Protein AF-A0A4Q4XCM1-F1 (afdb_monomer_lite)

pLDDT: mean 77.73, std 15.91, range [35.25, 97.56]

Sequence (424 aa):
MCSDNLETAGLEPDYDLPWGTLMQRLIRFLLGDHVSVNTWDNKEVAVIKSKGSILGKVSKVEANIDLGGGQNVEAIFENTSNQPGCIRNGSARWTIQTSAKSTQKGDIICLFQGAPMPAIVRLREDYFSIVMIAAIPPERIQTKNGVIKWSELSQSTSFARDFLLVWDYDISSEKFQGPGKYDTFMRINNLQSEDSEMGFDGQLSNATRIWNISLILGDLGEHQKAGETLREAIEGYGMTYREDHRLTLNGRYGVTPLLWAAGNGNRAMVNFLLTTGDVDVNVKDNHGWTPLLWAAQNGDEAIVKQLLATGKADINSKDYKYGRTPLSWAAERGHEAIVKQLLATGKADINLKDENGRTPLSWAAEKGHEAVVKQLLATGKADINLMDTSGRTPRSLAAENGHEAVAKLLLLPRLRRIGGRWLN

Secondary structure (DSSP, 8-state):
---S-GGGGT----TTS-HHHHHHHHHHHHH-TT-EEEEETTEEEEEEEEEEEEEEEEEEEEE--SSS-PEEEEEE-------TTS-SS---EEEEE--SS---TTPEEEEETT-SS-EEEEE-SSSEEEEES-----SEEEETTEEEEHHHHHHH----EEEEEEEESS--TTTTSS---HHHHHHHTT---GGG-SSHHHHHHHHHHHHHHHHHHHHTT-HHHHHHHHHHHHHHHHHHS-GGGSS----TTS--HHHHHHHTT-HHHHHHHHHHS---TT---TT---HHHHHHHHT-HHHHHHHHHTS---TTPPPTTT---HHHHHHHHT-HHHHHHHHHTS---TT---TTS--HHHHHHHTT-HHHHHHHHHTS---TT---TTS--HHHHHHHTT-HHHHHHTTS-----BTTB---

Foldseek 3Di:
DDDPDCVVVVRDDPPVDQPQRVVVVVCCVAQNPQKDWDGDSVFQKIKIKFFKDFQFFFADKAFDPPDDGWIWTFTWRDWCDPDWLHAHAFTDTDTFGFDPADDDGGWTWMRTVRGPAIFTWDDAQQAIETRGRHTPDDQWTDGPVGIDGPVSSNVGDDRFAIHTYMYHPPDPHPPPPDHDDPLRVCVVVVHDDPCNDPDLNVLLSRLVSLLSVLVVCLRNVVPVVSLVSNVVSLVSQCVSDPADPRWCDQGPFQDTQLLSCLLSLVLVSVLCVLVPHDDQQLRATNQQDGSLLNNLLVLNLSSNLSSVVSVNDDQCGAGNPWRDGSLLNNLLVLSLSSNVSSVVSVNDDQCDATPQQAGSLLNNLLNLNLSSNVSSLVSVRDDQCRATPVNDGSLNSNVVNVNVNSNVVSPDDRQDDDPNDGDD

Radius of gyration: 26.84 Å; chains: 1; bounding box: 60×52×94 Å

Structure (mmCIF, N/CA/C/O backbone):
data_AF-A0A4Q4XCM1-F1
#
_entry.id   AF-A0A4Q4XCM1-F1
#
loop_
_atom_site.group_PDB
_atom_site.id
_atom_site.type_symbol
_atom_site.label_atom_id
_atom_site.label_alt_id
_atom_site.label_comp_id
_atom_site.label_asym_id
_atom_site.label_entity_id
_atom_site.label_seq_id
_atom_site.pdbx_PDB_ins_code
_atom_site.Cartn_x
_atom_site.Cartn_y
_atom_site.Cartn_z
_atom_site.occupancy
_atom_site.B_iso_or_equiv
_atom_site.auth_seq_id
_atom_site.auth_comp_id
_atom_site.auth_asym_id
_atom_site.auth_atom_id
_atom_site.pdbx_PDB_model_num
ATOM 1 N N . MET A 1 1 ? -16.704 -5.532 37.231 1.00 35.25 1 MET A N 1
ATOM 2 C CA . MET A 1 1 ? -15.566 -6.442 37.468 1.00 35.25 1 MET A CA 1
ATOM 3 C C . MET A 1 1 ? -15.674 -6.917 38.905 1.00 35.25 1 MET A C 1
ATOM 5 O O . MET A 1 1 ? -15.542 -6.095 39.797 1.00 35.25 1 MET A O 1
ATOM 9 N N . CYS A 1 2 ? -16.034 -8.185 39.117 1.00 38.22 2 CYS A N 1
ATOM 10 C CA . CYS A 1 2 ? -16.127 -8.793 40.445 1.00 38.22 2 CYS A CA 1
ATOM 11 C C . CYS A 1 2 ? -14.744 -9.297 40.861 1.00 38.22 2 CYS A C 1
ATOM 13 O O . CYS A 1 2 ? -14.276 -10.309 40.348 1.00 38.22 2 CYS A O 1
ATOM 15 N N . SER A 1 3 ? -14.102 -8.574 41.768 1.00 43.06 3 SER A N 1
ATOM 16 C CA . SER A 1 3 ? -13.065 -9.108 42.642 1.00 43.06 3 SER A CA 1
ATOM 17 C C . SER A 1 3 ? -13.178 -8.336 43.943 1.00 43.06 3 SER A C 1
ATOM 19 O O . SER A 1 3 ? -12.797 -7.168 44.020 1.00 43.06 3 SER A O 1
ATOM 21 N N . ASP A 1 4 ? -13.774 -8.988 44.930 1.00 55.72 4 ASP A N 1
ATOM 22 C CA . ASP A 1 4 ? -13.940 -8.474 46.275 1.00 55.72 4 ASP A CA 1
ATOM 23 C C . ASP A 1 4 ? -12.557 -8.365 46.932 1.00 55.72 4 ASP A C 1
ATOM 25 O O . ASP A 1 4 ? -11.935 -9.374 47.258 1.00 55.72 4 ASP A O 1
ATOM 29 N N . ASN A 1 5 ? -12.090 -7.118 47.047 1.00 51.34 5 ASN A N 1
ATOM 30 C CA . ASN A 1 5 ? -11.091 -6.551 47.965 1.00 51.34 5 ASN A CA 1
ATOM 31 C C . ASN A 1 5 ? -10.029 -5.689 47.242 1.00 51.34 5 ASN A C 1
ATOM 33 O O . ASN A 1 5 ? -8.941 -6.140 46.877 1.00 51.34 5 ASN A O 1
ATOM 37 N N . LEU A 1 6 ? -10.376 -4.413 47.038 1.00 52.41 6 LEU A N 1
ATOM 38 C CA . LEU A 1 6 ? -9.568 -3.389 46.359 1.00 52.41 6 LEU A CA 1
ATOM 39 C C . LEU A 1 6 ? -8.236 -3.083 47.078 1.00 52.41 6 LEU A C 1
ATOM 41 O O . LEU A 1 6 ? -7.265 -2.686 46.431 1.00 52.41 6 LEU A O 1
ATOM 45 N N . GLU A 1 7 ? -8.152 -3.346 48.386 1.00 53.19 7 GLU A N 1
ATOM 46 C CA . GLU A 1 7 ? -6.958 -3.093 49.207 1.00 53.19 7 GLU A CA 1
ATOM 47 C C . GLU A 1 7 ? -5.774 -3.990 48.816 1.00 53.19 7 GLU A C 1
ATOM 49 O O . GLU A 1 7 ? -4.634 -3.533 48.752 1.00 53.19 7 GLU A O 1
ATOM 54 N N . THR A 1 8 ? -6.024 -5.254 48.455 1.00 51.12 8 THR A N 1
ATOM 55 C CA . THR A 1 8 ? -4.959 -6.185 48.030 1.00 51.12 8 THR A CA 1
ATOM 56 C C . THR A 1 8 ? -4.305 -5.828 46.690 1.00 51.12 8 THR A C 1
ATOM 58 O O . THR A 1 8 ? -3.235 -6.350 46.381 1.00 51.12 8 THR A O 1
ATOM 61 N N . ALA A 1 9 ? -4.907 -4.928 45.904 1.00 52.34 9 ALA A N 1
ATOM 62 C CA . ALA A 1 9 ? -4.375 -4.467 44.620 1.00 52.34 9 ALA A CA 1
ATOM 63 C C . ALA A 1 9 ? -3.628 -3.120 44.707 1.00 52.34 9 ALA A C 1
ATOM 65 O O . ALA A 1 9 ? -3.158 -2.630 43.682 1.00 52.34 9 ALA A O 1
ATOM 66 N N . GLY A 1 10 ? -3.527 -2.505 45.896 1.00 46.00 10 GLY A N 1
ATOM 67 C CA . GLY A 1 10 ? -2.963 -1.155 46.046 1.00 46.00 10 GLY A CA 1
ATOM 68 C C . GLY A 1 10 ? -3.799 -0.070 45.354 1.00 46.00 10 GLY A C 1
ATOM 69 O O . GLY A 1 10 ? -3.272 0.975 44.978 1.00 46.00 10 GLY A O 1
ATOM 70 N N . LEU A 1 11 ? -5.089 -0.340 45.146 1.00 50.97 11 LEU A N 1
ATOM 71 C CA . LEU A 1 11 ? -6.042 0.551 44.494 1.00 50.97 11 LEU A CA 1
ATOM 72 C C . LEU A 1 11 ? -7.004 1.081 45.560 1.00 50.97 11 LEU A C 1
ATOM 74 O O . LEU A 1 11 ? -8.145 0.634 45.647 1.00 50.97 11 LEU A O 1
ATOM 78 N N . GLU A 1 12 ? -6.541 2.006 46.402 1.00 56.25 12 GLU A N 1
ATOM 79 C CA . GLU A 1 12 ? -7.465 2.749 47.262 1.00 56.25 12 GLU A CA 1
ATOM 80 C C . GLU A 1 12 ? -8.387 3.603 46.373 1.00 56.25 12 GLU A C 1
ATOM 82 O O . GLU A 1 12 ? -7.896 4.337 45.506 1.00 56.25 12 GLU A O 1
ATOM 87 N N . PRO A 1 13 ? -9.720 3.492 46.518 1.00 60.25 13 PRO A N 1
ATOM 88 C CA . PRO A 1 13 ? -10.643 4.326 45.769 1.00 60.25 13 PRO A CA 1
ATOM 89 C C . PRO A 1 13 ? -10.543 5.775 46.259 1.00 60.25 13 PRO A C 1
ATOM 91 O O . PRO A 1 13 ? -11.025 6.123 47.334 1.00 60.25 13 PRO A O 1
ATOM 94 N N . ASP A 1 14 ? -9.914 6.617 45.446 1.00 68.94 14 ASP A N 1
ATOM 95 C CA . ASP A 1 14 ? -9.895 8.069 45.608 1.00 68.94 14 ASP A CA 1
ATOM 96 C C . ASP A 1 14 ? -11.167 8.657 44.979 1.00 68.94 14 ASP A C 1
ATOM 98 O O . ASP A 1 14 ? -11.253 8.845 43.762 1.00 68.94 14 ASP A O 1
ATOM 102 N N . TYR A 1 15 ? -12.181 8.887 45.813 1.00 71.44 15 TYR A N 1
ATOM 103 C CA . TYR A 1 15 ? -13.465 9.460 45.394 1.00 71.44 15 TYR A CA 1
ATOM 104 C C . TYR A 1 15 ? -13.397 10.968 45.123 1.00 71.44 15 TYR A C 1
ATOM 106 O O . TYR A 1 15 ? -14.340 11.515 44.550 1.00 71.44 15 TYR A O 1
ATOM 114 N N . ASP A 1 16 ? -12.298 11.627 45.498 1.00 81.56 16 ASP A N 1
ATOM 115 C CA . ASP A 1 16 ? -12.062 13.039 45.199 1.00 81.56 16 ASP A CA 1
ATOM 116 C C . ASP A 1 16 ? -11.435 13.220 43.805 1.00 81.56 16 ASP A C 1
ATOM 118 O O . ASP A 1 16 ? -11.375 14.337 43.279 1.00 81.56 16 ASP A O 1
ATOM 122 N N . LEU A 1 17 ? -10.992 12.127 43.170 1.00 82.69 17 LEU A N 1
ATOM 123 C CA . LEU A 1 17 ? -10.413 12.155 41.836 1.00 82.69 17 LEU A CA 1
ATOM 124 C C . LEU A 1 17 ? -11.490 12.461 40.776 1.00 82.69 17 LEU A C 1
ATOM 126 O O . LEU A 1 17 ? -12.438 11.686 40.617 1.00 82.69 17 LEU A O 1
ATOM 130 N N . PRO A 1 18 ? -11.329 13.526 39.965 1.00 86.88 18 PRO A N 1
ATOM 131 C CA . PRO A 1 18 ? -12.272 13.827 38.896 1.00 86.88 18 PRO A CA 1
ATOM 132 C C . PRO A 1 18 ? -12.379 12.672 37.895 1.00 86.88 18 PRO A C 1
ATOM 134 O O . PRO A 1 18 ? -11.366 12.080 37.497 1.00 86.88 18 PRO A O 1
ATOM 137 N N . TRP A 1 19 ? -13.602 12.377 37.447 1.00 84.06 19 TRP A N 1
ATOM 138 C CA . TRP A 1 19 ? -13.878 11.268 36.529 1.00 84.06 19 TRP A CA 1
ATOM 139 C C . TRP A 1 19 ? -13.017 11.310 35.263 1.00 84.06 19 TRP A C 1
ATOM 141 O O . TRP A 1 19 ? -12.470 10.289 34.846 1.00 84.06 19 TRP A O 1
ATOM 151 N N . GLY A 1 20 ? -12.833 12.486 34.664 1.00 86.75 20 GLY A N 1
ATOM 152 C CA . GLY A 1 20 ? -12.015 12.648 33.471 1.00 86.75 20 GLY A CA 1
ATOM 153 C C . GLY A 1 20 ? -10.560 12.251 33.715 1.00 86.75 20 GLY A C 1
ATOM 154 O O . GLY A 1 20 ? -9.939 11.660 32.828 1.00 86.75 20 GLY A O 1
ATOM 155 N N . THR A 1 21 ? -10.035 12.487 34.921 1.00 87.75 21 THR A N 1
ATOM 156 C CA . THR A 1 21 ? -8.689 12.052 35.326 1.00 87.75 21 THR A CA 1
ATOM 157 C C . THR A 1 21 ? -8.621 10.536 35.500 1.00 87.75 21 THR A C 1
ATOM 159 O O . THR A 1 21 ? -7.693 9.896 34.994 1.00 87.75 21 THR A O 1
ATOM 162 N N . LEU A 1 22 ? -9.616 9.944 36.166 1.00 87.38 22 LEU A N 1
ATOM 163 C CA . LEU A 1 22 ? -9.720 8.493 36.331 1.00 87.38 22 LEU A CA 1
ATOM 164 C C . LEU A 1 22 ? -9.801 7.784 34.970 1.00 87.38 22 LEU A C 1
ATOM 166 O O . LEU A 1 22 ? -9.055 6.839 34.713 1.00 87.38 22 LEU A O 1
ATOM 170 N N . MET A 1 23 ? -10.644 8.288 34.070 1.00 87.94 23 MET A N 1
ATOM 171 C CA . MET A 1 23 ? -10.833 7.745 32.728 1.00 87.94 23 MET A CA 1
ATOM 172 C C . MET A 1 23 ? -9.553 7.839 31.889 1.00 87.94 23 MET A C 1
ATOM 174 O O . MET A 1 23 ? -9.190 6.882 31.206 1.00 87.94 23 MET A O 1
ATOM 178 N N . GLN A 1 24 ? -8.800 8.941 31.980 1.00 88.81 24 GLN A N 1
ATOM 179 C CA . GLN A 1 24 ? -7.485 9.033 31.336 1.00 88.81 24 GLN A CA 1
ATOM 180 C C . GLN A 1 24 ? -6.498 7.990 31.867 1.00 88.81 24 GLN A C 1
ATOM 182 O O . GLN A 1 24 ? -5.791 7.370 31.071 1.00 88.81 24 GLN A O 1
ATOM 187 N N . ARG A 1 25 ? -6.436 7.786 33.192 1.00 88.50 25 ARG A N 1
ATOM 188 C CA . ARG A 1 25 ? -5.577 6.753 33.798 1.00 88.50 25 ARG A CA 1
ATOM 189 C C . ARG A 1 25 ? -5.970 5.361 33.308 1.00 88.50 25 ARG A C 1
ATOM 191 O O . ARG A 1 25 ? -5.095 4.599 32.910 1.00 88.50 25 ARG A O 1
ATOM 198 N N . LEU A 1 26 ? -7.269 5.065 33.260 1.00 86.62 26 LEU A N 1
ATOM 199 C CA . LEU A 1 26 ? -7.788 3.802 32.740 1.00 86.62 26 LEU A CA 1
ATOM 200 C C . LEU A 1 26 ? -7.404 3.592 31.270 1.00 86.62 26 LEU A C 1
ATOM 202 O O . LEU A 1 26 ? -6.924 2.524 30.901 1.00 86.62 26 LEU A O 1
ATOM 206 N N . ILE A 1 27 ? -7.579 4.607 30.425 1.00 88.62 27 ILE A N 1
ATOM 207 C CA . ILE A 1 27 ? -7.244 4.514 29.001 1.00 88.62 27 ILE A CA 1
ATOM 208 C C . ILE A 1 27 ? -5.748 4.281 28.803 1.00 88.62 27 ILE A C 1
ATOM 210 O O . ILE A 1 27 ? -5.385 3.412 28.016 1.00 88.62 27 ILE A O 1
ATOM 214 N N . ARG A 1 28 ? -4.880 5.005 29.518 1.00 87.94 28 ARG A N 1
ATOM 215 C CA . ARG A 1 28 ? -3.424 4.803 29.435 1.00 87.94 28 ARG A CA 1
ATOM 216 C C . ARG A 1 28 ? -3.008 3.429 29.947 1.00 87.94 28 ARG A C 1
ATOM 218 O O . ARG A 1 28 ? -2.173 2.781 29.330 1.00 87.94 28 ARG A O 1
ATOM 225 N N . PHE A 1 29 ? -3.650 2.935 31.003 1.00 86.00 29 PHE A N 1
ATOM 226 C CA . PHE A 1 29 ? -3.432 1.571 31.479 1.00 86.00 29 PHE A CA 1
ATOM 227 C C . PHE A 1 29 ? -3.793 0.523 30.412 1.00 86.00 29 PHE A C 1
ATOM 229 O O . PHE A 1 29 ? -3.061 -0.444 30.215 1.00 86.00 29 PHE A O 1
ATOM 236 N N . LEU A 1 30 ? -4.904 0.720 29.696 1.00 84.06 30 LEU A N 1
ATOM 237 C CA . LEU A 1 30 ? -5.401 -0.248 28.717 1.00 84.06 30 LEU A CA 1
ATOM 238 C C . LEU A 1 30 ? -4.748 -0.138 27.328 1.00 84.06 30 LEU A C 1
ATOM 240 O O . LEU A 1 30 ? -4.604 -1.150 26.647 1.00 84.06 30 LEU A O 1
ATOM 244 N N . LEU A 1 31 ? -4.393 1.069 26.882 1.00 85.88 31 LEU A N 1
ATOM 245 C CA . LEU A 1 31 ? -3.873 1.346 25.536 1.00 85.88 31 LEU A CA 1
ATOM 246 C C . LEU A 1 31 ? -2.393 1.753 25.508 1.00 85.88 31 LEU A C 1
ATOM 248 O O . LEU A 1 31 ? -1.832 1.903 24.424 1.00 85.88 31 LEU A O 1
ATOM 252 N N . GLY A 1 32 ? -1.763 1.899 26.672 1.00 84.38 32 GLY A N 1
ATOM 253 C CA . GLY A 1 32 ? -0.385 2.353 26.835 1.00 84.38 32 GLY A CA 1
ATOM 254 C C . GLY A 1 32 ? -0.256 3.875 26.950 1.00 84.38 32 GLY A C 1
ATOM 255 O O . GLY A 1 32 ? -1.153 4.634 26.591 1.00 84.38 32 GLY A O 1
ATOM 256 N N . ASP A 1 33 ? 0.905 4.339 27.411 1.00 82.38 33 ASP A N 1
ATOM 257 C CA . ASP A 1 33 ? 1.167 5.767 27.667 1.00 82.38 33 ASP A CA 1
ATOM 258 C C . ASP A 1 33 ? 1.402 6.604 26.398 1.00 82.38 33 ASP A C 1
ATOM 260 O O . ASP A 1 33 ? 1.478 7.830 26.453 1.00 82.38 33 ASP A O 1
ATOM 264 N N . HIS A 1 34 ? 1.508 5.960 25.234 1.00 79.38 34 HIS A N 1
ATOM 265 C CA . HIS A 1 34 ? 1.768 6.625 23.953 1.00 79.38 34 HIS A CA 1
ATOM 266 C C . HIS A 1 34 ? 0.521 7.239 23.302 1.00 79.38 34 HIS A C 1
ATOM 268 O O . HIS A 1 34 ? 0.620 7.821 22.219 1.00 79.38 34 HIS A O 1
ATOM 274 N N . VAL A 1 35 ? -0.649 7.110 23.932 1.00 87.00 35 VAL A N 1
ATOM 275 C CA . VAL A 1 35 ? -1.906 7.653 23.414 1.00 87.00 35 VAL A CA 1
ATOM 276 C C . VAL A 1 35 ? -2.158 9.072 23.921 1.00 87.00 35 VAL A C 1
ATOM 278 O O . VAL A 1 35 ? -1.926 9.399 25.085 1.00 87.00 35 VAL A O 1
ATOM 281 N N . SER A 1 36 ? -2.681 9.923 23.043 1.00 89.94 36 SER A N 1
ATOM 282 C CA . SER A 1 36 ? -3.227 11.224 23.434 1.00 89.94 36 SER A CA 1
ATOM 283 C C . SER A 1 36 ? -4.706 11.042 23.762 1.00 89.94 36 SER A C 1
ATOM 285 O O . SER A 1 36 ? -5.431 10.420 22.987 1.00 89.94 36 SER A O 1
ATOM 287 N N . VAL A 1 37 ? -5.138 11.538 24.923 1.00 89.69 37 VAL A N 1
ATOM 288 C CA . VAL A 1 37 ? -6.493 11.334 25.450 1.00 89.69 37 VAL A CA 1
ATOM 289 C C . VAL A 1 37 ? -7.068 12.664 25.901 1.00 89.69 37 VAL A C 1
ATOM 291 O O . VAL A 1 37 ? -6.497 13.309 26.776 1.00 89.69 37 VAL A O 1
ATOM 294 N N . ASN A 1 38 ? -8.232 13.007 25.359 1.00 89.94 38 ASN A N 1
ATOM 295 C CA . ASN A 1 38 ? -9.057 14.112 25.825 1.00 89.94 38 ASN A CA 1
ATOM 296 C C . ASN A 1 38 ? -10.308 13.539 26.499 1.00 89.94 38 ASN A C 1
ATOM 298 O O . ASN A 1 38 ? -10.998 12.707 25.908 1.00 89.94 38 ASN A O 1
ATOM 302 N N . THR A 1 39 ? -10.577 13.974 27.728 1.00 89.81 39 THR A N 1
ATOM 303 C CA . THR A 1 39 ? -11.751 13.606 28.535 1.00 89.81 39 THR A CA 1
ATOM 304 C C . THR A 1 39 ? -12.409 14.861 29.094 1.00 89.81 39 THR A C 1
ATOM 306 O O . THR A 1 39 ? -11.803 15.933 29.104 1.00 89.81 39 THR A O 1
ATOM 309 N N . TRP A 1 40 ? -13.647 14.727 29.566 1.00 87.50 40 TRP A N 1
ATOM 310 C CA . TRP A 1 40 ? -14.414 15.824 30.150 1.00 87.50 40 TRP A CA 1
ATOM 311 C C . TRP A 1 40 ? -15.069 15.343 31.443 1.00 87.50 40 TRP A C 1
ATOM 313 O O . TRP A 1 40 ? -15.814 14.375 31.415 1.00 87.50 40 TRP A O 1
ATOM 323 N N . ASP A 1 41 ? -14.815 15.995 32.580 1.00 83.12 41 ASP A N 1
ATOM 324 C CA . ASP A 1 41 ? -15.267 15.497 33.895 1.00 83.12 41 ASP A CA 1
ATOM 325 C C . ASP A 1 41 ? -16.793 15.369 34.026 1.00 83.12 41 ASP A C 1
ATOM 327 O O . ASP A 1 41 ? -17.291 14.573 34.814 1.00 83.12 41 ASP A O 1
ATOM 331 N N . ASN A 1 42 ? -17.545 16.127 33.231 1.00 82.25 42 ASN A N 1
ATOM 332 C CA . ASN A 1 42 ? -19.006 16.105 33.200 1.00 82.25 42 ASN A CA 1
ATOM 333 C C . ASN A 1 42 ? -19.594 15.091 32.200 1.00 82.25 42 ASN A C 1
ATOM 335 O O . ASN A 1 42 ? -20.813 15.076 32.004 1.00 82.25 42 ASN A O 1
ATOM 339 N N . LYS A 1 43 ? -18.757 14.302 31.517 1.00 82.06 43 LYS A N 1
ATOM 340 C CA . LYS A 1 43 ? -19.166 13.345 30.485 1.00 82.06 43 LYS A CA 1
ATOM 341 C C . LYS A 1 43 ? -18.347 12.066 30.581 1.00 82.06 43 LYS A C 1
ATOM 343 O O . LYS A 1 43 ? -17.127 12.091 30.689 1.00 82.06 43 LYS A O 1
ATOM 348 N N . GLU A 1 44 ? -18.987 10.924 30.387 1.00 85.88 44 GLU A N 1
ATOM 349 C CA . GLU A 1 44 ? -18.272 9.649 30.310 1.00 85.88 44 GLU A CA 1
ATOM 350 C C . GLU A 1 44 ? -17.735 9.370 28.897 1.00 85.88 44 GLU A C 1
ATOM 352 O O . GLU A 1 44 ? -17.922 8.299 28.324 1.00 85.88 44 GLU A O 1
ATOM 357 N N . VAL A 1 45 ? -17.070 10.370 28.312 1.00 87.31 45 VAL A N 1
ATOM 358 C CA . VAL A 1 45 ? -16.575 10.350 26.933 1.00 87.31 45 VAL A CA 1
ATOM 359 C C . VAL A 1 45 ? -15.074 10.608 26.900 1.00 87.31 45 VAL A C 1
ATOM 361 O O . VAL A 1 45 ? -14.559 11.489 27.590 1.00 87.31 45 VAL A O 1
ATOM 364 N N . ALA A 1 46 ? -14.382 9.871 26.037 1.00 89.88 46 ALA A N 1
ATOM 365 C CA . ALA A 1 46 ? -12.986 10.082 25.709 1.00 89.88 46 ALA A CA 1
ATOM 366 C C . ALA A 1 46 ? -12.756 10.102 24.194 1.00 89.88 46 ALA A C 1
ATOM 368 O O . ALA A 1 46 ? -13.257 9.249 23.458 1.00 89.88 46 ALA A O 1
ATOM 369 N N . VAL A 1 47 ? -11.934 11.045 23.739 1.00 91.25 47 VAL A N 1
ATOM 370 C CA . VAL A 1 47 ? -11.374 11.074 22.384 1.00 91.25 47 VAL A CA 1
ATOM 371 C C . VAL A 1 47 ? -9.905 10.689 22.481 1.00 91.25 47 VAL A C 1
ATOM 373 O O . VAL A 1 47 ? -9.154 11.295 23.242 1.00 91.25 47 VAL A O 1
ATOM 376 N N . ILE A 1 48 ? -9.500 9.667 21.732 1.00 90.44 48 ILE A N 1
ATOM 377 C CA . ILE A 1 48 ? -8.180 9.050 21.842 1.00 90.44 48 ILE A CA 1
ATOM 378 C C . ILE A 1 48 ? -7.507 9.069 20.472 1.00 90.44 48 ILE A C 1
ATOM 380 O O . ILE A 1 48 ? -8.035 8.520 19.505 1.00 90.44 48 ILE A O 1
ATOM 384 N N . LYS A 1 49 ? -6.316 9.662 20.391 1.00 89.94 49 LYS A N 1
ATOM 385 C CA . LYS A 1 49 ? -5.442 9.570 19.218 1.00 89.94 49 LYS A CA 1
ATOM 386 C C . LYS A 1 49 ? -4.348 8.555 19.504 1.00 89.94 49 LYS A C 1
ATOM 388 O O . LYS A 1 49 ? -3.621 8.676 20.492 1.00 89.94 49 LYS A O 1
ATOM 393 N N . SER A 1 50 ? -4.228 7.556 18.640 1.00 88.44 50 SER A N 1
ATOM 394 C CA . SER A 1 50 ? -3.226 6.504 18.786 1.00 88.44 50 SER A CA 1
ATOM 395 C C . SER A 1 50 ? -2.736 6.018 17.432 1.00 88.44 50 SER A C 1
ATOM 397 O O . SER A 1 50 ? -3.436 6.125 16.425 1.00 88.44 50 SER A O 1
ATOM 399 N N . LYS A 1 51 ? -1.529 5.456 17.409 1.00 87.56 51 LYS A N 1
ATOM 400 C CA . LYS A 1 51 ? -1.076 4.647 16.284 1.00 87.56 51 LYS A CA 1
ATOM 401 C C . LYS A 1 51 ? -1.582 3.225 16.448 1.00 87.56 51 LYS A C 1
ATOM 403 O O . LYS A 1 51 ? -1.568 2.680 17.547 1.00 87.56 51 LYS A O 1
ATOM 408 N N . GLY A 1 52 ? -1.976 2.597 15.353 1.00 87.31 52 GLY A N 1
ATOM 409 C CA . GLY A 1 52 ? -2.500 1.242 15.380 1.00 87.31 52 GLY A CA 1
ATOM 410 C C . GLY A 1 52 ? -2.126 0.421 14.161 1.00 87.31 52 GLY A C 1
ATOM 411 O O . GLY A 1 52 ? -1.626 0.929 13.153 1.00 87.31 52 GLY A O 1
ATOM 412 N N . SER A 1 53 ? -2.399 -0.869 14.285 1.00 85.56 53 SER A N 1
ATOM 413 C CA . SER A 1 53 ? -2.358 -1.846 13.210 1.00 85.56 53 SER A CA 1
ATOM 414 C C . SER A 1 53 ? -3.657 -2.639 13.201 1.00 85.56 53 SER A C 1
ATOM 416 O O . SER A 1 53 ? -4.209 -2.963 14.255 1.00 85.56 53 SER A O 1
ATOM 418 N N . ILE A 1 54 ? -4.147 -2.936 12.004 1.00 85.38 54 ILE A N 1
ATOM 419 C CA . ILE A 1 54 ? -5.331 -3.764 11.806 1.00 85.38 54 ILE A CA 1
ATOM 420 C C . ILE A 1 54 ? -4.888 -5.216 11.845 1.00 85.38 54 ILE A C 1
ATOM 422 O O . ILE A 1 54 ? -3.988 -5.619 11.112 1.00 85.38 54 ILE A O 1
ATOM 426 N N . LEU A 1 55 ? -5.533 -6.011 12.684 1.00 81.31 55 LEU A N 1
ATOM 427 C CA . LEU A 1 55 ? -5.257 -7.436 12.794 1.00 81.31 55 LEU A CA 1
ATOM 428 C C . LEU A 1 55 ? -6.300 -8.291 12.071 1.00 81.31 55 LEU A C 1
ATOM 430 O O . LEU A 1 55 ? -5.999 -9.418 11.684 1.00 81.31 55 LEU A O 1
ATOM 434 N N . GLY A 1 56 ? -7.517 -7.776 11.900 1.00 81.31 56 GLY A N 1
ATOM 435 C CA . GLY A 1 56 ? -8.584 -8.483 11.204 1.00 81.31 56 GLY A CA 1
ATOM 436 C C . GLY A 1 56 ? -9.959 -7.880 11.441 1.00 81.31 56 GLY A C 1
ATOM 437 O O . GLY A 1 56 ? -10.093 -6.702 11.780 1.00 81.31 56 GLY A O 1
ATOM 438 N N . LYS A 1 57 ? -10.988 -8.710 11.261 1.00 83.56 57 LYS A N 1
ATOM 439 C CA . LYS A 1 57 ? -12.388 -8.286 11.262 1.00 83.56 57 LYS A CA 1
ATOM 440 C C . LYS A 1 57 ? -13.279 -9.328 11.934 1.00 83.56 57 LYS A C 1
ATOM 442 O O . LYS A 1 57 ? -13.053 -10.536 11.855 1.00 83.56 57 LYS A O 1
ATOM 447 N N . VAL A 1 58 ? -14.331 -8.857 12.589 1.00 83.94 58 VAL A N 1
ATOM 448 C CA . VAL A 1 58 ? -15.368 -9.706 13.164 1.00 83.94 58 VAL A CA 1
ATOM 449 C C . VAL A 1 58 ? -16.183 -10.333 12.037 1.00 83.94 58 VAL A C 1
ATOM 451 O O . VAL A 1 58 ? -16.831 -9.635 11.250 1.00 83.94 58 VAL A O 1
ATOM 454 N N . SER A 1 59 ? -16.152 -11.663 11.976 1.00 79.12 59 SER A N 1
ATOM 455 C CA . SER A 1 59 ? -16.765 -12.443 10.898 1.00 79.12 59 SER A CA 1
ATOM 456 C C . SER A 1 59 ? -18.200 -12.859 11.223 1.00 79.12 59 SER A C 1
ATOM 458 O O . SER A 1 59 ? -19.087 -12.782 10.363 1.00 79.12 59 SER A O 1
ATOM 460 N N . LYS A 1 60 ? -18.436 -13.255 12.478 1.00 76.81 60 LYS A N 1
ATOM 461 C CA . LYS A 1 60 ? -19.705 -13.774 12.977 1.00 76.81 60 LYS A CA 1
ATOM 462 C C . LYS A 1 60 ? -19.855 -13.418 14.455 1.00 76.81 60 LYS A C 1
ATOM 464 O O . LYS A 1 60 ? -18.887 -13.409 15.208 1.00 76.81 60 LYS A O 1
ATOM 469 N N . VAL A 1 61 ? -21.083 -13.116 14.858 1.00 75.00 61 VAL A N 1
ATOM 470 C CA . VAL A 1 61 ? -21.454 -12.860 16.252 1.00 75.00 61 VAL A CA 1
ATOM 471 C C . VAL A 1 61 ? -22.516 -13.883 16.621 1.00 75.00 61 VAL A C 1
ATOM 473 O O . VAL A 1 61 ? -23.535 -13.977 15.937 1.00 75.00 61 VAL A O 1
ATOM 476 N N . GLU A 1 62 ? -22.263 -14.668 17.661 1.00 68.56 62 GLU A N 1
ATOM 477 C CA . GLU A 1 62 ? -23.186 -1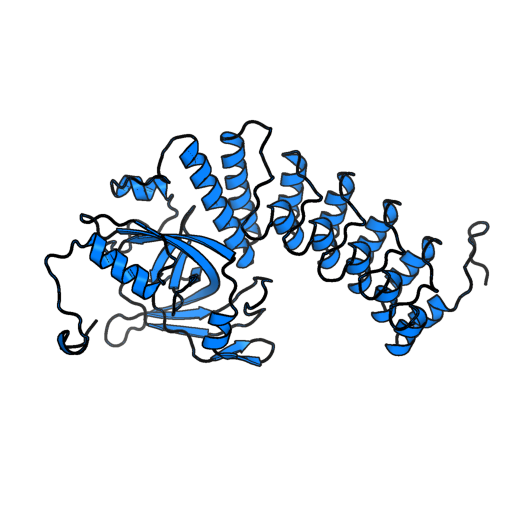5.671 18.181 1.00 68.56 62 GLU A CA 1
ATOM 478 C C . GLU A 1 62 ? -23.659 -15.244 19.574 1.00 68.56 62 GLU A C 1
ATOM 480 O O . GLU A 1 62 ? -22.868 -14.990 20.484 1.00 68.56 62 GLU A O 1
ATOM 485 N N . ALA A 1 63 ? -24.974 -15.135 19.753 1.00 60.25 63 ALA A N 1
ATOM 486 C CA . ALA A 1 63 ? -25.545 -14.887 21.070 1.00 60.25 63 ALA A CA 1
ATOM 487 C C . ALA A 1 63 ? -25.442 -16.172 21.899 1.00 60.25 63 ALA A C 1
ATOM 489 O O . ALA A 1 63 ? -25.934 -17.215 21.468 1.00 60.25 63 ALA A O 1
ATOM 490 N N . ASN A 1 64 ? -24.815 -16.101 23.074 1.00 55.69 64 ASN A N 1
ATOM 491 C CA . ASN A 1 64 ? -24.796 -17.221 24.001 1.00 55.69 64 ASN A CA 1
ATOM 492 C C . ASN A 1 64 ? -25.966 -17.034 24.978 1.00 55.69 64 ASN A C 1
ATOM 494 O O . ASN A 1 64 ? -26.016 -16.048 25.710 1.00 55.69 64 ASN A O 1
ATOM 498 N N . ILE A 1 65 ? -26.955 -17.929 24.927 1.00 51.44 65 ILE A N 1
ATOM 499 C CA . ILE A 1 65 ? -28.199 -17.798 25.710 1.00 51.44 65 ILE A CA 1
ATOM 500 C C . ILE A 1 65 ? -28.001 -18.284 27.161 1.00 51.44 65 ILE A C 1
ATOM 502 O O . ILE A 1 65 ? -28.804 -17.962 28.037 1.00 51.44 65 ILE A O 1
ATOM 506 N N . ASP A 1 66 ? -26.891 -18.960 27.463 1.00 49.38 66 ASP A N 1
ATOM 507 C CA . ASP A 1 66 ? -26.726 -19.623 28.752 1.00 49.38 66 ASP A CA 1
ATOM 508 C C . ASP A 1 66 ? -25.936 -18.779 29.772 1.00 49.38 66 ASP A C 1
ATOM 510 O O . ASP A 1 66 ? -24.745 -18.504 29.623 1.00 49.38 66 ASP A O 1
ATOM 514 N N . LEU A 1 67 ? -26.659 -18.413 30.840 1.00 42.66 67 LEU A N 1
ATOM 515 C CA . LEU A 1 67 ? -26.205 -17.957 32.164 1.00 42.66 67 LEU A CA 1
ATOM 516 C C . LEU A 1 67 ? -25.395 -16.645 32.224 1.00 42.66 67 LEU A C 1
ATOM 518 O O . LEU A 1 67 ? -24.320 -16.599 32.817 1.00 42.66 67 LEU A O 1
ATOM 522 N N . GLY A 1 68 ? -25.953 -15.541 31.704 1.00 48.94 68 GLY A N 1
ATOM 523 C CA . GLY A 1 68 ? -25.502 -14.190 32.098 1.00 48.94 68 GLY A CA 1
ATOM 524 C C . GLY A 1 68 ? -25.545 -13.089 31.035 1.00 48.94 68 GLY A C 1
ATOM 525 O O . GLY A 1 68 ? -25.134 -11.971 31.326 1.00 48.94 68 GLY A O 1
ATOM 526 N N . GLY A 1 69 ? -26.022 -13.371 29.816 1.00 51.41 69 GLY A N 1
ATOM 527 C CA . GLY A 1 69 ? -26.170 -12.361 28.755 1.00 51.41 69 GLY A CA 1
ATOM 528 C C . GLY A 1 69 ? -24.891 -12.020 27.974 1.00 51.41 69 GLY A C 1
ATOM 529 O O . GLY A 1 69 ? -24.865 -11.015 27.266 1.00 51.41 69 GLY A O 1
ATOM 530 N N . GLY A 1 70 ? -23.832 -12.830 28.079 1.00 56.66 70 GLY A N 1
ATOM 531 C CA . GLY A 1 70 ? -22.605 -12.657 27.289 1.00 56.66 70 GLY A CA 1
ATOM 532 C C . GLY A 1 70 ? -22.773 -13.084 25.823 1.00 56.66 70 GLY A C 1
ATOM 533 O O . GLY A 1 70 ? -23.471 -14.052 25.528 1.00 56.66 70 GLY A O 1
ATOM 534 N N . GLN A 1 71 ? -22.118 -12.391 24.884 1.00 61.56 71 GLN A N 1
ATOM 535 C CA . GLN A 1 71 ? -22.048 -12.813 23.477 1.00 61.56 71 GLN A CA 1
ATOM 536 C C . GLN A 1 71 ? -20.704 -13.495 23.210 1.00 61.56 71 GLN A C 1
ATOM 538 O O . GLN A 1 71 ? -19.672 -13.056 23.722 1.00 61.56 71 GLN A O 1
ATOM 543 N N . ASN A 1 72 ? -20.718 -14.543 22.385 1.00 65.12 72 ASN A N 1
ATOM 544 C CA . ASN A 1 72 ? -19.509 -15.143 21.837 1.00 65.12 72 ASN A CA 1
ATOM 545 C C . ASN A 1 72 ? -19.298 -14.578 20.433 1.00 65.12 72 ASN A C 1
ATOM 547 O O . ASN A 1 72 ? -20.110 -14.779 19.530 1.00 65.12 72 ASN A O 1
ATOM 551 N N . VAL A 1 73 ? -18.201 -13.864 20.227 1.00 64.62 73 VAL A N 1
ATOM 552 C CA . VAL A 1 73 ? -17.866 -13.322 18.905 1.00 64.62 73 VAL A CA 1
ATOM 553 C C . VAL A 1 73 ? -16.816 -14.199 18.257 1.00 64.62 73 VAL A C 1
ATOM 555 O O . VAL A 1 73 ? -15.762 -14.398 18.849 1.00 64.62 73 VAL A O 1
ATOM 558 N N . GLU A 1 74 ? -17.083 -14.675 17.041 1.00 66.62 74 GLU A N 1
ATOM 559 C CA . GLU A 1 74 ? -16.087 -15.318 16.189 1.00 66.62 74 GLU A CA 1
ATOM 560 C C . GLU A 1 74 ? -15.380 -14.246 15.348 1.00 66.62 74 GLU A C 1
ATOM 562 O O . GLU A 1 74 ? -15.851 -13.759 14.307 1.00 66.62 74 GLU A O 1
ATOM 567 N N . ALA A 1 75 ? -14.210 -13.862 15.829 1.00 68.19 75 ALA A N 1
ATOM 568 C CA . ALA A 1 75 ? -13.288 -12.985 15.142 1.00 68.19 75 ALA A CA 1
ATOM 569 C C . ALA A 1 75 ? -12.373 -13.796 14.217 1.00 68.19 75 ALA A C 1
ATOM 571 O O . ALA A 1 75 ? -11.867 -14.847 14.616 1.00 68.19 75 ALA A O 1
ATOM 572 N N . ILE A 1 76 ? -12.135 -13.289 13.002 1.00 66.75 76 ILE A N 1
ATOM 573 C CA . ILE A 1 76 ? -11.099 -13.821 12.117 1.00 66.75 76 ILE A CA 1
ATOM 574 C C . ILE A 1 76 ? -10.000 -12.769 11.991 1.00 66.75 76 ILE A C 1
ATOM 576 O O . ILE A 1 76 ? -10.220 -11.646 11.529 1.00 66.75 76 ILE A O 1
ATOM 580 N N . PHE A 1 77 ? -8.792 -13.149 12.399 1.00 70.75 77 PHE A N 1
ATOM 581 C CA . PHE A 1 77 ? -7.586 -12.383 12.105 1.00 70.75 77 PHE A CA 1
ATOM 582 C C . PHE A 1 77 ? -7.235 -12.530 10.627 1.00 70.75 77 PHE A C 1
ATOM 584 O O . PHE A 1 77 ? -6.502 -13.438 10.272 1.00 70.75 77 PHE A O 1
ATOM 591 N N . GLU A 1 78 ? -7.790 -11.682 9.769 1.00 62.31 78 GLU A N 1
ATOM 592 C CA . GLU A 1 78 ? -7.441 -11.577 8.352 1.00 62.31 78 GLU A CA 1
ATOM 593 C C . GLU A 1 78 ? -6.741 -10.236 8.133 1.00 62.31 78 GLU A C 1
ATOM 595 O O . GLU A 1 78 ? -7.379 -9.200 7.958 1.00 62.31 78 GLU A O 1
ATOM 600 N N . ASN A 1 79 ? -5.410 -10.245 8.189 1.00 57.56 79 ASN A N 1
ATOM 601 C CA . ASN A 1 79 ? -4.607 -9.073 7.868 1.00 57.56 79 ASN A CA 1
ATOM 602 C C . ASN A 1 79 ? -4.095 -9.194 6.424 1.00 57.56 79 ASN A C 1
ATOM 604 O O . ASN A 1 79 ? -3.394 -10.153 6.085 1.00 57.56 79 ASN A O 1
ATOM 608 N N . THR A 1 80 ? -4.458 -8.232 5.568 1.00 48.12 80 THR A N 1
ATOM 609 C CA . THR A 1 80 ? -3.971 -8.160 4.177 1.00 48.12 80 THR A CA 1
ATOM 610 C C . THR A 1 80 ? -2.785 -7.203 4.012 1.00 48.12 80 THR A C 1
ATOM 612 O O . THR A 1 80 ? -2.228 -7.075 2.923 1.00 48.12 80 THR A O 1
ATOM 615 N N . SER A 1 81 ? -2.342 -6.566 5.102 1.00 52.69 81 SER A N 1
ATOM 616 C CA . SER A 1 81 ? -1.240 -5.610 5.090 1.00 52.69 81 SER A CA 1
ATOM 617 C C . SER A 1 81 ? 0.083 -6.271 4.705 1.00 52.69 81 SER A C 1
ATOM 619 O O . SER A 1 81 ? 0.539 -7.251 5.299 1.00 52.69 81 SER A O 1
ATOM 621 N N . ASN A 1 82 ? 0.758 -5.671 3.724 1.00 51.94 82 ASN A N 1
ATOM 622 C CA . ASN A 1 82 ? 2.081 -6.089 3.266 1.00 51.94 82 ASN A CA 1
ATOM 623 C C . ASN A 1 82 ? 3.222 -5.654 4.203 1.00 51.94 82 ASN A C 1
ATOM 625 O O . ASN A 1 82 ? 4.390 -5.885 3.867 1.00 51.94 82 ASN A O 1
ATOM 629 N N . GLN A 1 83 ? 2.917 -5.040 5.351 1.00 48.84 83 GLN A N 1
ATOM 630 C CA . GLN A 1 83 ? 3.929 -4.469 6.231 1.00 48.84 83 GLN A CA 1
ATOM 631 C C . GLN A 1 83 ? 4.836 -5.518 6.898 1.00 48.84 83 GLN A C 1
ATOM 633 O O . GLN A 1 83 ? 4.389 -6.624 7.218 1.00 48.84 83 GLN A O 1
ATOM 638 N N . PRO A 1 84 ? 6.124 -5.187 7.121 1.00 40.66 84 PRO A N 1
ATOM 639 C CA . PRO A 1 84 ? 7.039 -6.048 7.863 1.00 40.66 84 PRO A CA 1
ATOM 640 C C . PRO A 1 84 ? 6.506 -6.328 9.279 1.00 40.66 84 PRO A C 1
ATOM 642 O O . PRO A 1 84 ? 6.083 -5.401 9.970 1.00 40.66 84 PRO A O 1
ATOM 645 N N . GLY A 1 85 ? 6.524 -7.600 9.695 1.00 49.81 85 GLY A N 1
ATOM 646 C CA . GLY A 1 85 ? 6.139 -8.034 11.049 1.00 49.81 85 GLY A CA 1
ATOM 647 C C . GLY A 1 85 ? 4.648 -8.322 11.277 1.00 49.81 85 GLY A C 1
ATOM 648 O O . GLY A 1 85 ? 4.267 -8.728 12.368 1.00 49.81 85 GLY A O 1
ATOM 649 N N . CYS A 1 86 ? 3.796 -8.167 10.261 1.00 52.47 86 CYS A N 1
ATOM 650 C CA . CYS A 1 86 ? 2.378 -8.530 10.343 1.00 52.47 86 CYS A CA 1
ATOM 651 C C . CYS A 1 86 ? 2.113 -9.967 9.850 1.00 52.47 86 CYS A C 1
ATOM 653 O O . CYS A 1 86 ? 2.850 -10.500 9.013 1.00 52.47 86 CYS A O 1
ATOM 655 N N . ILE A 1 87 ? 1.028 -10.593 10.328 1.00 53.81 87 ILE A N 1
ATOM 656 C CA . ILE A 1 87 ? 0.550 -11.878 9.793 1.00 53.81 87 ILE A CA 1
ATOM 657 C C . ILE A 1 87 ? 0.169 -11.688 8.325 1.00 53.81 87 ILE A C 1
ATOM 659 O O . ILE A 1 87 ? -0.834 -11.056 8.015 1.00 53.81 87 ILE A O 1
ATOM 663 N N . ARG A 1 88 ? 0.940 -12.286 7.413 1.00 53.38 88 ARG A N 1
ATOM 664 C CA . ARG A 1 88 ? 0.541 -12.416 6.008 1.00 53.38 88 ARG A CA 1
ATOM 665 C C . ARG A 1 88 ? -0.331 -13.649 5.843 1.00 53.38 88 ARG A C 1
ATOM 667 O O . ARG A 1 88 ? 0.159 -14.765 6.017 1.00 53.38 88 ARG A O 1
ATOM 674 N N . ASN A 1 89 ? -1.585 -13.458 5.435 1.00 52.84 89 ASN A N 1
ATOM 675 C CA . ASN A 1 89 ? -2.484 -14.551 5.052 1.00 52.84 89 ASN A CA 1
ATOM 676 C C . ASN A 1 89 ? -2.667 -15.640 6.131 1.00 52.84 89 ASN A C 1
ATOM 678 O O . ASN A 1 89 ? -2.852 -16.810 5.794 1.00 52.84 89 ASN A O 1
ATOM 682 N N . GLY A 1 90 ? -2.544 -15.297 7.411 1.00 55.66 90 GLY A N 1
ATOM 683 C CA . GLY A 1 90 ? -2.987 -16.167 8.498 1.00 55.66 90 GLY A CA 1
ATOM 684 C C . GLY A 1 90 ? -4.451 -15.897 8.795 1.00 55.66 90 GLY A C 1
ATOM 685 O O . GLY A 1 90 ? -4.933 -14.807 8.522 1.00 55.66 90 GLY A O 1
ATOM 686 N N . SER A 1 91 ? -5.136 -16.908 9.309 1.00 58.59 91 SER A N 1
ATOM 687 C CA . SER A 1 91 ? -6.507 -16.816 9.792 1.00 58.59 91 SER A CA 1
ATOM 688 C C . SER A 1 91 ? -6.536 -17.540 11.125 1.00 58.59 91 SER A C 1
ATOM 690 O O . SER A 1 91 ? -6.270 -18.741 11.180 1.00 58.59 91 SER A O 1
ATOM 692 N N . ALA A 1 92 ? -6.835 -16.824 12.200 1.00 63.06 92 ALA A N 1
ATOM 693 C CA . ALA A 1 92 ? -7.122 -17.436 13.488 1.00 63.06 92 ALA A CA 1
ATOM 694 C C . ALA A 1 92 ? -8.554 -17.114 13.882 1.00 63.06 92 ALA A C 1
ATOM 696 O O . ALA A 1 92 ? -8.966 -15.954 13.860 1.00 63.06 92 ALA A O 1
ATOM 697 N N . ARG A 1 93 ? -9.285 -18.171 14.237 1.00 66.19 93 ARG A N 1
ATOM 698 C CA . ARG A 1 93 ? -10.583 -18.075 14.881 1.00 66.19 93 ARG A CA 1
ATOM 699 C C . ARG A 1 93 ? -10.360 -17.713 16.335 1.00 66.19 93 ARG A C 1
ATOM 701 O O . ARG A 1 93 ? -9.616 -18.395 17.038 1.00 66.19 93 ARG A O 1
ATOM 708 N N . TRP A 1 94 ? -11.031 -16.668 16.777 1.00 71.00 94 TRP A N 1
ATOM 709 C CA . TRP A 1 94 ? -10.933 -16.200 18.140 1.00 71.00 94 TRP A CA 1
ATOM 710 C C . TRP A 1 94 ? -12.323 -15.977 18.714 1.00 71.00 94 TRP A C 1
ATOM 712 O O . TRP A 1 94 ? -13.116 -15.249 18.124 1.00 71.00 94 TRP A O 1
ATOM 722 N N . THR A 1 95 ? -12.604 -16.629 19.843 1.00 67.25 95 THR A N 1
ATOM 723 C CA . THR A 1 95 ? -13.848 -16.451 20.592 1.00 67.25 95 THR A CA 1
ATOM 724 C C . THR A 1 95 ? -13.631 -15.435 21.702 1.00 67.25 95 THR A C 1
ATOM 726 O O . THR A 1 95 ? -12.808 -15.654 22.590 1.00 67.25 95 THR A O 1
ATOM 729 N N . ILE A 1 96 ? -14.377 -14.335 21.653 1.00 67.88 96 ILE A N 1
ATOM 730 C CA . ILE A 1 96 ? -14.304 -13.249 22.636 1.00 67.88 96 ILE A CA 1
ATOM 731 C C . ILE A 1 96 ? -15.600 -13.248 23.441 1.00 67.88 96 ILE A C 1
ATOM 733 O O . ILE A 1 96 ? -16.677 -13.206 22.844 1.00 67.88 96 ILE A O 1
ATOM 737 N N . GLN A 1 97 ? -15.497 -13.272 24.772 1.00 64.25 97 GLN A N 1
ATOM 738 C CA . GLN A 1 97 ? -16.625 -12.965 25.653 1.00 64.25 97 GLN A CA 1
ATOM 739 C C . GLN A 1 97 ? -16.793 -11.447 25.710 1.00 64.25 97 GLN A C 1
ATOM 741 O O . GLN A 1 97 ? -15.918 -10.738 26.211 1.00 64.25 97 GLN A O 1
ATOM 746 N N . THR A 1 98 ? -17.882 -10.933 25.145 1.00 59.62 98 THR A N 1
ATOM 747 C CA . THR A 1 98 ? -18.097 -9.483 25.062 1.00 59.62 98 THR A CA 1
ATOM 748 C C . THR A 1 98 ? -18.624 -8.906 26.372 1.00 59.62 98 THR A C 1
ATOM 750 O O . THR A 1 98 ? -19.400 -9.543 27.084 1.00 59.62 98 THR A O 1
ATOM 753 N N . SER A 1 99 ? -18.249 -7.657 26.656 1.00 59.75 99 SER A N 1
ATOM 754 C CA . SER A 1 99 ? -18.900 -6.829 27.677 1.00 59.75 99 SER A CA 1
ATOM 755 C C . SER A 1 99 ? -20.252 -6.285 27.174 1.00 59.75 99 SER A C 1
ATOM 757 O O . SER A 1 99 ? -20.730 -6.673 26.109 1.00 59.75 99 SER A O 1
ATOM 759 N N . ALA A 1 100 ? -20.875 -5.374 27.930 1.00 50.62 100 ALA A N 1
ATOM 760 C CA . ALA A 1 100 ? -22.225 -4.843 27.705 1.00 50.62 100 ALA A CA 1
ATOM 761 C C . ALA A 1 100 ? -22.502 -4.199 26.321 1.00 50.62 100 ALA A C 1
ATOM 763 O O . ALA A 1 100 ? -23.662 -3.940 26.002 1.00 50.62 100 ALA A O 1
ATOM 764 N N . LYS A 1 101 ? -21.487 -3.932 25.484 1.00 64.19 101 LYS A N 1
ATOM 765 C CA . LYS A 1 101 ? -21.675 -3.363 24.136 1.00 64.19 101 LYS A CA 1
ATOM 766 C C . LYS A 1 101 ? -21.755 -4.452 23.068 1.00 64.19 101 LYS A C 1
ATOM 768 O O . LYS A 1 101 ? -20.853 -5.280 22.952 1.00 64.19 101 LYS A O 1
ATOM 773 N N . SER A 1 102 ? -22.801 -4.404 22.236 1.00 71.69 102 SER A N 1
ATOM 774 C CA . SER A 1 102 ? -23.008 -5.384 21.166 1.00 71.69 102 SER A CA 1
ATOM 775 C C . SER A 1 102 ? -21.979 -5.219 20.046 1.00 71.69 102 SER A C 1
ATOM 777 O O . SER A 1 102 ? -21.943 -4.229 19.300 1.00 71.69 102 SER A O 1
ATOM 779 N N . THR A 1 103 ? -21.125 -6.229 19.930 1.00 77.56 103 THR A N 1
ATOM 780 C CA . THR A 1 103 ? -20.206 -6.358 18.801 1.00 77.56 103 THR A CA 1
ATOM 781 C C . THR A 1 103 ? -21.012 -6.761 17.569 1.00 77.56 103 THR A C 1
ATOM 783 O O . THR A 1 103 ? -22.015 -7.467 17.672 1.00 77.56 103 THR A O 1
ATOM 786 N N . GLN A 1 104 ? -20.607 -6.295 16.393 1.00 82.12 104 GLN A N 1
ATOM 787 C CA . GLN A 1 104 ? -21.305 -6.543 15.137 1.00 82.12 104 GLN A CA 1
ATOM 788 C C . GLN A 1 104 ? -20.372 -7.187 14.120 1.00 82.12 104 GLN A C 1
ATOM 790 O O . GLN A 1 104 ? -19.161 -6.958 14.105 1.00 82.12 104 GLN A O 1
ATOM 795 N N . LYS A 1 105 ? -20.959 -7.973 13.212 1.00 83.69 105 LYS A N 1
ATOM 796 C CA . LYS A 1 105 ? -20.254 -8.406 12.008 1.00 83.69 105 LYS A CA 1
ATOM 797 C C . LYS A 1 105 ? -19.793 -7.163 11.259 1.00 83.69 105 LYS A C 1
ATOM 799 O O . LYS A 1 105 ? -20.615 -6.325 10.902 1.00 83.69 105 LYS A O 1
ATOM 804 N N . GLY A 1 106 ? -18.497 -7.067 10.993 1.00 83.38 106 GLY A N 1
ATOM 805 C CA . GLY A 1 106 ? -17.936 -5.871 10.380 1.00 83.38 106 GLY A CA 1
ATOM 806 C C . GLY A 1 106 ? -16.964 -5.101 11.258 1.00 83.38 106 GLY A C 1
ATOM 807 O O . GLY A 1 106 ? -16.099 -4.424 10.705 1.00 83.38 106 GLY A O 1
ATOM 808 N N . ASP A 1 107 ? -17.084 -5.226 12.581 1.00 87.88 107 ASP A N 1
ATOM 809 C CA . ASP A 1 107 ? -16.199 -4.536 13.516 1.00 87.88 107 ASP A CA 1
ATOM 810 C C . ASP A 1 107 ? -14.744 -4.978 13.311 1.00 87.88 107 ASP A C 1
ATOM 812 O O . ASP A 1 107 ? -14.457 -6.115 12.934 1.00 87.88 107 ASP A O 1
ATOM 816 N N . ILE A 1 108 ? -13.819 -4.051 13.513 1.00 89.00 108 ILE A N 1
ATOM 817 C CA . ILE A 1 108 ? -12.407 -4.198 13.175 1.00 89.00 108 ILE A CA 1
ATOM 818 C C . ILE A 1 108 ? -11.630 -4.515 14.446 1.00 89.00 108 ILE A C 1
ATOM 820 O O . ILE A 1 108 ? -11.877 -3.938 15.504 1.00 89.00 108 ILE A O 1
ATOM 824 N N . ILE A 1 109 ? -10.672 -5.428 14.332 1.00 87.44 109 ILE A N 1
ATOM 825 C CA . ILE A 1 109 ? -9.783 -5.817 15.421 1.00 87.44 109 ILE A CA 1
ATOM 826 C C . ILE A 1 109 ? -8.459 -5.101 15.207 1.00 87.44 109 ILE A C 1
ATOM 828 O O . ILE A 1 109 ? -7.786 -5.333 14.200 1.00 87.44 109 ILE A O 1
ATOM 832 N N . CYS A 1 110 ? -8.078 -4.251 16.152 1.00 88.94 110 CYS A N 1
ATOM 833 C CA . CYS A 1 110 ? -6.877 -3.432 16.069 1.00 88.94 110 CYS A CA 1
ATOM 834 C C . CYS A 1 110 ? -5.965 -3.671 17.269 1.00 88.94 110 CYS A C 1
ATOM 836 O O . CYS A 1 110 ? -6.432 -3.844 18.392 1.00 88.94 110 CYS A O 1
ATOM 838 N N . LEU A 1 111 ? -4.656 -3.613 17.042 1.00 89.00 111 LEU A N 1
ATOM 839 C CA . LEU A 1 111 ? -3.671 -3.453 18.106 1.00 89.00 111 LEU A CA 1
ATOM 840 C C . LEU A 1 111 ? -3.142 -2.027 18.069 1.00 89.00 111 LEU A C 1
ATOM 842 O O . LEU A 1 111 ? -2.683 -1.562 17.025 1.00 89.00 111 LEU A O 1
ATOM 846 N N . PHE A 1 112 ? -3.203 -1.343 19.205 1.00 89.94 112 PHE A N 1
ATOM 847 C CA . PHE A 1 112 ? -2.701 0.018 19.344 1.00 89.94 112 PHE A CA 1
ATOM 848 C C . PHE A 1 112 ? -1.290 0.024 19.926 1.00 89.94 112 PHE A C 1
ATOM 850 O O . PHE A 1 112 ? -0.905 -0.873 20.674 1.00 89.94 112 PHE A O 1
ATOM 857 N N . GLN A 1 113 ? -0.500 1.027 19.552 1.00 87.88 113 GLN A N 1
ATOM 858 C CA . GLN A 1 113 ? 0.886 1.143 19.980 1.00 87.88 113 GLN A CA 1
ATOM 859 C C . GLN A 1 113 ? 0.960 1.286 21.503 1.00 87.88 113 GLN A C 1
ATOM 861 O O . GLN A 1 113 ? 0.451 2.252 22.060 1.00 87.88 113 GLN A O 1
ATOM 866 N N . GLY A 1 114 ? 1.645 0.345 22.155 1.00 83.38 114 GLY A N 1
ATOM 867 C CA . GLY A 1 114 ? 1.768 0.301 23.614 1.00 83.38 114 GLY A CA 1
ATOM 868 C C . GLY A 1 114 ? 0.643 -0.460 24.320 1.00 83.38 114 GLY A C 1
ATOM 869 O O . GLY A 1 114 ? 0.763 -0.714 25.515 1.00 83.38 114 GLY A O 1
ATOM 870 N N . ALA A 1 115 ? -0.405 -0.881 23.605 1.00 87.25 115 ALA A N 1
ATOM 871 C CA . ALA A 1 115 ? -1.477 -1.674 24.188 1.00 87.25 115 ALA A CA 1
ATOM 872 C C . ALA A 1 115 ? -1.026 -3.137 24.389 1.00 87.25 115 ALA A C 1
ATOM 874 O O . ALA A 1 115 ? -0.502 -3.751 23.453 1.00 87.25 115 ALA A O 1
ATOM 875 N N . PRO A 1 116 ? -1.255 -3.738 25.571 1.00 82.81 116 PRO A N 1
ATOM 876 C CA . PRO A 1 116 ? -0.932 -5.143 25.819 1.00 82.81 116 PRO A CA 1
ATOM 877 C C . PRO A 1 116 ? -1.907 -6.103 25.121 1.00 82.81 116 PRO A C 1
ATOM 879 O O . PRO A 1 116 ? -1.563 -7.255 24.842 1.00 82.81 116 PRO A O 1
ATOM 882 N N . MET A 1 117 ? -3.128 -5.634 24.845 1.00 85.50 117 MET A N 1
ATOM 883 C CA . MET A 1 117 ? -4.216 -6.411 24.261 1.00 85.50 117 MET A CA 1
ATOM 884 C C . MET A 1 117 ? -4.830 -5.674 23.066 1.00 85.50 117 MET A C 1
ATOM 886 O O . MET A 1 117 ? -4.818 -4.442 23.023 1.00 85.50 117 MET A O 1
ATOM 890 N N . PRO A 1 118 ? -5.367 -6.411 22.083 1.00 88.06 118 PRO A N 1
ATOM 891 C CA . PRO A 1 118 ? -6.107 -5.823 20.982 1.00 88.06 118 PRO A CA 1
ATOM 892 C C . PRO A 1 118 ? -7.489 -5.329 21.429 1.00 88.06 118 PRO A C 1
ATOM 894 O O . PRO A 1 118 ? -8.118 -5.843 22.359 1.00 88.06 118 PRO A O 1
ATOM 897 N N . ALA A 1 119 ? -7.979 -4.355 20.678 1.00 88.62 119 ALA A N 1
ATOM 898 C CA . ALA A 1 119 ? -9.269 -3.720 20.840 1.00 88.62 119 ALA A CA 1
ATOM 899 C C . ALA A 1 119 ? -10.169 -4.017 19.635 1.00 88.62 119 ALA A C 1
ATOM 901 O O . ALA A 1 119 ? -9.702 -4.163 18.504 1.00 88.62 119 ALA A O 1
ATOM 902 N N . ILE A 1 120 ? -11.476 -4.059 19.877 1.00 87.75 120 ILE A N 1
ATOM 903 C CA . ILE A 1 120 ? -12.499 -4.091 18.836 1.00 87.75 120 ILE A CA 1
ATOM 904 C C . ILE A 1 120 ? -13.038 -2.677 18.671 1.00 87.75 120 ILE A C 1
ATOM 906 O O . ILE A 1 120 ? -13.486 -2.042 19.634 1.00 87.75 120 ILE A O 1
ATOM 910 N N . VAL A 1 121 ? -13.013 -2.191 17.439 1.00 89.75 121 VAL A N 1
ATOM 911 C CA . VAL A 1 121 ? -13.489 -0.861 17.077 1.00 89.75 121 VAL A CA 1
ATOM 912 C C . VAL A 1 121 ? -14.470 -0.937 15.919 1.00 89.75 121 VAL A C 1
ATOM 914 O O . VAL A 1 121 ? -14.375 -1.795 15.045 1.00 89.75 121 VAL A O 1
ATOM 917 N N . ARG A 1 122 ? -15.414 -0.006 15.890 1.00 89.62 122 ARG A N 1
ATOM 918 C CA . ARG A 1 122 ? -16.380 0.141 14.807 1.00 89.62 122 ARG A CA 1
ATOM 919 C C . ARG A 1 122 ? -15.990 1.319 13.938 1.00 89.62 122 ARG A C 1
ATOM 921 O O . ARG A 1 122 ? -15.870 2.434 14.441 1.00 89.62 122 ARG A O 1
ATOM 928 N N . LEU A 1 123 ? -15.826 1.075 12.643 1.00 89.38 123 LEU A N 1
ATOM 929 C CA . LEU A 1 123 ? -15.598 2.139 11.673 1.00 89.38 123 LEU A CA 1
ATOM 930 C C . LEU A 1 123 ? -16.847 3.024 11.550 1.00 89.38 123 LEU A C 1
ATOM 932 O O . LEU A 1 123 ? -17.955 2.522 11.345 1.00 89.38 123 LEU A O 1
ATOM 936 N N . ARG A 1 124 ? -16.652 4.336 11.679 1.00 88.25 124 ARG A N 1
ATOM 937 C CA . ARG A 1 124 ? -17.620 5.389 11.349 1.00 88.25 124 ARG A CA 1
ATOM 938 C C . ARG A 1 124 ? -17.179 6.098 10.074 1.00 88.25 124 ARG A C 1
ATOM 940 O O . ARG A 1 124 ? -16.266 5.637 9.402 1.00 88.25 124 ARG A O 1
ATOM 947 N N . GLU A 1 125 ? -17.863 7.178 9.719 1.00 86.56 125 GLU A N 1
ATOM 948 C CA . GLU A 1 125 ? -17.598 7.892 8.468 1.00 86.56 125 GLU A CA 1
ATOM 949 C C . GLU A 1 125 ? -16.166 8.449 8.439 1.00 86.56 125 GLU A C 1
ATOM 951 O O . GLU A 1 125 ? -15.413 8.170 7.511 1.00 86.56 125 GLU A O 1
ATOM 956 N N . ASP A 1 126 ? -15.761 9.136 9.510 1.00 87.88 126 ASP A N 1
ATOM 957 C CA . ASP A 1 126 ? -14.451 9.781 9.649 1.00 87.88 126 ASP A CA 1
ATOM 958 C C . ASP A 1 126 ? -13.774 9.518 11.020 1.00 87.88 126 ASP A C 1
ATOM 960 O O . ASP A 1 126 ? -12.837 10.210 11.403 1.00 87.88 126 ASP A O 1
ATOM 964 N N . TYR A 1 127 ? -14.218 8.526 11.799 1.00 89.69 127 TYR A N 1
ATOM 965 C CA . TYR A 1 127 ? -13.552 8.108 13.048 1.00 89.69 127 TYR A CA 1
ATOM 966 C C . TYR A 1 127 ? -13.869 6.648 13.406 1.00 89.69 127 TYR A C 1
ATOM 968 O O . TYR A 1 127 ? -14.595 5.963 12.687 1.00 89.69 127 TYR A O 1
ATOM 976 N N . PHE A 1 128 ? -13.346 6.149 14.528 1.00 90.56 128 PHE A N 1
ATOM 977 C CA . PHE A 1 128 ? -13.652 4.809 15.033 1.00 90.56 128 PHE A CA 1
ATOM 978 C C . PHE A 1 128 ? -14.279 4.868 16.423 1.00 90.56 128 PHE A C 1
ATOM 980 O O . PHE A 1 128 ? -13.757 5.516 17.325 1.00 90.56 128 PHE A O 1
ATOM 987 N N . SER A 1 129 ? -15.381 4.156 16.638 1.00 89.44 129 SER A N 1
ATOM 988 C CA . SER A 1 129 ? -15.953 3.987 17.976 1.00 89.44 129 SER A CA 1
ATOM 989 C C . SER A 1 129 ? -15.323 2.787 18.671 1.00 89.44 129 SER A C 1
ATOM 991 O O . SER A 1 129 ? -15.260 1.701 18.097 1.00 89.44 129 SER A O 1
ATOM 993 N N . ILE A 1 130 ? -14.908 2.945 19.922 1.00 88.38 130 ILE A N 1
ATOM 994 C CA . ILE A 1 130 ? -14.430 1.826 20.732 1.00 88.38 130 ILE A CA 1
ATOM 995 C C . ILE A 1 130 ? -15.615 0.962 21.165 1.00 88.38 130 ILE A C 1
ATOM 997 O O . ILE A 1 130 ? -16.537 1.427 21.844 1.00 88.38 130 ILE A O 1
ATOM 1001 N N . VAL A 1 131 ? -15.555 -0.313 20.782 1.00 84.88 131 VAL A N 1
ATOM 1002 C CA . VAL A 1 131 ? -16.501 -1.351 21.206 1.00 84.88 131 VAL A CA 1
ATOM 1003 C C . VAL A 1 131 ? -15.940 -2.080 22.426 1.00 84.88 131 VAL A C 1
ATOM 1005 O O . VAL A 1 131 ? -16.635 -2.216 23.429 1.00 84.88 131 VAL A O 1
ATOM 1008 N N . MET A 1 132 ? -14.667 -2.485 22.371 1.00 80.94 132 MET A N 1
ATOM 1009 C CA . MET A 1 132 ? -13.975 -3.218 23.436 1.00 80.94 132 MET A CA 1
ATOM 1010 C C . MET A 1 132 ? -12.475 -2.907 23.407 1.00 80.94 132 MET A C 1
ATOM 1012 O O . MET A 1 132 ? -11.908 -2.831 22.326 1.00 80.94 132 MET A O 1
ATOM 1016 N N . ILE A 1 133 ? -11.817 -2.752 24.561 1.00 75.62 133 ILE A N 1
ATOM 1017 C CA . ILE A 1 133 ? -10.381 -2.394 24.620 1.00 75.62 133 ILE A CA 1
ATOM 1018 C C . ILE A 1 133 ? -9.469 -3.563 25.023 1.00 75.62 133 ILE A C 1
ATOM 1020 O O . ILE A 1 133 ? -8.301 -3.579 24.659 1.00 75.62 133 ILE A O 1
ATOM 1024 N N . ALA A 1 134 ? -9.989 -4.553 25.748 1.00 71.44 134 ALA A N 1
ATOM 1025 C CA . ALA A 1 134 ? -9.177 -5.607 26.358 1.00 71.44 134 ALA A CA 1
ATOM 1026 C C . ALA A 1 134 ? -9.656 -6.998 25.940 1.00 71.44 134 ALA A C 1
ATOM 1028 O O . ALA A 1 134 ? -10.093 -7.799 26.765 1.00 71.44 134 ALA A O 1
ATOM 1029 N N . ALA A 1 135 ? -9.644 -7.275 24.640 1.00 71.88 135 ALA A N 1
ATOM 1030 C CA . ALA A 1 135 ? -10.006 -8.597 24.166 1.00 71.88 135 ALA A CA 1
ATOM 1031 C C . ALA A 1 135 ? -8.783 -9.525 24.308 1.00 71.88 135 ALA A C 1
ATOM 1033 O O . ALA A 1 135 ? -7.738 -9.277 23.716 1.00 71.88 135 ALA A O 1
ATOM 1034 N N . ILE A 1 136 ? -8.908 -10.593 25.108 1.00 77.44 136 ILE A N 1
ATOM 1035 C CA . ILE A 1 136 ? -7.814 -11.534 25.426 1.00 77.44 136 ILE A CA 1
ATOM 1036 C C . ILE A 1 136 ? -7.428 -12.357 24.184 1.00 77.44 136 ILE A C 1
ATOM 1038 O O . ILE A 1 136 ? -8.198 -13.244 23.809 1.00 77.44 136 ILE A O 1
ATOM 1042 N N . PRO A 1 137 ? -6.270 -12.108 23.546 1.00 75.50 137 PRO A N 1
ATOM 1043 C CA . PRO A 1 137 ? -5.907 -12.754 22.290 1.00 75.50 137 PRO A CA 1
ATOM 1044 C C . PRO A 1 137 ? -5.564 -14.239 22.496 1.00 75.50 137 PRO A C 1
ATOM 1046 O O . PRO A 1 137 ? -5.134 -14.629 23.585 1.00 75.50 137 PRO A O 1
ATOM 1049 N N . PRO A 1 138 ? -5.693 -15.088 21.459 1.00 75.06 138 PRO A N 1
ATOM 1050 C CA . PRO A 1 138 ? -5.210 -16.460 21.537 1.00 75.06 138 PRO A CA 1
ATOM 1051 C C . PRO A 1 138 ? -3.684 -16.469 21.696 1.00 75.06 138 PRO A C 1
ATOM 1053 O O . PRO A 1 138 ? -2.973 -15.754 20.992 1.00 75.06 138 PRO A O 1
ATOM 1056 N N . GLU A 1 139 ? -3.165 -17.321 22.584 1.00 80.25 139 GLU A N 1
ATOM 1057 C CA . GLU A 1 139 ? -1.719 -17.409 22.846 1.00 80.25 139 GLU A CA 1
ATOM 1058 C C . GLU A 1 139 ? -0.924 -17.788 21.582 1.00 80.25 139 GLU A C 1
ATOM 1060 O O . GLU A 1 139 ? 0.204 -17.332 21.373 1.00 80.25 139 GLU A O 1
ATOM 1065 N N . ARG A 1 140 ? -1.530 -18.612 20.718 1.00 78.44 140 ARG A N 1
ATOM 1066 C CA . ARG A 1 140 ? -0.944 -19.127 19.478 1.00 78.44 140 ARG A CA 1
ATOM 1067 C C . ARG A 1 140 ? -1.865 -18.857 18.292 1.00 78.44 140 ARG A C 1
ATOM 1069 O O . ARG A 1 140 ? -3.033 -19.235 18.314 1.00 78.44 140 ARG A O 1
ATOM 1076 N N . ILE A 1 141 ? -1.314 -18.264 17.239 1.00 75.38 141 ILE A N 1
ATOM 1077 C CA . ILE A 1 141 ? -2.013 -17.909 16.003 1.00 75.38 141 ILE A CA 1
ATOM 1078 C C . ILE A 1 141 ? -1.506 -18.796 14.863 1.00 75.38 141 ILE A C 1
ATOM 1080 O O . ILE A 1 141 ? -0.306 -18.840 14.586 1.00 75.38 141 ILE A O 1
ATOM 1084 N N . GLN A 1 142 ? -2.416 -19.505 14.189 1.00 69.88 142 GLN A N 1
ATOM 1085 C CA . GLN A 1 142 ? -2.086 -20.273 12.986 1.00 69.88 142 GLN A CA 1
ATOM 1086 C C . GLN A 1 142 ? -1.935 -19.357 11.767 1.00 69.88 142 GLN A C 1
ATOM 1088 O O . GLN A 1 142 ? -2.756 -18.481 11.498 1.00 69.88 142 GLN A O 1
ATOM 1093 N N . THR A 1 143 ? -0.883 -19.604 10.995 1.00 65.94 143 THR A N 1
ATOM 1094 C CA . THR A 1 143 ? -0.570 -18.918 9.741 1.00 65.94 143 THR A CA 1
ATOM 1095 C C . THR A 1 143 ? -0.270 -19.941 8.650 1.00 65.94 143 THR A C 1
ATOM 1097 O O . THR A 1 143 ? 0.035 -21.098 8.942 1.00 65.94 143 THR A O 1
ATOM 1100 N N . LYS A 1 144 ? -0.279 -19.515 7.380 1.00 61.66 144 LYS A N 1
ATOM 1101 C CA . LYS A 1 144 ? 0.114 -20.379 6.250 1.00 61.66 144 LYS A CA 1
ATOM 1102 C C . LYS A 1 144 ? 1.521 -20.977 6.384 1.00 61.66 144 LYS A C 1
ATOM 1104 O O . LYS A 1 144 ? 1.779 -22.022 5.801 1.00 61.66 144 LYS A O 1
ATOM 1109 N N . ASN A 1 145 ? 2.402 -20.336 7.155 1.00 63.28 145 ASN A N 1
ATOM 1110 C CA . ASN A 1 145 ? 3.809 -20.717 7.291 1.00 63.28 145 ASN A CA 1
ATOM 1111 C C . ASN A 1 145 ? 4.137 -21.366 8.652 1.00 63.28 145 ASN A C 1
ATOM 1113 O O . ASN A 1 145 ? 5.307 -21.615 8.928 1.00 63.28 145 ASN A O 1
ATOM 1117 N N . GLY A 1 146 ? 3.141 -21.620 9.513 1.00 74.81 146 GLY A N 1
ATOM 1118 C CA . GLY A 1 146 ? 3.343 -22.191 10.851 1.00 74.81 146 GLY A CA 1
ATOM 1119 C C . GLY A 1 146 ? 2.517 -21.505 11.940 1.00 74.81 146 GLY A C 1
ATOM 1120 O O . GLY A 1 146 ? 1.501 -20.873 11.660 1.00 74.81 146 GLY A O 1
ATOM 1121 N N . VAL A 1 147 ? 2.947 -21.627 13.196 1.00 78.69 147 VAL A N 1
ATOM 1122 C CA . VAL A 1 147 ? 2.272 -21.042 14.367 1.00 78.69 147 VAL A CA 1
ATOM 1123 C C . VAL A 1 147 ? 3.123 -19.912 14.940 1.00 78.69 147 VAL A C 1
ATOM 1125 O O . VAL A 1 147 ? 4.305 -20.120 15.196 1.00 78.69 147 VAL A O 1
ATOM 1128 N N . ILE A 1 148 ? 2.520 -18.744 15.167 1.00 77.88 148 ILE A N 1
ATOM 1129 C CA . ILE A 1 148 ? 3.163 -17.563 15.765 1.00 77.88 148 ILE A CA 1
ATOM 1130 C C . ILE A 1 148 ? 2.587 -17.339 17.165 1.00 77.88 148 ILE A C 1
ATOM 1132 O O . ILE A 1 148 ? 1.377 -17.476 17.364 1.00 77.88 148 ILE A O 1
ATOM 1136 N N . LYS A 1 149 ? 3.427 -16.994 18.147 1.00 84.56 149 LYS A N 1
ATOM 1137 C CA . LYS A 1 149 ? 2.952 -16.608 19.486 1.00 84.56 149 LYS A CA 1
ATOM 1138 C C . LYS A 1 149 ? 2.480 -15.159 19.504 1.00 84.56 149 LYS A C 1
ATOM 1140 O O . LYS A 1 149 ? 3.094 -14.303 18.870 1.00 84.56 149 LYS A O 1
ATOM 1145 N N . TRP A 1 150 ? 1.460 -14.854 20.308 1.00 83.00 150 TRP A N 1
ATOM 1146 C CA . TRP A 1 150 ? 0.982 -13.474 20.461 1.00 83.00 150 TRP A CA 1
ATOM 1147 C C . TRP A 1 150 ? 2.095 -12.496 20.866 1.00 83.00 150 TRP A C 1
ATOM 1149 O O . TRP A 1 150 ? 2.189 -11.410 20.304 1.00 83.00 150 TRP A O 1
ATOM 1159 N N . SER A 1 151 ? 2.976 -12.892 21.789 1.00 84.19 151 SER A N 1
ATOM 1160 C CA . SER A 1 151 ? 4.085 -12.048 22.253 1.00 84.19 151 SER A CA 1
ATOM 1161 C C . SER A 1 151 ? 5.082 -11.685 21.148 1.00 84.19 151 SER A C 1
ATOM 1163 O O . SER A 1 151 ? 5.637 -10.594 21.152 1.00 84.19 151 SER A O 1
ATOM 1165 N N . GLU A 1 152 ? 5.318 -12.594 20.201 1.00 81.75 152 GLU A N 1
ATOM 1166 C CA . GLU A 1 152 ? 6.209 -12.353 19.059 1.00 81.75 152 GLU A CA 1
ATOM 1167 C C . GLU A 1 152 ? 5.537 -11.428 18.039 1.00 81.75 152 GLU A C 1
ATOM 1169 O O . GLU A 1 152 ? 6.170 -10.522 17.493 1.00 81.75 152 GLU A O 1
ATOM 1174 N N . LEU A 1 153 ? 4.233 -11.619 17.818 1.00 79.50 153 LEU A N 1
ATOM 1175 C CA . LEU A 1 153 ? 3.438 -10.756 16.954 1.00 79.50 153 LEU A CA 1
ATOM 1176 C C . LEU A 1 153 ? 3.397 -9.321 17.483 1.00 79.50 153 LEU A C 1
ATOM 1178 O O . LEU A 1 153 ? 3.708 -8.389 16.746 1.00 79.50 153 LEU A O 1
ATOM 1182 N N . SER A 1 154 ? 3.034 -9.127 18.751 1.00 80.12 154 SER A N 1
ATOM 1183 C CA . SER A 1 154 ? 2.876 -7.789 19.326 1.00 80.12 154 SER A CA 1
ATOM 1184 C C . SER A 1 154 ? 4.183 -6.992 19.315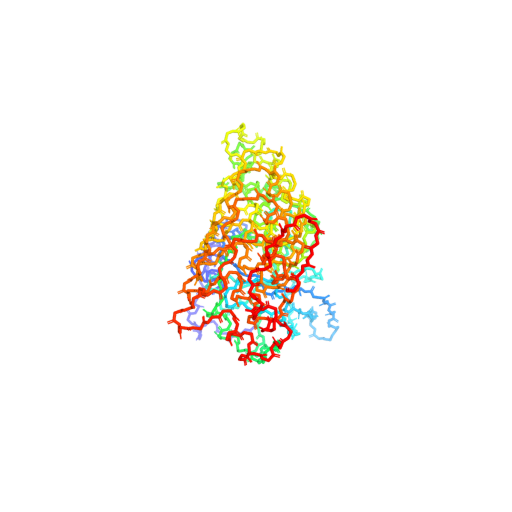 1.00 80.12 154 SER A C 1
ATOM 1186 O O . SER A 1 154 ? 4.154 -5.795 19.044 1.00 80.12 154 SER A O 1
ATOM 1188 N N . GLN A 1 155 ? 5.329 -7.651 19.521 1.00 81.19 155 GLN A N 1
ATOM 1189 C CA . GLN A 1 155 ? 6.653 -7.020 19.470 1.00 81.19 155 GLN A CA 1
ATOM 1190 C C . GLN A 1 155 ? 7.123 -6.691 18.048 1.00 81.19 155 GLN A C 1
ATOM 1192 O O . GLN A 1 155 ? 7.845 -5.716 17.853 1.00 81.19 155 GLN A O 1
ATOM 1197 N N . SER A 1 156 ? 6.741 -7.499 17.057 1.00 73.38 156 SER A N 1
ATOM 1198 C CA . SER A 1 156 ? 7.144 -7.298 15.658 1.00 73.38 156 SER A CA 1
ATOM 1199 C C . SER A 1 156 ? 6.168 -6.433 14.854 1.00 73.38 156 SER A C 1
ATOM 1201 O O . SER A 1 156 ? 6.500 -6.006 13.747 1.00 73.38 156 SER A O 1
ATOM 1203 N N . THR A 1 157 ? 4.986 -6.135 15.401 1.00 75.94 157 THR A N 1
ATOM 1204 C CA . THR A 1 157 ? 3.956 -5.340 14.725 1.00 75.94 157 THR A CA 1
ATOM 1205 C C . THR A 1 157 ? 4.421 -3.899 14.511 1.00 75.94 157 THR A C 1
ATOM 1207 O O . THR A 1 157 ? 4.810 -3.198 15.443 1.00 75.94 157 THR A O 1
ATOM 1210 N N . SER A 1 158 ? 4.325 -3.424 13.268 1.00 76.75 158 SER A N 1
ATOM 1211 C CA . SER A 1 158 ? 4.507 -2.011 12.934 1.00 76.75 158 SER A CA 1
ATOM 1212 C C . SER A 1 158 ? 3.180 -1.249 13.047 1.00 76.75 158 SER A C 1
ATOM 1214 O O . SER A 1 158 ? 2.129 -1.726 12.624 1.00 76.75 158 SER A O 1
ATOM 1216 N N . PHE A 1 159 ? 3.221 -0.053 13.641 1.00 79.56 159 PHE A N 1
ATOM 1217 C CA . PHE A 1 159 ? 2.032 0.761 13.926 1.00 79.56 159 PHE A CA 1
ATOM 1218 C C . PHE A 1 159 ? 1.924 1.933 12.960 1.00 79.56 159 PHE A C 1
ATOM 1220 O O . PHE A 1 159 ? 2.351 3.057 13.246 1.00 79.56 159 PHE A O 1
ATOM 1227 N N . ALA A 1 160 ? 1.389 1.631 11.781 1.00 72.44 160 ALA A N 1
ATOM 1228 C CA . ALA A 1 160 ? 1.496 2.523 10.647 1.00 72.44 160 ALA A CA 1
ATOM 1229 C C . ALA A 1 160 ? 0.361 3.505 10.432 1.00 72.44 160 ALA A C 1
ATOM 1231 O O . ALA A 1 160 ? 0.490 4.438 9.632 1.00 72.44 160 ALA A O 1
ATOM 1232 N N . ARG A 1 161 ? -0.766 3.245 11.080 1.00 81.81 161 ARG A N 1
ATOM 1233 C CA . ARG A 1 161 ? -1.998 3.983 10.863 1.00 81.81 161 ARG A CA 1
ATOM 1234 C C . ARG A 1 161 ? -2.259 4.865 12.057 1.00 81.81 161 ARG A C 1
ATOM 1236 O O . ARG A 1 161 ? -2.108 4.427 13.194 1.00 81.81 161 ARG A O 1
ATOM 1243 N N . ASP A 1 162 ? -2.655 6.092 11.774 1.00 84.88 162 ASP A N 1
ATOM 1244 C CA . ASP A 1 162 ? -3.155 6.995 12.790 1.00 84.88 162 ASP A CA 1
ATOM 1245 C C . ASP A 1 162 ? -4.659 6.749 12.943 1.00 84.88 162 ASP A C 1
ATOM 1247 O O . ASP A 1 162 ? -5.405 6.720 11.963 1.00 84.88 162 ASP A O 1
ATOM 1251 N N . PHE A 1 163 ? -5.089 6.533 14.181 1.00 88.31 163 PHE A N 1
ATOM 1252 C CA . PHE A 1 163 ? -6.477 6.312 14.547 1.00 88.31 163 PHE A CA 1
ATOM 1253 C C . PHE A 1 163 ? -6.986 7.479 15.383 1.00 88.31 163 PHE A C 1
ATOM 1255 O O . PHE A 1 163 ? -6.329 7.908 16.335 1.00 88.31 163 PHE A O 1
ATOM 1262 N N . LEU A 1 164 ? -8.199 7.923 15.058 1.00 91.12 164 LEU A N 1
ATOM 1263 C CA . LEU A 1 164 ? -9.030 8.725 15.944 1.00 91.12 164 LEU A CA 1
ATOM 1264 C C . LEU A 1 164 ? -10.126 7.826 16.510 1.00 91.12 164 LEU A C 1
ATOM 1266 O O . LEU A 1 164 ? -11.028 7.398 15.786 1.00 91.12 164 LEU A O 1
ATOM 1270 N N . LEU A 1 165 ? -10.015 7.518 17.795 1.00 90.94 165 LEU A N 1
ATOM 1271 C CA . LEU A 1 165 ? -10.949 6.671 18.511 1.00 90.94 165 LEU A CA 1
ATOM 1272 C C . LEU A 1 165 ? -11.845 7.523 19.405 1.00 90.94 165 LEU A C 1
ATOM 1274 O O . LEU A 1 165 ? -11.397 8.484 20.028 1.00 90.94 165 LEU A O 1
ATOM 1278 N N . VAL A 1 166 ? -13.101 7.124 19.515 1.00 90.25 166 VAL A N 1
ATOM 1279 C CA . VAL A 1 166 ? -14.074 7.717 20.425 1.00 90.25 166 VAL A CA 1
ATOM 1280 C C . VAL A 1 166 ? -14.603 6.620 21.330 1.00 90.25 166 VAL A C 1
ATOM 1282 O O . VAL A 1 166 ? -15.159 5.624 20.858 1.00 90.25 166 VAL A O 1
ATOM 1285 N N . TRP A 1 167 ? -14.439 6.806 22.634 1.00 88.31 167 TRP A N 1
ATOM 1286 C CA . TRP A 1 167 ? -15.039 5.957 23.646 1.00 88.31 167 TRP A CA 1
ATOM 1287 C C . TRP A 1 167 ? -16.099 6.740 24.400 1.00 88.31 167 TRP A C 1
ATOM 1289 O O . TRP A 1 167 ? -15.787 7.628 25.178 1.00 88.31 167 TRP A O 1
ATOM 1299 N N . ASP A 1 168 ? -17.352 6.374 24.181 1.00 84.94 168 ASP A N 1
ATOM 1300 C CA . ASP A 1 168 ? -18.476 6.841 24.983 1.00 84.94 168 ASP A CA 1
ATOM 1301 C C . ASP A 1 168 ? -18.936 5.704 25.901 1.00 84.94 168 ASP A C 1
ATOM 1303 O O . ASP A 1 168 ? -19.293 4.636 25.399 1.00 84.94 168 ASP A O 1
ATOM 1307 N N . TYR A 1 169 ? -18.828 5.861 27.217 1.00 77.06 169 TYR A N 1
ATOM 1308 C CA . TYR A 1 169 ? -19.122 4.811 28.195 1.00 77.06 169 TYR A CA 1
ATOM 1309 C C . TYR A 1 169 ? -20.632 4.608 28.409 1.00 77.06 169 TYR A C 1
ATOM 1311 O O . TYR A 1 169 ? -21.064 3.464 28.549 1.00 77.06 169 TYR A O 1
ATOM 1319 N N . ASP A 1 170 ? -21.418 5.687 28.340 1.00 69.06 170 ASP A N 1
ATOM 1320 C CA . ASP A 1 170 ? -22.818 5.761 28.792 1.00 69.06 170 ASP A CA 1
ATOM 1321 C C . ASP A 1 170 ? -23.838 5.448 27.671 1.00 69.06 170 ASP A C 1
ATOM 1323 O O . ASP A 1 170 ? -25.025 5.209 27.903 1.00 69.06 170 ASP A O 1
ATOM 1327 N N . ILE A 1 171 ? -23.407 5.414 26.403 1.00 59.03 171 ILE A N 1
ATOM 1328 C CA . ILE A 1 171 ? -24.325 5.156 25.283 1.00 59.03 171 ILE A CA 1
ATOM 1329 C C . ILE A 1 171 ? -24.908 3.732 25.330 1.00 59.03 171 ILE A C 1
ATOM 1331 O O . ILE A 1 171 ? -24.286 2.742 24.927 1.00 59.03 171 ILE A O 1
ATOM 1335 N N . SER A 1 172 ? -26.191 3.665 25.703 1.00 50.88 172 SER A N 1
ATOM 1336 C CA . SER A 1 172 ? -27.120 2.620 25.269 1.00 50.88 172 SER A CA 1
ATOM 1337 C C . SER A 1 172 ? -27.127 2.564 23.739 1.00 50.88 172 SER A C 1
ATOM 1339 O O . SER A 1 172 ? -27.248 3.571 23.042 1.00 50.88 172 SER A O 1
ATOM 1341 N N . SER A 1 173 ? -26.919 1.367 23.208 1.00 50.69 173 SER A N 1
ATOM 1342 C CA . SER A 1 173 ? -26.383 1.105 21.870 1.00 50.69 173 SER A CA 1
ATOM 1343 C C . SER A 1 173 ? -27.135 1.666 20.649 1.00 50.69 173 SER A C 1
ATOM 1345 O O . SER A 1 173 ? -26.679 1.401 19.546 1.00 50.69 173 SER A O 1
ATOM 1347 N N . GLU A 1 174 ? -28.238 2.410 20.776 1.00 49.38 174 GLU A N 1
ATOM 1348 C CA . GLU A 1 174 ? -29.175 2.708 19.678 1.00 49.38 174 GLU A CA 1
ATOM 1349 C C . GLU A 1 174 ? -28.917 4.031 18.931 1.00 49.38 174 GLU A C 1
ATOM 1351 O O . GLU A 1 174 ? -29.018 4.067 17.705 1.00 49.38 174 GLU A O 1
ATOM 1356 N N . LYS A 1 175 ? -28.519 5.118 19.612 1.00 51.38 175 LYS A N 1
ATOM 1357 C CA . LYS A 1 175 ? -28.452 6.464 18.987 1.00 51.38 175 LYS A CA 1
ATOM 1358 C C . LYS A 1 175 ? -27.405 6.616 17.881 1.00 51.38 175 LYS A C 1
ATOM 1360 O O . LYS A 1 175 ? -27.533 7.498 17.039 1.00 51.38 175 LYS A O 1
ATOM 1365 N N . PHE A 1 176 ? -26.388 5.760 17.867 1.00 56.34 176 PHE A N 1
ATOM 1366 C CA . PHE A 1 176 ? -25.298 5.810 16.893 1.00 56.34 176 PHE A CA 1
ATOM 1367 C C . PHE A 1 176 ? -25.156 4.493 16.125 1.00 56.34 176 PHE A C 1
ATOM 1369 O O . PHE A 1 176 ? -24.049 4.129 15.753 1.00 56.34 176 PHE A O 1
ATOM 1376 N N . GLN A 1 177 ? -26.221 3.728 15.864 1.00 54.81 177 GLN A N 1
ATOM 1377 C CA . GLN A 1 177 ? -26.090 2.521 15.019 1.00 54.81 177 GLN A CA 1
ATOM 1378 C C . GLN A 1 177 ? -25.920 2.815 13.515 1.00 54.81 177 GLN A C 1
ATOM 1380 O O . GLN A 1 177 ? -25.761 1.883 12.734 1.00 54.81 177 GLN A O 1
ATOM 1385 N N . GLY A 1 178 ? -25.883 4.087 13.104 1.00 61.53 178 GLY A N 1
ATOM 1386 C CA . GLY A 1 178 ? -25.697 4.507 11.711 1.00 61.53 178 GLY A CA 1
ATOM 1387 C C . GLY A 1 178 ? -24.305 5.069 11.377 1.00 61.53 178 GLY A C 1
ATOM 1388 O O . GLY A 1 178 ? -23.440 5.169 12.258 1.00 61.53 178 GLY A O 1
ATOM 1389 N N . PRO A 1 179 ? -24.080 5.454 10.105 1.00 65.56 179 PRO A N 1
ATOM 1390 C CA . PRO A 1 179 ? -22.966 6.326 9.743 1.00 65.56 179 PRO A CA 1
ATOM 1391 C C . PRO A 1 179 ? -23.065 7.632 10.543 1.00 65.56 179 PRO A C 1
ATOM 1393 O O . PRO A 1 179 ? -24.159 8.114 10.838 1.00 65.56 179 PRO A O 1
ATOM 1396 N N . GLY A 1 180 ? -21.925 8.180 10.945 1.00 73.06 180 GLY A N 1
ATOM 1397 C CA . GLY A 1 180 ? -21.884 9.409 11.724 1.00 73.06 180 GLY A CA 1
ATOM 1398 C C . GLY A 1 180 ? -20.523 10.072 11.625 1.00 73.06 180 GLY A C 1
ATOM 1399 O O . GLY A 1 180 ? -19.503 9.379 11.640 1.00 73.06 180 GLY A O 1
ATOM 1400 N N . LYS A 1 181 ? -20.543 11.406 11.558 1.00 85.06 181 LYS A N 1
ATOM 1401 C CA . LYS A 1 181 ? -19.355 12.262 11.489 1.00 85.06 181 LYS A CA 1
ATOM 1402 C C . LYS A 1 181 ? -18.848 12.626 12.876 1.00 85.06 181 LYS A C 1
ATOM 1404 O O . LYS A 1 181 ? -19.651 12.845 13.789 1.00 85.06 181 LYS A O 1
ATOM 1409 N N . TYR A 1 182 ? -17.537 12.754 13.020 1.00 86.94 182 TYR A N 1
ATOM 1410 C CA . TYR A 1 182 ? -16.868 13.177 14.244 1.00 86.94 182 TYR A CA 1
ATOM 1411 C C . TYR A 1 182 ? -17.396 14.532 14.720 1.00 86.94 182 TYR A C 1
ATOM 1413 O O . TYR A 1 182 ? -17.807 14.666 15.869 1.00 86.94 182 TYR A O 1
ATOM 1421 N N . ASP A 1 183 ? -17.516 15.508 13.820 1.00 84.06 183 ASP A N 1
ATOM 1422 C CA . ASP A 1 183 ? -17.984 16.853 14.177 1.00 84.06 183 ASP A CA 1
ATOM 1423 C C . ASP A 1 183 ? -19.437 16.835 14.683 1.00 84.06 183 ASP A C 1
ATOM 1425 O O . ASP A 1 183 ? -19.815 17.573 15.595 1.00 84.06 183 ASP A O 1
ATOM 1429 N N . THR A 1 184 ? -20.260 15.935 14.132 1.00 84.00 184 THR A N 1
ATOM 1430 C CA . THR A 1 184 ? -21.636 15.724 14.606 1.00 84.00 184 THR A CA 1
ATOM 1431 C C . THR A 1 184 ? -21.639 15.103 16.000 1.00 84.00 184 THR A C 1
ATOM 1433 O O . THR A 1 184 ? -22.388 15.556 16.864 1.00 84.00 184 THR A O 1
ATOM 1436 N N . PHE A 1 185 ? -20.780 14.109 16.247 1.00 85.69 185 PHE A N 1
ATOM 1437 C CA . PHE A 1 185 ? -20.604 13.511 17.570 1.00 85.69 185 PHE A CA 1
ATOM 1438 C C . PHE A 1 185 ? -20.166 14.550 18.615 1.00 85.69 185 PHE A C 1
ATOM 1440 O O . PHE A 1 185 ? -20.774 14.633 19.686 1.00 85.69 185 PHE A O 1
ATOM 1447 N N . MET A 1 186 ? -19.159 15.369 18.294 1.00 86.31 186 MET A N 1
ATOM 1448 C CA . MET A 1 186 ? -18.652 16.417 19.186 1.00 86.31 186 MET A CA 1
ATOM 1449 C C . MET A 1 186 ? -19.744 17.439 19.512 1.00 86.31 186 MET A C 1
ATOM 1451 O O . MET A 1 186 ? -19.977 17.743 20.683 1.00 86.31 186 MET A O 1
ATOM 1455 N N . ARG A 1 187 ? -20.496 17.891 18.497 1.00 83.75 187 ARG A N 1
ATOM 1456 C CA . ARG A 1 187 ? -21.617 18.823 18.674 1.00 83.75 187 ARG A CA 1
ATOM 1457 C C . ARG A 1 187 ? -22.729 18.248 19.551 1.00 83.75 187 ARG A C 1
ATOM 1459 O O . ARG A 1 187 ? -23.190 18.941 20.448 1.00 83.75 187 ARG A O 1
ATOM 1466 N N . ILE A 1 188 ? -23.170 17.011 19.308 1.00 82.25 188 ILE A N 1
ATOM 1467 C CA . ILE A 1 188 ? -24.258 16.381 20.083 1.00 82.25 188 ILE A CA 1
ATOM 1468 C C . ILE A 1 188 ? -23.894 16.283 21.569 1.00 82.25 188 ILE A C 1
ATOM 1470 O O . ILE A 1 188 ? -24.756 16.448 22.431 1.00 82.25 188 ILE A O 1
ATOM 1474 N N . ASN A 1 189 ? -22.618 16.048 21.869 1.00 80.56 189 ASN A N 1
ATOM 1475 C CA . ASN A 1 189 ? -22.132 15.941 23.239 1.00 80.56 189 ASN A CA 1
ATOM 1476 C C . ASN A 1 189 ? -21.733 17.287 23.866 1.00 80.56 189 ASN A C 1
ATOM 1478 O O . ASN A 1 189 ? -21.319 17.302 25.026 1.00 80.56 189 ASN A O 1
ATOM 1482 N N . ASN A 1 190 ? -21.902 18.404 23.146 1.00 83.62 190 ASN A N 1
ATOM 1483 C CA . ASN A 1 190 ? -21.443 19.741 23.539 1.00 83.62 190 ASN A CA 1
ATOM 1484 C C . ASN A 1 190 ? -19.948 19.768 23.908 1.00 83.62 190 ASN A C 1
ATOM 1486 O O . ASN A 1 190 ? -19.551 20.409 24.880 1.00 83.62 190 ASN A O 1
ATOM 1490 N N . LEU A 1 191 ? -19.125 19.046 23.146 1.00 82.25 191 LEU A N 1
ATOM 1491 C CA . LEU A 1 191 ? -17.681 18.960 23.345 1.00 82.25 191 LEU A CA 1
ATOM 1492 C C . LEU A 1 191 ? -16.958 19.902 22.380 1.00 82.25 191 LEU A C 1
ATOM 1494 O O . LEU A 1 191 ? -17.360 20.044 21.226 1.00 82.25 191 LEU A O 1
ATOM 1498 N N . GLN A 1 192 ? -15.864 20.502 22.844 1.00 73.75 192 GLN A N 1
ATOM 1499 C CA . GLN A 1 192 ? -14.952 21.289 22.015 1.00 73.75 192 GLN A CA 1
ATOM 1500 C C . GLN A 1 192 ? -13.563 20.648 22.046 1.00 73.75 192 GLN A C 1
ATOM 1502 O O . GLN A 1 192 ? -13.014 20.390 23.116 1.00 73.75 192 GLN A O 1
ATOM 1507 N N . SER A 1 193 ? -13.014 20.372 20.867 1.00 68.50 193 SER A N 1
ATOM 1508 C CA . SER A 1 193 ? -11.618 19.984 20.649 1.00 68.50 193 SER A CA 1
ATOM 1509 C C . SER A 1 193 ? -11.036 20.801 19.495 1.00 68.50 193 SER A C 1
ATOM 1511 O O . SER A 1 193 ? -11.791 21.245 18.626 1.00 68.50 193 SER A O 1
ATOM 1513 N N . GLU A 1 194 ? -9.707 20.946 19.452 1.00 59.38 194 GLU A N 1
ATOM 1514 C CA . GLU A 1 194 ? -8.992 21.575 18.323 1.00 59.38 194 GLU A CA 1
ATOM 1515 C C . GLU A 1 194 ? -9.408 20.966 16.966 1.00 59.38 194 GLU A C 1
ATOM 1517 O O . GLU A 1 194 ? -9.496 21.666 15.968 1.00 59.38 194 GLU A O 1
ATOM 1522 N N . ASP A 1 195 ? -9.770 19.678 16.926 1.00 57.91 195 ASP A N 1
ATOM 1523 C CA . ASP A 1 195 ? -10.147 18.975 15.689 1.00 57.91 195 ASP A CA 1
ATOM 1524 C C . ASP A 1 195 ? -11.614 19.162 15.251 1.00 57.91 195 ASP A C 1
ATOM 1526 O O . ASP A 1 195 ? -12.012 18.614 14.219 1.00 57.91 195 ASP A O 1
ATOM 1530 N N . SER A 1 196 ? -12.435 19.849 16.053 1.00 59.91 196 SER A N 1
ATOM 1531 C CA . SER A 1 196 ? -13.891 19.986 15.850 1.00 59.91 196 SER A CA 1
ATOM 1532 C C . SER A 1 196 ? -14.320 21.340 15.265 1.00 59.91 196 SER A C 1
ATOM 1534 O O . SER A 1 196 ? -15.517 21.626 15.166 1.00 59.91 196 SER A O 1
ATOM 1536 N N . GLU A 1 197 ? -13.367 22.199 14.892 1.00 58.22 197 GLU A N 1
ATOM 1537 C CA . GLU A 1 197 ? -13.665 23.536 14.376 1.00 58.22 197 GLU A CA 1
ATOM 1538 C C . GLU A 1 197 ? -14.394 23.487 13.024 1.00 58.22 197 GLU A C 1
ATOM 1540 O O . GLU A 1 197 ? -13.865 23.009 12.035 1.00 58.22 197 GLU A O 1
ATOM 1545 N N . MET A 1 198 ? -15.584 24.079 12.899 1.00 55.28 198 MET A N 1
ATOM 1546 C CA . MET A 1 198 ? -16.326 24.115 11.619 1.00 55.28 198 MET A CA 1
ATOM 1547 C C . MET A 1 198 ? -15.716 25.044 10.538 1.00 55.28 198 MET A C 1
ATOM 1549 O O . MET A 1 198 ? -16.380 25.357 9.547 1.00 55.28 198 MET A O 1
ATOM 1553 N N . GLY A 1 199 ? -14.491 25.538 10.740 1.00 54.56 199 GLY A N 1
ATOM 1554 C CA . GLY A 1 199 ? -13.765 26.410 9.816 1.00 54.56 199 GLY A CA 1
ATOM 1555 C C . GLY A 1 199 ? -12.930 25.648 8.780 1.00 54.56 199 GLY A C 1
ATOM 1556 O O . GLY A 1 199 ? -13.032 24.431 8.634 1.00 54.56 199 GLY A O 1
ATOM 1557 N N . PHE A 1 200 ? -12.066 26.377 8.066 1.00 45.56 200 PHE A N 1
ATOM 1558 C CA . PHE A 1 200 ? -11.127 25.799 7.093 1.00 45.56 200 PHE A CA 1
ATOM 1559 C C . PHE A 1 200 ? -10.248 24.689 7.700 1.00 45.56 200 PHE A C 1
ATOM 1561 O O . PHE A 1 200 ? -10.001 23.681 7.040 1.00 45.56 200 PHE A O 1
ATOM 1568 N N . ASP A 1 201 ? -9.823 24.847 8.957 1.00 53.66 201 ASP A N 1
ATOM 1569 C CA . ASP A 1 201 ? -8.943 23.892 9.638 1.00 53.66 201 ASP A CA 1
ATOM 1570 C C . ASP A 1 201 ? -9.654 22.573 9.997 1.00 53.66 201 ASP A C 1
ATOM 1572 O O . ASP A 1 201 ? -9.099 21.489 9.820 1.00 53.66 201 ASP A O 1
ATOM 1576 N N . GLY A 1 202 ? -10.940 22.601 10.369 1.00 61.69 202 GLY A N 1
ATOM 1577 C CA . GLY A 1 202 ? -11.676 21.350 10.588 1.00 61.69 202 GLY A CA 1
ATOM 1578 C C . GLY A 1 202 ? -12.090 20.638 9.306 1.00 61.69 202 GLY A C 1
ATOM 1579 O O . GLY A 1 202 ? -12.146 19.410 9.304 1.00 61.69 202 GLY A O 1
ATOM 1580 N N . GLN A 1 203 ? -12.281 21.344 8.182 1.00 58.81 203 GLN A N 1
ATOM 1581 C CA . GLN A 1 203 ? -12.408 20.672 6.878 1.00 58.81 203 GLN A CA 1
ATOM 1582 C C . GLN A 1 203 ? -11.130 19.898 6.526 1.00 58.81 203 GLN A C 1
ATOM 1584 O O . GLN A 1 203 ? -11.209 18.775 6.023 1.00 58.81 203 GLN A O 1
ATOM 1589 N N . LEU A 1 204 ? -9.960 20.463 6.843 1.00 56.06 204 LEU A N 1
ATOM 1590 C CA . LEU A 1 204 ? -8.668 19.803 6.680 1.00 56.06 204 LEU A CA 1
ATOM 1591 C C . LEU A 1 204 ? -8.510 18.605 7.626 1.00 56.06 204 LEU A C 1
ATOM 1593 O O . LEU A 1 204 ? -8.067 17.533 7.202 1.00 56.06 204 LEU A O 1
ATOM 1597 N N . SER A 1 205 ? -8.914 18.762 8.889 1.00 74.69 205 SER A N 1
ATOM 1598 C CA . SER A 1 205 ? -8.920 17.678 9.873 1.00 74.69 205 SER A CA 1
ATOM 1599 C C . SER A 1 205 ? -9.828 16.534 9.414 1.00 74.69 205 SER A C 1
ATOM 1601 O O . SER A 1 205 ? -9.397 15.382 9.385 1.00 74.69 205 SER A O 1
ATOM 1603 N N . ASN A 1 206 ? -11.036 16.838 8.930 1.00 80.25 206 ASN A N 1
ATOM 1604 C CA . ASN A 1 206 ? -11.965 15.851 8.386 1.00 80.25 206 ASN A CA 1
ATOM 1605 C C . ASN A 1 206 ? -11.392 15.119 7.162 1.00 80.25 206 ASN A C 1
ATOM 1607 O O . ASN A 1 206 ? -11.324 13.891 7.158 1.00 80.25 206 ASN A O 1
ATOM 1611 N N . ALA A 1 207 ? -10.891 15.850 6.161 1.00 76.25 207 ALA A N 1
ATOM 1612 C CA . ALA A 1 207 ? -10.264 15.244 4.985 1.00 76.25 207 ALA A CA 1
ATOM 1613 C C . ALA A 1 207 ? -9.101 14.311 5.372 1.00 76.25 207 ALA A C 1
ATOM 1615 O O . ALA A 1 207 ? -8.975 13.215 4.829 1.00 76.25 207 ALA A O 1
ATOM 1616 N N . THR A 1 208 ? -8.310 14.693 6.380 1.00 77.75 208 THR A N 1
ATOM 1617 C CA . THR A 1 208 ? -7.213 13.875 6.924 1.00 77.75 208 THR A CA 1
ATOM 1618 C C . THR A 1 208 ? -7.707 12.609 7.621 1.00 77.75 208 THR A C 1
ATOM 1620 O O . THR A 1 208 ? -7.106 11.540 7.482 1.00 77.75 208 THR A O 1
ATOM 1623 N N . ARG A 1 209 ? -8.822 12.680 8.350 1.00 85.56 209 ARG A N 1
ATOM 1624 C CA . ARG A 1 209 ? -9.431 11.502 8.978 1.00 85.56 209 ARG A CA 1
ATOM 1625 C C . ARG A 1 209 ? -9.994 10.526 7.944 1.00 85.56 209 ARG A C 1
ATOM 1627 O O . ARG A 1 209 ? -9.670 9.338 7.992 1.00 85.56 209 ARG A O 1
ATOM 1634 N N . ILE A 1 210 ? -10.770 11.034 6.985 1.00 86.06 210 ILE A N 1
ATOM 1635 C CA . ILE A 1 210 ? -11.340 10.264 5.868 1.00 86.06 210 ILE A CA 1
ATOM 1636 C C . ILE A 1 210 ? -10.214 9.605 5.063 1.00 86.06 210 ILE A C 1
ATOM 1638 O O . ILE A 1 210 ? -10.276 8.419 4.732 1.00 86.06 210 ILE A O 1
ATOM 1642 N N . TRP A 1 211 ? -9.126 10.338 4.825 1.00 80.38 211 TRP A N 1
ATOM 1643 C CA . TRP A 1 211 ? -7.929 9.804 4.192 1.00 80.38 211 TRP A CA 1
ATOM 1644 C C . TRP A 1 211 ? -7.356 8.603 4.942 1.00 80.38 211 TRP A C 1
ATOM 1646 O O . TRP A 1 211 ? -7.147 7.543 4.350 1.00 80.38 211 TRP A O 1
ATOM 1656 N N . ASN A 1 212 ? -7.130 8.731 6.250 1.00 81.56 212 ASN A N 1
ATOM 1657 C CA . ASN A 1 212 ? -6.599 7.635 7.058 1.00 81.56 212 ASN A CA 1
ATOM 1658 C C . ASN A 1 212 ? -7.523 6.410 7.037 1.00 81.56 212 ASN A C 1
ATOM 1660 O O . ASN A 1 212 ? -7.040 5.282 6.920 1.00 81.56 212 ASN A O 1
ATOM 1664 N N . ILE A 1 213 ? -8.842 6.615 7.058 1.00 87.75 213 ILE A N 1
ATOM 1665 C CA . ILE A 1 213 ? -9.826 5.535 6.915 1.00 87.75 213 ILE A CA 1
ATOM 1666 C C . ILE A 1 213 ? -9.727 4.860 5.552 1.00 87.75 213 ILE A C 1
ATOM 1668 O O . ILE A 1 213 ? -9.767 3.633 5.489 1.00 87.75 213 ILE A O 1
ATOM 1672 N N . SER A 1 214 ? -9.544 5.617 4.470 1.00 82.56 214 SER A N 1
ATOM 1673 C CA . SER A 1 214 ? -9.378 5.032 3.138 1.00 82.56 214 SER A CA 1
ATOM 1674 C C . SER A 1 214 ? -8.166 4.092 3.066 1.00 82.56 214 SER A C 1
ATOM 1676 O O . SER A 1 214 ? -8.265 2.995 2.514 1.00 82.56 214 SER A O 1
ATOM 1678 N N . LEU A 1 215 ? -7.051 4.458 3.713 1.00 78.00 215 LEU A N 1
ATOM 1679 C CA . LEU A 1 215 ? -5.858 3.612 3.800 1.00 78.00 215 LEU A CA 1
ATOM 1680 C C . LEU A 1 215 ? -6.122 2.342 4.621 1.00 78.00 215 LEU A C 1
ATOM 1682 O O . LEU A 1 215 ? -5.710 1.256 4.222 1.00 78.00 215 LEU A O 1
ATOM 1686 N N . ILE A 1 216 ? -6.839 2.470 5.740 1.00 82.44 216 ILE A N 1
ATOM 1687 C CA . ILE A 1 216 ? -7.246 1.352 6.607 1.00 82.44 216 ILE A CA 1
ATOM 1688 C C . ILE A 1 216 ? -8.179 0.387 5.858 1.00 82.44 216 ILE A C 1
ATOM 1690 O O . ILE A 1 216 ? -7.976 -0.823 5.904 1.00 82.44 216 ILE A O 1
ATOM 1694 N N . LEU A 1 217 ? -9.179 0.898 5.133 1.00 82.06 217 LEU A N 1
ATOM 1695 C CA . LEU A 1 217 ? -10.058 0.090 4.277 1.00 82.06 217 LEU A CA 1
ATOM 1696 C C . LEU A 1 217 ? -9.265 -0.641 3.191 1.00 82.06 217 LEU A C 1
ATOM 1698 O O . LEU A 1 217 ? -9.570 -1.783 2.851 1.00 82.06 217 LEU A O 1
ATOM 1702 N N . GLY A 1 218 ? -8.215 0.003 2.689 1.00 75.69 218 GLY A N 1
ATOM 1703 C CA . GLY A 1 218 ? -7.241 -0.601 1.800 1.00 75.69 218 GLY A CA 1
ATOM 1704 C C . GLY A 1 218 ? -6.522 -1.804 2.396 1.00 75.69 218 GLY A C 1
ATOM 1705 O O . GLY A 1 218 ? -6.493 -2.863 1.777 1.00 75.69 218 GLY A O 1
ATOM 1706 N N . ASP A 1 219 ? -5.994 -1.656 3.611 1.00 75.44 219 ASP A N 1
ATOM 1707 C CA . ASP A 1 219 ? -5.328 -2.732 4.363 1.00 75.44 219 ASP A CA 1
ATOM 1708 C C . ASP A 1 219 ? -6.279 -3.882 4.753 1.00 75.44 219 ASP A C 1
ATOM 1710 O O . ASP A 1 219 ? -5.828 -4.971 5.121 1.00 75.44 219 ASP A O 1
ATOM 1714 N N . LEU A 1 220 ? -7.593 -3.654 4.681 1.00 76.56 220 LEU A N 1
ATOM 1715 C CA . LEU A 1 220 ? -8.644 -4.661 4.854 1.00 76.56 220 LEU A CA 1
ATOM 1716 C C . LEU A 1 220 ? -9.038 -5.361 3.540 1.00 76.56 220 LEU A C 1
ATOM 1718 O O . LEU A 1 220 ? -9.912 -6.226 3.555 1.00 76.56 220 LEU A O 1
ATOM 1722 N N . GLY A 1 221 ? -8.450 -4.981 2.402 1.00 74.00 221 GLY A N 1
ATOM 1723 C CA . GLY A 1 221 ? -8.820 -5.495 1.080 1.00 74.00 221 GLY A CA 1
ATOM 1724 C C . GLY A 1 221 ? -10.129 -4.917 0.520 1.00 74.00 221 GLY A C 1
ATOM 1725 O O . GLY A 1 221 ? -10.597 -5.343 -0.536 1.00 74.00 221 GLY A O 1
ATOM 1726 N N . GLU A 1 222 ? -10.736 -3.921 1.175 1.00 78.69 222 GLU A N 1
ATOM 1727 C CA . GLU A 1 222 ? -11.986 -3.282 0.735 1.00 78.69 222 GLU A CA 1
ATOM 1728 C C . GLU A 1 222 ? -11.709 -2.160 -0.284 1.00 78.69 222 GLU A C 1
ATOM 1730 O O . GLU A 1 222 ? -12.116 -1.009 -0.117 1.00 78.69 222 GLU A O 1
ATOM 1735 N N . HIS A 1 223 ? -10.999 -2.496 -1.367 1.00 72.56 223 HIS A N 1
ATOM 1736 C CA . HIS A 1 223 ? -10.417 -1.535 -2.314 1.00 72.56 223 HIS A CA 1
ATOM 1737 C C . HIS A 1 223 ? -11.430 -0.596 -2.985 1.00 72.56 223 HIS A C 1
ATOM 1739 O O . HIS A 1 223 ? -11.096 0.554 -3.276 1.00 72.56 223 HIS A O 1
ATOM 1745 N N . GLN A 1 224 ? -12.659 -1.062 -3.230 1.00 73.94 224 GLN A N 1
ATOM 1746 C CA . GLN A 1 224 ? -13.708 -0.223 -3.811 1.00 73.94 224 GLN A CA 1
ATOM 1747 C C . GLN A 1 224 ? -14.131 0.885 -2.839 1.00 73.94 224 GLN A C 1
ATOM 1749 O O . GLN A 1 224 ? -14.072 2.059 -3.200 1.00 73.94 224 GLN A O 1
ATOM 1754 N N . LYS A 1 225 ? -14.475 0.522 -1.595 1.00 81.25 225 LYS A N 1
ATOM 1755 C CA . LYS A 1 225 ? -14.853 1.488 -0.551 1.00 81.25 225 LYS A CA 1
ATOM 1756 C C . LYS A 1 225 ? -13.698 2.422 -0.221 1.00 81.25 225 LYS A C 1
ATOM 1758 O O . LYS A 1 225 ? -13.896 3.624 -0.148 1.00 81.25 225 LYS A O 1
ATOM 1763 N N . ALA A 1 226 ? -12.482 1.882 -0.114 1.00 80.00 226 ALA A N 1
ATOM 1764 C CA . ALA A 1 226 ? -11.274 2.684 0.050 1.00 80.00 226 ALA A CA 1
ATOM 1765 C C . ALA A 1 226 ? -11.150 3.750 -1.052 1.00 80.00 226 ALA A C 1
ATOM 1767 O O . ALA A 1 226 ? -10.855 4.905 -0.764 1.00 80.00 226 ALA A O 1
ATOM 1768 N N . GLY A 1 227 ? -11.423 3.389 -2.311 1.00 66.75 227 GLY A N 1
ATOM 1769 C CA . GLY A 1 227 ? -11.402 4.327 -3.434 1.00 66.75 227 GLY A CA 1
ATOM 1770 C C . GLY A 1 227 ? -12.486 5.409 -3.367 1.00 66.75 227 GLY A C 1
ATOM 1771 O O . GLY A 1 227 ? -12.216 6.558 -3.708 1.00 66.75 227 GLY A O 1
ATOM 1772 N N . GLU A 1 228 ? -13.696 5.060 -2.930 1.00 79.31 228 GLU A N 1
ATOM 1773 C CA . GLU A 1 228 ? -14.801 6.010 -2.739 1.00 79.31 228 GLU A CA 1
ATOM 1774 C C . GLU A 1 228 ? -14.500 6.995 -1.600 1.00 79.31 228 GLU A C 1
ATOM 1776 O O . GLU A 1 228 ? -14.548 8.204 -1.811 1.00 79.31 228 GLU A O 1
ATOM 1781 N N . THR A 1 229 ? -14.081 6.494 -0.435 1.00 82.44 229 THR A N 1
ATOM 1782 C CA . THR A 1 229 ? -13.698 7.313 0.726 1.00 82.44 229 THR A CA 1
ATOM 1783 C C . THR A 1 229 ? -12.501 8.214 0.416 1.00 82.44 229 THR A C 1
ATOM 1785 O O . THR A 1 229 ? -12.476 9.384 0.785 1.00 82.44 229 THR A O 1
ATOM 1788 N N . LEU A 1 230 ? -11.507 7.715 -0.323 1.00 76.25 230 LEU A N 1
ATOM 1789 C CA . LEU A 1 230 ? -10.358 8.527 -0.724 1.00 76.25 230 LEU A CA 1
ATOM 1790 C C . LEU A 1 230 ? -10.759 9.666 -1.675 1.00 76.25 230 LEU A C 1
ATOM 1792 O O . LEU A 1 230 ? -10.182 10.750 -1.602 1.00 76.25 230 LEU A O 1
ATOM 1796 N N . ARG A 1 231 ? -11.753 9.450 -2.549 1.00 72.94 231 ARG A N 1
ATOM 1797 C CA . ARG A 1 231 ? -12.290 10.517 -3.408 1.00 72.94 231 ARG A CA 1
ATOM 1798 C C . ARG A 1 231 ? -12.872 11.647 -2.565 1.00 72.94 231 ARG A C 1
ATOM 1800 O O . ARG A 1 231 ? -12.534 12.800 -2.810 1.00 72.94 231 ARG A O 1
ATOM 1807 N N . GLU A 1 232 ? -13.668 11.308 -1.555 1.00 79.69 232 GLU A N 1
ATOM 1808 C CA . GLU A 1 232 ? -14.239 12.283 -0.621 1.00 79.69 232 GLU A CA 1
ATOM 1809 C C . GLU A 1 232 ? -13.143 13.072 0.112 1.00 79.69 232 GLU A C 1
ATOM 1811 O O . GLU A 1 232 ? -13.208 14.299 0.183 1.00 79.69 232 GLU A O 1
ATOM 1816 N N . ALA A 1 233 ? -12.086 12.399 0.584 1.00 79.19 233 ALA A N 1
ATOM 1817 C CA . ALA A 1 233 ? -10.953 13.078 1.213 1.00 79.19 233 ALA A CA 1
ATOM 1818 C C . ALA A 1 233 ? -10.289 14.089 0.262 1.00 79.19 233 ALA A C 1
ATOM 1820 O O . ALA A 1 233 ? -10.030 15.227 0.651 1.00 79.19 233 ALA A O 1
ATOM 1821 N N . ILE A 1 234 ? -10.034 13.699 -0.992 1.00 70.44 234 ILE A N 1
ATOM 1822 C CA . ILE A 1 234 ? -9.395 14.569 -1.993 1.00 70.44 234 ILE A CA 1
ATOM 1823 C C . ILE A 1 234 ? -10.291 15.754 -2.358 1.00 70.44 234 ILE A C 1
ATOM 1825 O O . ILE A 1 234 ? -9.789 16.867 -2.517 1.00 70.44 234 ILE A O 1
ATOM 1829 N N . GLU A 1 235 ? -11.601 15.545 -2.485 1.00 68.62 235 GLU A N 1
ATOM 1830 C CA . GLU A 1 235 ? -12.561 16.635 -2.673 1.00 68.62 235 GLU A CA 1
ATOM 1831 C C . GLU A 1 235 ? -12.515 17.605 -1.486 1.00 68.62 235 GLU A C 1
ATOM 1833 O O . GLU A 1 235 ? -12.403 18.812 -1.697 1.00 68.62 235 GLU A O 1
ATOM 1838 N N . GLY A 1 236 ? -12.473 17.087 -0.253 1.00 69.81 236 GLY A N 1
ATOM 1839 C CA . GLY A 1 236 ? -12.283 17.880 0.963 1.00 69.81 236 GLY A CA 1
ATOM 1840 C C . GLY A 1 236 ? -11.009 18.733 0.936 1.00 69.81 236 GLY A C 1
ATOM 1841 O O . GLY A 1 236 ? -11.077 19.938 1.172 1.00 69.81 236 GLY A O 1
ATOM 1842 N N . TYR A 1 237 ? -9.862 18.153 0.566 1.00 66.25 237 TYR A N 1
ATOM 1843 C CA . TYR A 1 237 ? -8.605 18.899 0.393 1.00 66.25 237 TYR A CA 1
ATOM 1844 C C . TYR A 1 237 ? -8.656 19.915 -0.759 1.00 66.25 237 TYR A C 1
ATOM 1846 O O . TYR A 1 237 ? -8.066 20.990 -0.677 1.00 66.25 237 TYR A O 1
ATOM 1854 N N . GLY A 1 238 ? -9.349 19.588 -1.852 1.00 62.12 238 GLY A N 1
ATOM 1855 C CA . GLY A 1 238 ? -9.494 20.467 -3.013 1.00 62.12 238 GLY A CA 1
ATOM 1856 C C . GLY A 1 238 ? -10.398 21.673 -2.759 1.00 62.12 238 GLY A C 1
ATOM 1857 O O . GLY A 1 238 ? -10.242 22.696 -3.423 1.00 62.12 238 GLY A O 1
ATOM 1858 N N . MET A 1 239 ? -11.328 21.559 -1.809 1.00 63.75 239 MET A N 1
ATOM 1859 C CA . MET A 1 239 ? -12.144 22.676 -1.335 1.00 63.75 239 MET A CA 1
ATOM 1860 C C . MET A 1 239 ? -11.355 23.617 -0.413 1.00 63.75 239 MET A C 1
ATOM 1862 O O . MET A 1 239 ? -11.617 24.820 -0.423 1.00 63.75 239 MET A O 1
ATOM 1866 N N . THR A 1 240 ? -10.387 23.102 0.355 1.00 60.38 240 THR A N 1
ATOM 1867 C CA . THR A 1 240 ? -9.593 23.896 1.311 1.00 60.38 240 THR A CA 1
ATOM 1868 C C . THR A 1 240 ? -8.377 24.566 0.674 1.00 60.38 240 THR A C 1
ATOM 1870 O O . THR A 1 240 ? -8.129 25.745 0.929 1.00 60.38 240 THR A O 1
ATOM 1873 N N . TYR A 1 241 ? -7.648 23.868 -0.199 1.00 53.56 241 TYR A N 1
ATOM 1874 C CA . TYR A 1 241 ? -6.513 24.424 -0.933 1.00 53.56 241 TYR A CA 1
ATOM 1875 C C . TYR A 1 241 ? -6.897 24.698 -2.392 1.00 53.56 241 TYR A C 1
ATOM 1877 O O . TYR A 1 241 ? -7.190 23.778 -3.159 1.00 53.56 241 TYR A O 1
ATOM 1885 N N . ARG A 1 242 ? -6.827 25.967 -2.826 1.00 57.34 242 ARG A N 1
ATOM 1886 C CA . ARG A 1 242 ? -6.727 26.257 -4.270 1.00 57.34 242 ARG A CA 1
ATOM 1887 C C . ARG A 1 242 ? -5.475 25.581 -4.848 1.00 57.34 242 ARG A C 1
ATOM 1889 O O . ARG A 1 242 ? -4.528 25.322 -4.115 1.00 57.34 242 ARG A O 1
ATOM 1896 N N . GLU A 1 243 ? -5.524 25.323 -6.156 1.00 49.91 243 GLU A N 1
ATOM 1897 C CA . GLU A 1 243 ? -4.756 24.388 -7.010 1.00 49.91 243 GLU A CA 1
ATOM 1898 C C . GLU A 1 243 ? -3.311 23.962 -6.643 1.00 49.91 243 GLU A C 1
ATOM 1900 O O . GLU A 1 243 ? -2.911 22.882 -7.069 1.00 49.91 243 GLU A O 1
ATOM 1905 N N . ASP A 1 244 ? -2.554 24.692 -5.823 1.00 46.47 244 ASP A N 1
ATOM 1906 C CA . ASP A 1 244 ? -1.098 24.533 -5.667 1.00 46.47 244 ASP A CA 1
ATOM 1907 C C . ASP A 1 244 ? -0.605 23.409 -4.725 1.00 46.47 244 ASP A C 1
ATOM 1909 O O . ASP A 1 244 ? 0.578 23.087 -4.752 1.00 46.47 244 ASP A O 1
ATOM 1913 N N . HIS A 1 245 ? -1.447 22.789 -3.882 1.00 48.56 245 HIS A N 1
ATOM 1914 C CA . HIS A 1 245 ? -0.966 21.856 -2.828 1.00 48.56 245 HIS A CA 1
ATOM 1915 C C . HIS A 1 245 ? -1.587 20.447 -2.857 1.00 48.56 245 HIS A C 1
ATOM 1917 O O . HIS A 1 245 ? -1.495 19.699 -1.886 1.00 48.56 245 HIS A O 1
ATOM 1923 N N . ARG A 1 246 ? -2.246 20.056 -3.955 1.00 52.84 246 ARG A N 1
ATOM 1924 C CA . ARG A 1 246 ? -3.286 19.012 -3.905 1.00 52.84 246 ARG A CA 1
ATOM 1925 C C . ARG A 1 246 ? -2.831 17.607 -3.457 1.00 52.84 246 ARG A C 1
ATOM 1927 O O . ARG A 1 246 ? -3.695 16.874 -2.989 1.00 52.84 246 ARG A O 1
ATOM 1934 N N . LEU A 1 247 ? -1.578 17.156 -3.648 1.00 54.28 247 LEU A N 1
ATOM 1935 C CA . LEU A 1 247 ? -1.299 15.696 -3.680 1.00 54.28 247 LEU A CA 1
ATOM 1936 C C . LEU A 1 247 ? 0.049 15.207 -3.087 1.00 54.28 247 LEU A C 1
ATOM 1938 O O . LEU A 1 247 ? 0.356 14.018 -3.190 1.00 54.28 247 LEU A O 1
ATOM 1942 N N . THR A 1 248 ? 0.825 16.056 -2.404 1.00 51.06 248 THR A N 1
ATOM 1943 C CA . THR A 1 248 ? 2.099 15.691 -1.728 1.00 51.06 248 THR A CA 1
ATOM 1944 C C . THR A 1 248 ? 1.934 15.268 -0.260 1.00 51.06 248 THR A C 1
ATOM 1946 O O . THR A 1 248 ? 2.872 15.348 0.534 1.00 51.06 248 THR A O 1
ATOM 1949 N N . LEU A 1 249 ? 0.747 14.793 0.127 1.00 52.72 249 LEU A N 1
ATOM 1950 C CA . LEU A 1 249 ? 0.479 14.320 1.486 1.00 52.72 249 LEU A CA 1
ATOM 1951 C C . LEU A 1 249 ? 1.274 13.036 1.770 1.00 52.72 249 LEU A C 1
ATOM 1953 O O . LEU A 1 249 ? 0.915 11.940 1.335 1.00 52.72 249 LEU A O 1
ATOM 1957 N N . ASN A 1 250 ? 2.374 13.187 2.506 1.00 48.53 250 ASN A N 1
ATOM 1958 C CA . ASN A 1 250 ? 3.198 12.083 2.975 1.00 48.53 250 ASN A CA 1
ATOM 1959 C C . ASN A 1 250 ? 2.582 11.498 4.251 1.00 48.53 250 ASN A C 1
ATOM 1961 O O . ASN A 1 250 ? 2.657 12.106 5.319 1.00 48.53 250 ASN A O 1
ATOM 1965 N N . GLY A 1 251 ? 2.016 10.289 4.175 1.00 51.19 251 GLY A N 1
ATOM 1966 C CA . GLY A 1 251 ? 1.774 9.494 5.384 1.00 51.19 251 GLY A CA 1
ATOM 1967 C C . GLY A 1 251 ? 3.093 9.183 6.114 1.00 51.19 251 GLY A C 1
ATOM 1968 O O . GLY A 1 251 ? 4.173 9.316 5.538 1.00 51.19 251 GLY A O 1
ATOM 1969 N N . ARG A 1 252 ? 3.037 8.679 7.358 1.00 41.53 252 ARG A N 1
ATOM 1970 C CA . ARG A 1 252 ? 4.217 8.357 8.208 1.00 41.53 252 ARG A CA 1
ATOM 1971 C C . ARG A 1 252 ? 5.228 7.341 7.610 1.00 41.53 252 ARG A C 1
ATOM 1973 O O . ARG A 1 252 ? 6.249 7.071 8.233 1.00 41.53 252 ARG A O 1
ATOM 1980 N N . TYR A 1 253 ? 4.976 6.821 6.402 1.00 44.22 253 TYR A N 1
ATOM 1981 C CA . TYR A 1 253 ? 5.842 5.911 5.625 1.00 44.22 253 TYR A CA 1
ATOM 1982 C C . TYR A 1 253 ? 6.284 6.478 4.263 1.00 44.22 253 TYR A C 1
ATOM 1984 O O . TYR A 1 253 ? 6.761 5.722 3.416 1.00 44.22 253 TYR A O 1
ATOM 1992 N N . GLY A 1 254 ? 6.046 7.769 4.007 1.00 53.16 254 GLY A N 1
ATOM 1993 C CA . GLY A 1 254 ? 6.262 8.379 2.689 1.00 53.16 254 GLY A CA 1
ATOM 1994 C C . GLY A 1 254 ? 5.281 7.883 1.618 1.00 53.16 254 GLY A C 1
ATOM 1995 O O . GLY A 1 254 ? 5.508 8.074 0.430 1.00 53.16 254 GLY A O 1
ATOM 1996 N N . VAL A 1 255 ? 4.196 7.210 2.017 1.00 57.34 255 VAL A N 1
ATOM 1997 C CA . VAL A 1 255 ? 3.202 6.664 1.085 1.00 57.34 255 VAL A CA 1
ATOM 1998 C C . VAL A 1 255 ? 2.200 7.759 0.725 1.00 57.34 255 VAL A C 1
ATOM 2000 O O . VAL A 1 255 ? 1.432 8.208 1.575 1.00 57.34 255 VAL A O 1
ATOM 2003 N N . THR A 1 256 ? 2.228 8.161 -0.542 1.00 70.88 256 THR A N 1
ATOM 2004 C CA . THR A 1 256 ? 1.280 9.079 -1.190 1.00 70.88 256 THR A CA 1
ATOM 2005 C C . THR A 1 256 ? 0.046 8.317 -1.691 1.00 70.88 256 THR A C 1
ATOM 2007 O O . THR A 1 256 ? 0.097 7.084 -1.816 1.00 70.88 256 THR A O 1
ATOM 2010 N N . PRO A 1 257 ? -1.071 8.991 -2.039 1.00 70.62 257 PRO A N 1
ATOM 2011 C CA . PRO A 1 257 ? -2.255 8.285 -2.545 1.00 70.62 257 PRO A CA 1
ATOM 2012 C C . PRO A 1 257 ? -1.947 7.536 -3.845 1.00 70.62 257 PRO A C 1
ATOM 2014 O O . PRO A 1 257 ? -2.471 6.446 -4.070 1.00 70.62 257 PRO A O 1
ATOM 2017 N N . LEU A 1 258 ? -1.052 8.082 -4.679 1.00 79.19 258 LEU A N 1
ATOM 2018 C CA . LEU A 1 258 ? -0.650 7.455 -5.934 1.00 79.19 258 LEU A CA 1
ATOM 2019 C C . LEU A 1 258 ? 0.161 6.177 -5.690 1.00 79.19 258 LEU A C 1
ATOM 2021 O O . LEU A 1 258 ? -0.076 5.178 -6.366 1.00 79.19 258 LEU A O 1
ATOM 2025 N N . LEU A 1 259 ? 1.072 6.183 -4.709 1.00 76.56 259 LEU A N 1
ATOM 2026 C CA . LEU A 1 259 ? 1.832 4.993 -4.316 1.00 76.56 259 LEU A CA 1
ATOM 2027 C C . LEU A 1 259 ? 0.911 3.871 -3.844 1.00 76.56 259 LEU A C 1
ATOM 2029 O O . LEU A 1 259 ? 1.020 2.741 -4.317 1.00 76.56 259 LEU A O 1
ATOM 2033 N N . TRP A 1 260 ? -0.029 4.190 -2.954 1.00 73.94 260 TRP A N 1
ATOM 2034 C CA . TRP A 1 260 ? -0.980 3.206 -2.446 1.00 73.94 260 TRP A CA 1
ATOM 2035 C C . TRP A 1 260 ? -1.902 2.675 -3.553 1.00 73.94 260 TRP A C 1
ATOM 2037 O O . TRP A 1 260 ? -2.076 1.460 -3.674 1.00 73.94 260 TRP A O 1
ATOM 2047 N N . ALA A 1 261 ? -2.453 3.559 -4.392 1.00 75.81 261 ALA A N 1
ATOM 2048 C CA . ALA A 1 261 ? -3.342 3.171 -5.484 1.00 75.81 261 ALA A CA 1
ATOM 2049 C C . ALA A 1 261 ? -2.634 2.263 -6.500 1.00 75.81 261 ALA A C 1
ATOM 2051 O O . ALA A 1 261 ? -3.207 1.258 -6.924 1.00 75.81 261 ALA A O 1
ATOM 2052 N N . ALA A 1 262 ? -1.380 2.575 -6.843 1.00 81.12 262 ALA A N 1
ATOM 2053 C CA . ALA A 1 262 ? -0.567 1.745 -7.723 1.00 81.12 262 ALA A CA 1
ATOM 2054 C C . ALA A 1 262 ? -0.205 0.394 -7.087 1.00 81.12 262 ALA A C 1
ATOM 2056 O O . ALA A 1 262 ? -0.318 -0.636 -7.744 1.00 81.12 262 ALA A O 1
ATOM 2057 N N . GLY A 1 263 ? 0.160 0.376 -5.800 1.00 73.38 263 GLY A N 1
ATOM 2058 C CA . GLY A 1 263 ? 0.476 -0.849 -5.056 1.00 73.38 263 GLY A CA 1
ATOM 2059 C C . GLY A 1 263 ? -0.703 -1.791 -4.819 1.00 73.38 263 GLY A C 1
ATOM 2060 O O . GLY A 1 263 ? -0.480 -2.971 -4.570 1.00 73.38 263 GLY A O 1
ATOM 2061 N N . ASN A 1 264 ? -1.942 -1.307 -4.925 1.00 66.81 264 ASN A N 1
ATOM 2062 C CA . ASN A 1 264 ? -3.156 -2.116 -4.759 1.00 66.81 264 ASN A CA 1
ATOM 2063 C C . ASN A 1 264 ? -3.896 -2.388 -6.077 1.00 66.81 264 ASN A C 1
ATOM 2065 O O . ASN A 1 264 ? -5.012 -2.903 -6.055 1.00 66.81 264 ASN A O 1
ATOM 2069 N N . GLY A 1 265 ? -3.342 -2.000 -7.228 1.00 70.38 265 GLY A N 1
ATOM 2070 C CA . GLY A 1 265 ? -4.016 -2.220 -8.508 1.00 70.38 265 GLY A CA 1
ATOM 2071 C C . GLY A 1 265 ? -5.261 -1.342 -8.728 1.00 70.38 265 GLY A C 1
ATOM 2072 O O . GLY A 1 265 ? -6.072 -1.624 -9.617 1.00 70.38 265 GLY A O 1
ATOM 2073 N N . ASN A 1 266 ? -5.446 -0.258 -7.961 1.00 69.50 266 ASN A N 1
ATOM 2074 C CA . ASN A 1 266 ? -6.634 0.597 -8.042 1.00 69.50 266 ASN A CA 1
ATOM 2075 C C . ASN A 1 266 ? -6.554 1.583 -9.222 1.00 69.50 266 ASN A C 1
ATOM 2077 O O . ASN A 1 266 ? -6.252 2.770 -9.079 1.00 69.50 266 ASN A O 1
ATOM 2081 N N . ARG A 1 267 ? -6.871 1.071 -10.414 1.00 78.31 267 ARG A N 1
ATOM 2082 C CA . ARG A 1 267 ? -6.837 1.793 -11.700 1.00 78.31 267 ARG A CA 1
ATOM 2083 C C . ARG A 1 267 ? -7.683 3.064 -11.717 1.00 78.31 267 ARG A C 1
ATOM 2085 O O . ARG A 1 267 ? -7.277 4.058 -12.312 1.00 78.31 267 ARG A O 1
ATOM 2092 N N . ALA A 1 268 ? -8.867 3.025 -11.103 1.00 67.75 268 ALA A N 1
ATOM 2093 C CA . ALA A 1 268 ? -9.779 4.166 -11.083 1.00 67.75 268 ALA A CA 1
ATOM 2094 C C . ALA A 1 268 ? -9.170 5.332 -10.296 1.00 67.75 268 ALA A C 1
ATOM 2096 O O . ALA A 1 268 ? -9.210 6.473 -10.751 1.00 67.75 268 ALA A O 1
ATOM 2097 N N . MET A 1 269 ? -8.542 5.023 -9.159 1.00 70.44 269 MET A N 1
ATOM 2098 C CA . MET A 1 269 ? -7.862 6.012 -8.333 1.00 70.44 269 MET A CA 1
ATOM 2099 C C . MET A 1 269 ? -6.594 6.546 -9.003 1.00 70.44 269 MET A C 1
ATOM 2101 O O . MET A 1 269 ? -6.397 7.755 -9.035 1.00 70.44 269 MET A O 1
ATOM 2105 N N . VAL A 1 270 ? -5.771 5.677 -9.605 1.00 79.38 270 VAL A N 1
ATOM 2106 C CA . VAL A 1 270 ? -4.607 6.123 -10.392 1.00 79.38 270 VAL A CA 1
ATOM 2107 C C . VAL A 1 270 ? -5.048 7.086 -11.493 1.00 79.38 270 VAL A C 1
ATOM 2109 O O . VAL A 1 270 ? -4.472 8.161 -11.619 1.00 79.38 270 VAL A O 1
ATOM 2112 N N . ASN A 1 271 ? -6.098 6.751 -12.249 1.00 77.56 271 ASN A N 1
ATOM 2113 C CA . ASN A 1 271 ? -6.604 7.628 -13.303 1.00 77.56 271 ASN A CA 1
ATOM 2114 C C . ASN A 1 271 ? -7.029 8.991 -12.751 1.00 77.56 271 ASN A C 1
ATOM 2116 O O . ASN A 1 271 ? -6.602 10.014 -13.266 1.00 77.56 271 ASN A O 1
ATOM 2120 N N . PHE A 1 272 ? -7.830 8.992 -11.684 1.00 71.62 272 PHE A N 1
ATOM 2121 C CA . PHE A 1 272 ? -8.304 10.214 -11.047 1.00 71.62 272 PHE A CA 1
ATOM 2122 C C . PHE A 1 272 ? -7.147 11.085 -10.546 1.00 71.62 272 PHE A C 1
ATOM 2124 O O . PHE A 1 272 ? -7.102 12.275 -10.841 1.00 71.62 272 PHE A O 1
ATOM 2131 N N . LEU A 1 273 ? -6.174 10.509 -9.841 1.00 75.19 273 LEU A N 1
ATOM 2132 C CA . LEU A 1 273 ? -5.020 11.252 -9.333 1.00 75.19 273 LEU A CA 1
ATOM 2133 C C . LEU A 1 273 ? -4.203 11.870 -10.472 1.00 75.19 273 LEU A C 1
ATOM 2135 O O . LEU A 1 273 ? -3.823 13.033 -10.385 1.00 75.19 273 LEU A O 1
ATOM 2139 N N . LEU A 1 274 ? -3.994 11.125 -11.560 1.00 78.31 274 LEU A N 1
ATOM 2140 C CA . LEU A 1 274 ? -3.269 11.613 -12.732 1.00 78.31 274 LEU A CA 1
ATOM 2141 C C . LEU A 1 274 ? -4.034 12.689 -13.521 1.00 78.31 274 LEU A C 1
ATOM 2143 O O . LEU A 1 274 ? -3.398 13.515 -14.168 1.00 78.31 274 LEU A O 1
ATOM 2147 N N . THR A 1 275 ? -5.372 12.693 -13.496 1.00 71.00 275 THR A N 1
ATOM 2148 C CA . THR A 1 275 ? -6.191 13.689 -14.214 1.00 71.00 275 THR A CA 1
ATOM 2149 C C . THR A 1 275 ? -6.479 14.951 -13.408 1.00 71.00 275 THR A C 1
ATOM 2151 O O . THR A 1 275 ? -6.778 15.982 -14.000 1.00 71.00 275 THR A O 1
ATOM 2154 N N . THR A 1 276 ? -6.444 14.876 -12.075 1.00 62.81 276 THR A N 1
ATOM 2155 C CA . THR A 1 276 ? -6.997 15.924 -11.191 1.00 62.81 276 THR A CA 1
ATOM 2156 C C . THR A 1 276 ? -5.924 16.832 -10.573 1.00 62.81 276 THR A C 1
ATOM 2158 O O . THR A 1 276 ? -6.265 17.789 -9.881 1.00 62.81 276 THR A O 1
ATOM 2161 N N . GLY A 1 277 ? -4.629 16.589 -10.809 1.00 57.56 277 GLY A N 1
ATOM 2162 C CA . GLY A 1 277 ? -3.577 17.482 -10.315 1.00 57.56 277 GLY A CA 1
ATOM 2163 C C . GLY A 1 277 ? -2.181 17.211 -10.870 1.00 57.56 277 GLY A C 1
ATOM 2164 O O . GLY A 1 277 ? -1.942 16.207 -11.541 1.00 57.56 277 GLY A O 1
ATOM 2165 N N . ASP A 1 278 ? -1.246 18.112 -10.554 1.00 59.62 278 ASP A N 1
ATOM 2166 C CA . ASP A 1 278 ? 0.186 17.941 -10.821 1.00 59.62 278 ASP A CA 1
ATOM 2167 C C . ASP A 1 278 ? 0.790 16.978 -9.784 1.00 59.62 278 ASP A C 1
ATOM 2169 O O . ASP A 1 278 ? 1.435 17.369 -8.812 1.00 59.62 278 ASP A O 1
ATOM 2173 N N . VAL A 1 279 ? 0.479 15.688 -9.931 1.00 69.06 279 VAL A N 1
ATOM 2174 C CA . VAL A 1 279 ? 1.044 14.636 -9.079 1.00 69.06 279 VAL A CA 1
ATOM 2175 C C . VAL A 1 279 ? 2.473 14.355 -9.506 1.00 69.06 279 VAL A C 1
ATOM 2177 O O . VAL A 1 279 ? 2.722 14.011 -10.665 1.00 69.06 279 VAL A O 1
ATOM 2180 N N . ASP A 1 280 ? 3.400 14.398 -8.550 1.00 78.44 280 ASP A N 1
ATOM 2181 C CA . ASP A 1 280 ? 4.718 13.814 -8.757 1.00 78.44 280 ASP A CA 1
ATOM 2182 C C . ASP A 1 280 ? 4.598 12.285 -8.858 1.00 78.44 280 ASP A C 1
ATOM 2184 O O . ASP A 1 280 ? 4.482 11.556 -7.870 1.00 78.44 280 ASP A O 1
ATOM 2188 N N . VAL A 1 281 ? 4.621 11.793 -10.095 1.00 85.94 281 VAL A N 1
ATOM 2189 C CA . VAL A 1 281 ? 4.566 10.364 -10.424 1.00 85.94 281 VAL A CA 1
ATOM 2190 C C . VAL A 1 281 ? 5.820 9.594 -10.001 1.00 85.94 281 VAL A C 1
ATOM 2192 O O . VAL A 1 281 ? 5.823 8.365 -10.075 1.00 85.94 281 VAL A O 1
ATOM 2195 N N . ASN A 1 282 ? 6.869 10.294 -9.562 1.00 87.00 282 ASN A N 1
ATOM 2196 C CA . ASN A 1 282 ? 8.149 9.725 -9.142 1.00 87.00 282 ASN A CA 1
ATOM 2197 C C . ASN A 1 282 ? 8.349 9.739 -7.632 1.00 87.00 282 ASN A C 1
ATOM 2199 O O . ASN A 1 282 ? 9.435 9.387 -7.164 1.00 87.00 282 ASN A O 1
ATOM 2203 N N . VAL A 1 283 ? 7.316 10.105 -6.872 1.00 84.00 283 VAL A N 1
ATOM 2204 C CA . VAL A 1 283 ? 7.381 10.063 -5.418 1.00 84.00 283 VAL A CA 1
ATOM 2205 C C . VAL A 1 283 ? 7.757 8.666 -4.928 1.00 84.00 283 VAL A C 1
ATOM 2207 O O . VAL A 1 283 ? 7.283 7.654 -5.451 1.00 84.00 283 VAL A O 1
ATOM 2210 N N . LYS A 1 284 ? 8.642 8.624 -3.934 1.00 83.50 284 LYS A N 1
ATOM 2211 C CA . LYS A 1 284 ? 9.184 7.396 -3.360 1.00 83.50 284 LYS A CA 1
ATOM 2212 C C . LYS A 1 284 ? 8.673 7.200 -1.945 1.00 83.50 284 LYS A C 1
ATOM 2214 O O . LYS A 1 284 ? 8.688 8.143 -1.158 1.00 83.50 284 LYS A O 1
ATOM 2219 N N . ASP A 1 285 ? 8.289 5.972 -1.615 1.00 74.94 285 ASP A N 1
ATOM 2220 C CA . ASP A 1 285 ? 8.104 5.586 -0.218 1.00 74.94 285 ASP A CA 1
ATOM 2221 C C . ASP A 1 285 ? 9.457 5.445 0.512 1.00 74.94 285 ASP A C 1
ATOM 2223 O O . ASP A 1 285 ? 10.535 5.587 -0.076 1.00 74.94 285 ASP A O 1
ATOM 2227 N N . ASN A 1 286 ? 9.416 5.119 1.806 1.00 72.88 286 ASN A N 1
ATOM 2228 C CA . ASN A 1 286 ? 10.620 4.927 2.624 1.00 72.88 286 ASN A CA 1
ATOM 2229 C C . ASN A 1 286 ? 11.561 3.803 2.135 1.00 72.88 286 ASN A C 1
ATOM 2231 O O . ASN A 1 286 ? 12.704 3.731 2.583 1.00 72.88 286 ASN A O 1
ATOM 2235 N N . HIS A 1 287 ? 11.110 2.926 1.236 1.00 75.38 287 HIS A N 1
ATOM 2236 C CA . HIS A 1 287 ? 11.912 1.860 0.631 1.00 75.38 287 HIS A CA 1
ATOM 2237 C C . HIS A 1 287 ? 12.372 2.216 -0.792 1.00 75.38 287 HIS A C 1
ATOM 2239 O O . HIS A 1 287 ? 12.951 1.377 -1.485 1.00 75.38 287 HIS A O 1
ATOM 2245 N N . GLY A 1 288 ? 12.113 3.442 -1.249 1.00 83.94 288 GLY A N 1
ATOM 2246 C CA . GLY A 1 288 ? 12.477 3.910 -2.580 1.00 83.94 288 GLY A CA 1
ATOM 2247 C C . GLY A 1 288 ? 11.507 3.471 -3.674 1.00 83.94 288 GLY A C 1
ATOM 2248 O O . GLY A 1 288 ? 11.824 3.630 -4.854 1.00 83.94 288 GLY A O 1
ATOM 2249 N N . TRP A 1 289 ? 10.349 2.909 -3.317 1.00 85.69 289 TRP A N 1
ATOM 2250 C CA . TRP A 1 289 ? 9.379 2.438 -4.297 1.00 85.69 289 TRP A CA 1
ATOM 2251 C C . TRP A 1 289 ? 8.600 3.603 -4.874 1.00 85.69 289 TRP A C 1
ATOM 2253 O O . TRP A 1 289 ? 8.012 4.385 -4.134 1.00 85.69 289 TRP A O 1
ATOM 2263 N N . THR A 1 290 ? 8.570 3.675 -6.201 1.00 91.94 290 THR A N 1
ATOM 2264 C CA . THR A 1 290 ? 7.710 4.575 -6.970 1.00 91.94 290 THR A CA 1
ATOM 2265 C C . THR A 1 290 ? 6.393 3.877 -7.326 1.00 91.94 290 THR A C 1
ATOM 2267 O O . THR A 1 290 ? 6.325 2.641 -7.300 1.00 91.94 290 THR A O 1
ATOM 2270 N N . PRO A 1 291 ? 5.344 4.615 -7.735 1.00 91.06 291 PRO A N 1
ATOM 2271 C CA . PRO A 1 291 ? 4.112 4.008 -8.242 1.00 91.06 291 PRO A CA 1
ATOM 2272 C C . PRO A 1 291 ? 4.375 3.025 -9.393 1.00 91.06 291 PRO A C 1
ATOM 2274 O O . PRO A 1 291 ? 3.752 1.967 -9.474 1.00 91.06 291 PRO A O 1
ATOM 2277 N N . LEU A 1 292 ? 5.349 3.341 -10.255 1.00 95.38 292 LEU A N 1
ATOM 2278 C CA . LEU A 1 292 ? 5.736 2.483 -11.373 1.00 95.38 292 LEU A CA 1
ATOM 2279 C C . LEU A 1 292 ? 6.410 1.183 -10.907 1.00 95.38 292 LEU A C 1
ATOM 2281 O O . LEU A 1 292 ? 6.142 0.136 -11.490 1.00 95.38 292 LEU A O 1
ATOM 2285 N N . LEU A 1 293 ? 7.243 1.226 -9.859 1.00 94.12 293 LEU A N 1
ATOM 2286 C CA . LEU A 1 293 ? 7.848 0.027 -9.261 1.00 94.12 293 LEU A CA 1
ATOM 2287 C C . LEU A 1 293 ? 6.777 -0.914 -8.696 1.00 94.12 293 LEU A C 1
ATOM 2289 O O . LEU A 1 293 ? 6.785 -2.105 -9.008 1.00 94.12 293 LEU A O 1
ATOM 2293 N N . TRP A 1 294 ? 5.826 -0.370 -7.933 1.00 89.31 294 TRP A N 1
ATOM 2294 C CA . TRP A 1 294 ? 4.706 -1.127 -7.370 1.00 89.31 294 TRP A CA 1
ATOM 2295 C C . TRP A 1 294 ? 3.870 -1.813 -8.458 1.00 89.31 294 TRP A C 1
ATOM 2297 O O . TRP A 1 294 ? 3.696 -3.033 -8.436 1.00 89.31 294 TRP A O 1
ATOM 2307 N N . ALA A 1 295 ? 3.428 -1.051 -9.462 1.00 93.00 295 ALA A N 1
ATOM 2308 C CA . ALA A 1 295 ? 2.630 -1.584 -10.564 1.00 93.00 295 ALA A CA 1
ATOM 2309 C C . ALA A 1 295 ? 3.397 -2.632 -11.393 1.00 93.00 295 ALA A C 1
ATOM 2311 O O . ALA A 1 295 ? 2.831 -3.654 -11.789 1.00 93.00 295 ALA A O 1
ATOM 2312 N N . ALA A 1 296 ? 4.697 -2.409 -11.626 1.00 94.62 296 ALA A N 1
ATOM 2313 C CA . ALA A 1 296 ? 5.550 -3.337 -12.361 1.00 94.62 296 ALA A CA 1
ATOM 2314 C C . ALA A 1 296 ? 5.793 -4.648 -11.606 1.00 94.62 296 ALA A C 1
ATOM 2316 O O . ALA A 1 296 ? 5.841 -5.697 -12.237 1.00 94.62 296 ALA A O 1
ATOM 2317 N N . GLN A 1 297 ? 5.925 -4.616 -10.278 1.00 92.50 297 GLN A N 1
ATOM 2318 C CA . GLN A 1 297 ? 6.061 -5.828 -9.469 1.00 92.50 297 GLN A CA 1
ATOM 2319 C C . GLN A 1 297 ? 4.757 -6.640 -9.439 1.00 92.50 297 GLN A C 1
ATOM 2321 O O . GLN A 1 297 ? 4.795 -7.868 -9.562 1.00 92.50 297 GLN A O 1
ATOM 2326 N N . ASN A 1 298 ? 3.618 -5.965 -9.281 1.00 85.62 298 ASN A N 1
ATOM 2327 C CA . ASN A 1 298 ? 2.316 -6.613 -9.126 1.00 85.62 298 ASN A CA 1
ATOM 2328 C C . ASN A 1 298 ? 1.741 -7.174 -10.430 1.00 85.62 298 ASN A C 1
ATOM 2330 O O . ASN A 1 298 ? 0.900 -8.067 -10.380 1.00 85.62 298 ASN A O 1
ATOM 2334 N N . GLY A 1 299 ? 2.204 -6.703 -11.591 1.00 89.38 299 GLY A N 1
ATOM 2335 C CA . GLY A 1 299 ? 1.648 -7.136 -12.876 1.00 89.38 299 GLY A CA 1
ATOM 2336 C C . GLY A 1 299 ? 0.495 -6.258 -13.371 1.00 89.38 299 GLY A C 1
ATOM 2337 O O . GLY A 1 299 ? -0.247 -6.661 -14.263 1.00 89.38 299 GLY A O 1
ATOM 2338 N N . ASP A 1 300 ? 0.344 -5.040 -12.842 1.00 90.00 300 ASP A N 1
ATOM 2339 C CA . ASP A 1 300 ? -0.762 -4.143 -13.182 1.00 90.00 300 ASP A CA 1
ATOM 2340 C C . ASP A 1 300 ? -0.528 -3.379 -14.494 1.00 90.00 300 ASP A C 1
ATOM 2342 O O . ASP A 1 300 ? -0.275 -2.172 -14.521 1.00 90.00 300 ASP A O 1
ATOM 2346 N N . GLU A 1 301 ? -0.678 -4.081 -15.618 1.00 93.31 301 GLU A N 1
ATOM 2347 C CA . GLU A 1 301 ? -0.452 -3.560 -16.976 1.00 93.31 301 GLU A CA 1
ATOM 2348 C C . GLU A 1 301 ? -1.172 -2.240 -17.280 1.00 93.31 301 GLU A C 1
ATOM 2350 O O . GLU A 1 301 ? -0.652 -1.391 -18.005 1.00 93.31 301 GLU A O 1
ATOM 2355 N N . ALA A 1 302 ? -2.392 -2.068 -16.765 1.00 90.81 302 ALA A N 1
ATOM 2356 C CA . ALA A 1 302 ? -3.184 -0.868 -17.009 1.00 90.81 302 ALA A CA 1
ATOM 2357 C C . ALA A 1 302 ? -2.602 0.353 -16.280 1.00 90.81 302 ALA A C 1
ATOM 2359 O O . ALA A 1 302 ? -2.544 1.435 -16.860 1.00 90.81 302 ALA A O 1
ATOM 2360 N N . ILE A 1 303 ? -2.133 0.165 -15.042 1.00 91.81 303 ILE A N 1
ATOM 2361 C CA . ILE A 1 303 ? -1.529 1.229 -14.232 1.00 91.81 303 ILE A CA 1
ATOM 2362 C C . ILE A 1 303 ? -0.158 1.584 -14.787 1.00 91.81 303 ILE A C 1
ATOM 2364 O O . ILE A 1 303 ? 0.138 2.766 -14.933 1.00 91.81 303 ILE A O 1
ATOM 2368 N N . VAL A 1 304 ? 0.648 0.591 -15.180 1.00 95.12 304 VAL A N 1
ATOM 2369 C CA . VAL A 1 304 ? 1.914 0.844 -15.885 1.00 95.12 304 VAL A CA 1
ATOM 2370 C C . VAL A 1 304 ? 1.653 1.687 -17.129 1.00 95.12 304 VAL A C 1
ATOM 2372 O O . VAL A 1 304 ? 2.267 2.739 -17.292 1.00 95.12 304 VAL A O 1
ATOM 2375 N N . LYS A 1 305 ? 0.687 1.301 -17.969 1.00 94.12 305 LYS A N 1
ATOM 2376 C CA . LYS A 1 305 ? 0.335 2.071 -19.165 1.00 94.12 305 LYS A CA 1
ATOM 2377 C C . LYS A 1 305 ? -0.084 3.507 -18.833 1.00 94.12 305 LYS A C 1
ATOM 2379 O O . LYS A 1 305 ? 0.359 4.425 -19.518 1.00 94.12 305 LYS A O 1
ATOM 2384 N N . GLN A 1 306 ? -0.910 3.708 -17.805 1.00 91.81 306 GLN A N 1
ATOM 2385 C CA . GLN A 1 306 ? -1.345 5.039 -17.362 1.00 91.81 306 GLN A CA 1
ATOM 2386 C C . GLN A 1 306 ? -0.171 5.893 -16.872 1.00 91.81 306 GLN A C 1
ATOM 2388 O O . GLN A 1 306 ? -0.013 7.022 -17.328 1.00 91.81 306 GLN A O 1
ATOM 2393 N N . LEU A 1 307 ? 0.686 5.347 -16.006 1.00 92.44 307 LEU A N 1
ATOM 2394 C CA . LEU A 1 307 ? 1.857 6.045 -15.473 1.00 92.44 307 LEU A CA 1
ATOM 2395 C C . LEU A 1 307 ? 2.853 6.400 -16.581 1.00 92.44 307 LEU A C 1
ATOM 2397 O O . LEU A 1 307 ? 3.353 7.523 -16.619 1.00 92.44 307 LEU A O 1
ATOM 2401 N N . LEU A 1 308 ? 3.105 5.490 -17.525 1.00 92.75 308 LEU A N 1
ATOM 2402 C CA . LEU A 1 308 ? 3.986 5.748 -18.667 1.00 92.75 308 LEU A CA 1
ATOM 2403 C C . LEU A 1 308 ? 3.404 6.793 -19.629 1.00 92.75 308 LEU A C 1
ATOM 2405 O O . LEU A 1 308 ? 4.157 7.602 -20.172 1.00 92.75 308 LEU A O 1
ATOM 2409 N N . ALA A 1 309 ? 2.080 6.815 -19.813 1.00 91.12 309 ALA A N 1
ATOM 2410 C CA . ALA A 1 309 ? 1.404 7.790 -20.669 1.00 91.12 309 ALA A CA 1
ATOM 2411 C C . ALA A 1 309 ? 1.558 9.237 -20.172 1.00 91.12 309 ALA A C 1
ATOM 2413 O O . ALA A 1 309 ? 1.474 10.160 -20.978 1.00 91.12 309 ALA A O 1
ATOM 2414 N N . THR A 1 310 ? 1.850 9.447 -18.882 1.00 87.50 310 THR A N 1
ATOM 2415 C CA . THR A 1 310 ? 2.158 10.786 -18.345 1.00 87.50 310 THR A CA 1
ATOM 2416 C C . THR A 1 310 ? 3.446 11.379 -18.920 1.00 87.50 310 THR A C 1
ATOM 2418 O O . THR A 1 310 ? 3.644 12.589 -18.868 1.00 87.50 310 THR A O 1
ATOM 2421 N N . GLY A 1 311 ? 4.366 10.540 -19.413 1.00 84.38 311 GLY A N 1
ATOM 2422 C CA . GLY A 1 311 ? 5.687 10.947 -19.898 1.00 84.38 311 GLY A CA 1
ATOM 2423 C C . GLY A 1 311 ? 6.672 11.422 -18.818 1.00 84.38 311 GLY A C 1
ATOM 2424 O O . GLY A 1 311 ? 7.853 11.586 -19.136 1.00 84.38 311 GLY A O 1
ATOM 2425 N N . LYS A 1 312 ? 6.213 11.604 -17.571 1.00 87.19 312 LYS A N 1
ATOM 2426 C CA . LYS A 1 312 ? 6.989 12.106 -16.423 1.00 87.19 312 LYS A CA 1
ATOM 2427 C C . LYS A 1 312 ? 7.620 10.991 -15.577 1.00 87.19 312 LYS A C 1
ATOM 2429 O O . LYS A 1 312 ? 8.547 11.265 -14.821 1.00 87.19 312 LYS A O 1
ATOM 2434 N N . ALA A 1 313 ? 7.130 9.754 -15.691 1.00 90.69 313 ALA A N 1
ATOM 2435 C CA . ALA A 1 313 ? 7.596 8.635 -14.875 1.00 90.69 313 ALA A CA 1
ATOM 2436 C C . ALA A 1 313 ? 9.070 8.275 -15.159 1.00 90.69 313 ALA A C 1
ATOM 2438 O O . ALA A 1 313 ? 9.451 8.038 -16.309 1.00 90.69 313 ALA A O 1
ATOM 2439 N N . ASP A 1 314 ? 9.883 8.188 -14.108 1.00 92.94 314 ASP A N 1
ATOM 2440 C CA . ASP A 1 314 ? 11.256 7.698 -14.141 1.00 92.94 314 ASP A CA 1
ATOM 2441 C C . ASP A 1 314 ? 11.254 6.169 -14.216 1.00 92.94 314 ASP A C 1
ATOM 2443 O O . ASP A 1 314 ? 11.101 5.441 -13.231 1.00 92.94 314 ASP A O 1
ATOM 2447 N N . ILE A 1 315 ? 11.437 5.688 -15.441 1.00 94.75 315 ILE A N 1
ATOM 2448 C CA . ILE A 1 315 ? 11.428 4.271 -15.808 1.00 94.75 315 ILE A CA 1
ATOM 2449 C C . ILE A 1 315 ? 12.641 3.520 -15.240 1.00 94.75 315 ILE A C 1
ATOM 2451 O O . ILE A 1 315 ? 12.596 2.295 -15.119 1.00 94.75 315 ILE A O 1
ATOM 2455 N N . ASN A 1 316 ? 13.708 4.234 -14.876 1.00 95.12 316 ASN A N 1
ATOM 2456 C CA . ASN A 1 316 ? 14.963 3.659 -14.398 1.00 95.12 316 ASN A CA 1
ATOM 2457 C C . ASN A 1 316 ? 15.167 3.855 -12.888 1.00 95.12 316 ASN A C 1
ATOM 2459 O O . ASN A 1 316 ? 16.220 3.478 -12.367 1.00 95.12 316 ASN A O 1
ATOM 2463 N N . SER A 1 317 ? 14.172 4.403 -12.179 1.00 94.06 317 SER A N 1
ATOM 2464 C CA . SER A 1 317 ? 14.235 4.571 -10.729 1.00 94.06 317 SER A CA 1
ATOM 2465 C C . SER A 1 317 ? 14.474 3.231 -10.035 1.00 94.06 317 SER A C 1
ATOM 2467 O O . SER A 1 317 ? 13.805 2.237 -10.322 1.00 94.06 317 SER A O 1
ATOM 2469 N N . LYS A 1 318 ? 15.411 3.226 -9.087 1.00 95.06 318 LYS A N 1
ATOM 2470 C CA . LYS A 1 318 ? 15.761 2.057 -8.279 1.00 95.06 318 LYS A CA 1
ATOM 2471 C C . LYS A 1 318 ? 15.109 2.112 -6.902 1.00 95.06 318 LYS A C 1
ATOM 2473 O O . LYS A 1 318 ? 15.078 3.186 -6.291 1.00 95.06 318 LYS A O 1
ATOM 2478 N N . ASP A 1 319 ? 14.640 0.959 -6.426 1.00 91.81 319 ASP A N 1
ATOM 2479 C CA . ASP A 1 319 ? 14.308 0.774 -5.011 1.00 91.81 319 ASP A CA 1
ATOM 2480 C C . ASP A 1 319 ? 15.583 0.749 -4.150 1.00 91.81 319 ASP A C 1
ATOM 2482 O O . ASP A 1 319 ? 16.663 0.417 -4.639 1.00 91.81 319 ASP A O 1
ATOM 2486 N N . TYR A 1 320 ? 15.466 1.113 -2.873 1.00 90.31 320 TYR A N 1
ATOM 2487 C CA . TYR A 1 320 ? 16.612 1.239 -1.965 1.00 90.31 320 TYR A CA 1
ATOM 2488 C C . TYR A 1 320 ? 17.089 -0.087 -1.378 1.00 90.31 320 TYR A C 1
ATOM 2490 O O . TYR A 1 320 ? 18.141 -0.117 -0.754 1.00 90.31 320 TYR A O 1
ATOM 2498 N N . LYS A 1 321 ? 16.292 -1.157 -1.484 1.00 86.31 321 LYS A N 1
ATOM 2499 C CA . LYS A 1 321 ? 16.579 -2.420 -0.796 1.00 86.31 321 LYS A CA 1
ATOM 2500 C C . LYS A 1 321 ? 17.413 -3.371 -1.644 1.00 86.31 321 LYS A C 1
ATOM 2502 O O . LYS A 1 321 ? 18.160 -4.174 -1.098 1.00 86.31 321 LYS A O 1
ATOM 2507 N N . TYR A 1 322 ? 17.177 -3.365 -2.948 1.00 90.38 322 TYR A N 1
ATOM 2508 C CA . TYR A 1 322 ? 17.832 -4.267 -3.884 1.00 90.38 322 TYR A CA 1
ATOM 2509 C C . TYR A 1 322 ? 18.469 -3.518 -5.051 1.00 90.38 322 TYR A C 1
ATOM 2511 O O . TYR A 1 322 ? 19.142 -4.139 -5.869 1.00 90.38 322 TYR A O 1
ATOM 2519 N N . GLY A 1 323 ? 18.222 -2.213 -5.194 1.00 94.75 323 GLY A N 1
ATOM 2520 C CA . GLY A 1 323 ? 18.676 -1.439 -6.343 1.00 94.75 323 GLY A CA 1
ATOM 2521 C C . GLY A 1 323 ? 18.004 -1.842 -7.660 1.00 94.75 323 GLY A C 1
ATOM 2522 O O . GLY A 1 323 ? 18.605 -1.664 -8.724 1.00 94.75 323 GLY A O 1
ATOM 2523 N N . ARG A 1 324 ? 16.795 -2.419 -7.632 1.00 95.62 324 ARG A N 1
ATOM 2524 C CA . ARG A 1 324 ? 16.117 -2.917 -8.838 1.00 95.62 324 ARG A CA 1
ATOM 2525 C C . ARG A 1 324 ? 15.221 -1.851 -9.461 1.00 95.62 324 ARG A C 1
ATOM 2527 O O . ARG A 1 324 ? 14.625 -1.027 -8.777 1.00 95.62 324 ARG A O 1
ATOM 2534 N N . THR A 1 325 ? 15.116 -1.898 -10.786 1.00 97.06 325 THR A N 1
ATOM 2535 C CA . THR A 1 325 ? 14.251 -1.023 -11.590 1.00 97.06 325 THR A CA 1
ATOM 2536 C C . THR A 1 325 ? 12.886 -1.675 -11.848 1.00 97.06 325 THR A C 1
ATOM 2538 O O . THR A 1 325 ? 12.754 -2.895 -11.678 1.00 97.06 325 THR A O 1
ATOM 2541 N N . PRO A 1 326 ? 11.872 -0.924 -12.329 1.00 96.88 326 PRO A N 1
ATOM 2542 C CA 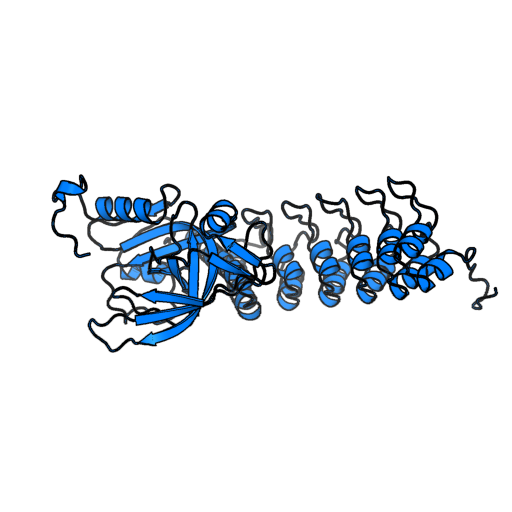. PRO A 1 326 ? 10.611 -1.500 -12.800 1.00 96.88 326 PRO A CA 1
ATOM 2543 C C . PRO A 1 326 ? 10.807 -2.640 -13.807 1.00 96.88 326 PRO A C 1
ATOM 2545 O O . PRO A 1 326 ? 10.129 -3.663 -13.723 1.00 96.88 326 PRO A O 1
ATOM 2548 N N . LEU A 1 327 ? 11.774 -2.501 -14.724 1.00 97.50 327 LEU A N 1
ATOM 2549 C CA . LEU A 1 327 ? 12.088 -3.536 -15.709 1.00 97.50 327 LEU A CA 1
ATOM 2550 C C . LEU A 1 327 ? 12.664 -4.796 -15.050 1.00 97.50 327 LEU A C 1
ATOM 2552 O O . LEU A 1 327 ? 12.273 -5.895 -15.431 1.00 97.50 327 LEU A O 1
ATOM 2556 N N . SER A 1 328 ? 13.540 -4.660 -14.047 1.00 96.81 328 SER A N 1
ATOM 2557 C CA . SER A 1 328 ? 14.068 -5.806 -13.292 1.00 96.81 328 SER A CA 1
ATOM 2558 C C . SER A 1 328 ? 12.968 -6.552 -12.536 1.00 96.81 328 SER A C 1
ATOM 2560 O O . SER A 1 328 ? 12.926 -7.779 -12.586 1.00 96.81 328 SER A O 1
ATOM 2562 N N . TRP A 1 329 ? 12.050 -5.832 -11.880 1.00 97.00 329 TRP A N 1
ATOM 2563 C CA . TRP A 1 329 ? 10.918 -6.440 -11.171 1.00 97.00 329 TRP A CA 1
ATOM 2564 C C . TRP A 1 329 ? 9.955 -7.160 -12.118 1.00 97.00 329 TRP A C 1
ATOM 2566 O O . TRP A 1 329 ? 9.605 -8.314 -11.869 1.00 97.00 329 TRP A O 1
ATOM 2576 N N . ALA A 1 330 ? 9.572 -6.524 -13.228 1.00 97.12 330 ALA A N 1
ATOM 2577 C CA . ALA A 1 330 ? 8.720 -7.149 -14.237 1.00 97.12 330 ALA A CA 1
ATOM 2578 C C . ALA A 1 330 ? 9.393 -8.381 -14.868 1.00 97.12 330 ALA A C 1
ATOM 2580 O O . ALA A 1 330 ? 8.734 -9.393 -15.106 1.00 97.12 330 ALA A O 1
ATOM 2581 N N . ALA A 1 331 ? 10.710 -8.320 -15.094 1.00 97.19 331 ALA A N 1
ATOM 2582 C CA . ALA A 1 331 ? 11.477 -9.416 -15.668 1.00 97.19 331 ALA A CA 1
ATOM 2583 C C . ALA A 1 331 ? 11.622 -10.610 -14.718 1.00 97.19 331 ALA A C 1
ATOM 2585 O O . ALA A 1 331 ? 11.464 -11.742 -15.158 1.00 97.19 331 ALA A O 1
ATOM 2586 N N . GLU A 1 332 ? 11.865 -10.383 -13.424 1.00 96.38 332 GLU A N 1
ATOM 2587 C CA . GLU A 1 332 ? 11.888 -11.448 -12.410 1.00 96.38 332 GLU A CA 1
ATOM 2588 C C . GLU A 1 332 ? 10.519 -12.129 -12.266 1.00 96.38 332 GLU A C 1
ATOM 2590 O O . GLU A 1 332 ? 10.434 -13.345 -12.077 1.00 96.38 332 GLU A O 1
ATOM 2595 N N . ARG A 1 333 ? 9.432 -11.352 -12.340 1.00 94.38 333 ARG A N 1
ATOM 2596 C CA . ARG A 1 333 ? 8.062 -11.859 -12.177 1.00 94.38 333 ARG A CA 1
ATOM 2597 C C . ARG A 1 333 ? 7.468 -12.473 -13.444 1.00 94.38 333 ARG A C 1
ATOM 2599 O O . ARG A 1 333 ? 6.464 -13.167 -13.334 1.00 94.38 333 ARG A O 1
ATOM 2606 N N . GLY A 1 334 ? 8.089 -12.265 -14.604 1.00 94.38 334 GLY A N 1
ATOM 2607 C CA . GLY A 1 334 ? 7.611 -12.806 -15.879 1.00 94.38 334 GLY A CA 1
ATOM 2608 C C . GLY A 1 334 ? 6.477 -11.993 -16.509 1.00 94.38 334 GLY A C 1
ATOM 2609 O O . GLY A 1 334 ? 5.735 -12.515 -17.333 1.00 94.38 334 GLY A O 1
ATOM 2610 N N . HIS A 1 335 ? 6.325 -10.716 -16.145 1.00 97.19 335 HIS A N 1
ATOM 2611 C CA . HIS A 1 335 ? 5.230 -9.864 -16.622 1.00 97.19 335 HIS A CA 1
ATOM 2612 C C . HIS A 1 335 ? 5.495 -9.351 -18.042 1.00 97.19 335 HIS A C 1
ATOM 2614 O O . HIS A 1 335 ? 5.876 -8.198 -18.257 1.00 97.19 335 HIS A O 1
ATOM 2620 N N . GLU A 1 336 ? 5.300 -10.222 -19.031 1.00 96.25 336 GLU A N 1
ATOM 2621 C CA . GLU A 1 336 ? 5.629 -9.996 -20.445 1.00 96.25 336 GLU A CA 1
ATOM 2622 C C . GLU A 1 336 ? 5.040 -8.709 -21.033 1.00 96.25 336 GLU A C 1
ATOM 2624 O O . GLU A 1 336 ? 5.707 -7.994 -21.783 1.00 96.25 336 GLU A O 1
ATOM 2629 N N . ALA A 1 337 ? 3.783 -8.400 -20.721 1.00 96.12 337 ALA A N 1
ATOM 2630 C CA . ALA A 1 337 ? 3.124 -7.209 -21.238 1.00 96.12 337 ALA A CA 1
ATOM 2631 C C . ALA A 1 337 ? 3.733 -5.924 -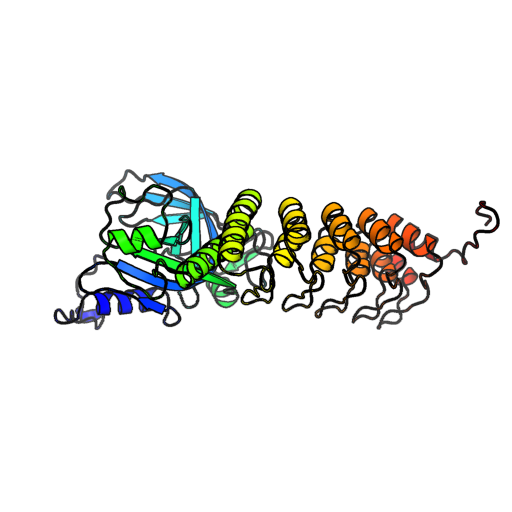20.658 1.00 96.12 337 ALA A C 1
ATOM 2633 O O . ALA A 1 337 ? 3.917 -4.950 -21.389 1.00 96.12 337 ALA A O 1
ATOM 2634 N N . ILE A 1 338 ? 4.112 -5.934 -19.377 1.00 97.12 338 ILE A N 1
ATOM 2635 C CA . ILE A 1 338 ? 4.780 -4.807 -18.714 1.00 97.12 338 ILE A CA 1
ATOM 2636 C C . ILE A 1 338 ? 6.181 -4.613 -19.280 1.00 97.12 338 ILE A C 1
ATOM 2638 O O . ILE A 1 338 ? 6.545 -3.487 -19.612 1.00 97.12 338 ILE A O 1
ATOM 2642 N N . VAL A 1 339 ? 6.943 -5.695 -19.464 1.00 97.06 339 VAL A N 1
ATOM 2643 C CA . VAL A 1 339 ? 8.258 -5.642 -20.120 1.00 97.06 339 VAL A CA 1
ATOM 2644 C C . VAL A 1 339 ? 8.119 -5.003 -21.500 1.00 97.06 339 VAL A C 1
ATOM 2646 O O . VAL A 1 339 ? 8.807 -4.028 -21.799 1.00 97.06 339 VAL A O 1
ATOM 2649 N N . LYS A 1 340 ? 7.160 -5.457 -22.311 1.00 96.12 340 LYS A N 1
ATOM 2650 C CA . LYS A 1 340 ? 6.884 -4.867 -23.624 1.00 96.12 340 LYS A CA 1
ATOM 2651 C C . LYS A 1 340 ? 6.534 -3.377 -23.538 1.00 96.12 340 LYS A C 1
ATOM 2653 O O . LYS A 1 340 ? 7.050 -2.602 -24.342 1.00 96.12 340 LYS A O 1
ATOM 2658 N N . GLN A 1 341 ? 5.689 -2.965 -22.591 1.00 95.56 341 GLN A N 1
ATOM 2659 C CA . GLN A 1 341 ? 5.320 -1.557 -22.395 1.00 95.56 341 GLN A CA 1
ATOM 2660 C C . GLN A 1 341 ? 6.527 -0.694 -22.001 1.00 95.56 341 GLN A C 1
ATOM 2662 O O . GLN A 1 341 ? 6.748 0.350 -22.612 1.00 95.56 341 GLN A O 1
ATOM 2667 N N . LEU A 1 342 ? 7.337 -1.140 -21.034 1.00 95.31 342 LEU A N 1
ATOM 2668 C CA . LEU A 1 342 ? 8.533 -0.426 -20.577 1.00 95.31 342 LEU A CA 1
ATOM 2669 C C . LEU A 1 342 ? 9.569 -0.298 -21.702 1.00 95.31 342 LEU A C 1
ATOM 2671 O O . LEU A 1 342 ? 10.106 0.788 -21.922 1.00 95.31 342 LEU A O 1
ATOM 2675 N N . LEU A 1 343 ? 9.807 -1.370 -22.464 1.00 94.12 343 LEU A N 1
ATOM 2676 C CA . LEU A 1 343 ? 10.730 -1.363 -23.603 1.00 94.12 343 LEU A CA 1
ATOM 2677 C C . LEU A 1 343 ? 10.239 -0.468 -24.748 1.00 94.12 343 LEU A C 1
ATOM 2679 O O . LEU A 1 343 ? 11.047 0.219 -25.375 1.00 94.12 343 LEU A O 1
ATOM 2683 N N . ALA A 1 344 ? 8.927 -0.428 -25.001 1.00 93.56 344 ALA A N 1
ATOM 2684 C CA . ALA A 1 344 ? 8.332 0.399 -26.052 1.00 93.56 344 ALA A CA 1
ATOM 2685 C C . ALA A 1 344 ? 8.544 1.907 -25.831 1.00 93.56 344 ALA A C 1
ATOM 2687 O O . ALA A 1 344 ? 8.505 2.670 -26.794 1.00 93.56 344 ALA A O 1
ATOM 2688 N N . THR A 1 345 ? 8.822 2.344 -24.598 1.00 90.69 345 THR A N 1
ATOM 2689 C CA . THR A 1 345 ? 9.167 3.748 -24.313 1.00 90.69 345 THR A CA 1
ATOM 2690 C C . THR A 1 345 ? 10.512 4.174 -24.906 1.00 90.69 345 THR A C 1
ATOM 2692 O O . THR A 1 345 ? 10.761 5.367 -25.060 1.00 90.69 345 THR A O 1
ATOM 2695 N N . GLY A 1 346 ? 11.415 3.221 -25.175 1.00 87.06 346 GLY A N 1
ATOM 2696 C CA . GLY A 1 346 ? 12.788 3.477 -25.615 1.00 87.06 346 GLY A CA 1
ATOM 2697 C C . GLY A 1 346 ? 13.717 4.105 -24.563 1.00 87.06 346 GLY A C 1
ATOM 2698 O O . GLY A 1 346 ? 14.904 4.255 -24.848 1.00 87.06 346 GLY A O 1
ATOM 2699 N N . LYS A 1 347 ? 13.204 4.448 -23.371 1.00 89.69 347 LYS A N 1
ATOM 2700 C CA . LYS A 1 347 ? 13.935 5.121 -22.279 1.00 89.69 347 LYS A CA 1
ATOM 2701 C C . LYS A 1 347 ? 14.454 4.161 -21.200 1.00 89.69 347 LYS A C 1
ATOM 2703 O O . LYS A 1 347 ? 15.328 4.536 -20.422 1.00 89.69 347 LYS A O 1
ATOM 2708 N N . ALA A 1 348 ? 13.913 2.944 -21.143 1.00 90.94 348 ALA A N 1
ATOM 2709 C CA . ALA A 1 348 ? 14.367 1.908 -20.222 1.00 90.94 348 ALA A CA 1
ATOM 2710 C C . ALA A 1 348 ? 15.820 1.505 -20.520 1.00 90.94 348 ALA A C 1
ATOM 2712 O O . ALA A 1 348 ? 16.133 1.078 -21.636 1.00 90.94 348 ALA A O 1
ATOM 2713 N N . ASP A 1 349 ? 16.690 1.598 -19.516 1.00 92.75 349 ASP A N 1
ATOM 2714 C CA . ASP A 1 349 ? 18.035 1.039 -19.585 1.00 92.75 349 ASP A CA 1
ATOM 2715 C C . ASP A 1 349 ? 17.991 -0.445 -19.197 1.00 92.75 349 ASP A C 1
ATOM 2717 O O . ASP A 1 349 ? 17.772 -0.835 -18.049 1.00 92.75 349 ASP A O 1
ATOM 2721 N N . ILE A 1 350 ? 18.180 -1.280 -20.216 1.00 94.19 350 ILE A N 1
ATOM 2722 C CA . ILE A 1 350 ? 18.020 -2.735 -20.164 1.00 94.19 350 ILE A CA 1
ATOM 2723 C C . ILE A 1 350 ? 19.187 -3.410 -19.429 1.00 94.19 350 ILE A C 1
ATOM 2725 O O . ILE A 1 350 ? 19.056 -4.554 -18.996 1.00 94.19 350 ILE A O 1
ATOM 2729 N N . ASN A 1 351 ? 20.315 -2.714 -19.271 1.00 94.12 351 ASN A N 1
ATOM 2730 C CA . ASN A 1 351 ? 21.538 -3.264 -18.690 1.00 94.12 351 ASN A CA 1
ATOM 2731 C C . ASN A 1 351 ? 21.809 -2.743 -17.269 1.00 94.12 351 ASN A C 1
ATOM 2733 O O . ASN A 1 351 ? 22.857 -3.060 -16.701 1.00 94.12 351 ASN A O 1
ATOM 2737 N N . LEU A 1 352 ? 20.883 -1.975 -16.673 1.00 95.62 352 LEU A N 1
ATOM 2738 C CA . LEU A 1 352 ? 21.020 -1.518 -15.291 1.00 95.62 352 LEU A CA 1
ATOM 2739 C C . LEU A 1 352 ? 21.145 -2.700 -14.333 1.00 95.62 352 LEU A C 1
ATOM 2741 O O . LEU A 1 352 ? 20.277 -3.570 -14.257 1.00 95.62 352 LEU A O 1
ATOM 2745 N N . LYS A 1 353 ? 22.240 -2.684 -13.576 1.00 95.88 353 LYS A N 1
ATOM 2746 C CA . LYS A 1 353 ? 22.521 -3.666 -12.537 1.00 95.88 353 LYS A CA 1
ATOM 2747 C C . LYS A 1 353 ? 21.863 -3.277 -11.223 1.00 95.88 353 LYS A C 1
ATOM 2749 O O . LYS A 1 353 ? 21.877 -2.101 -10.839 1.00 95.88 353 LYS A O 1
ATOM 2754 N N . ASP A 1 354 ? 21.317 -4.274 -10.550 1.00 96.06 354 ASP A N 1
ATOM 2755 C CA . ASP A 1 354 ? 20.894 -4.183 -9.160 1.00 96.06 354 ASP A CA 1
ATOM 2756 C C . ASP A 1 354 ? 22.097 -4.313 -8.202 1.00 96.06 354 ASP A C 1
ATOM 2758 O O . ASP A 1 354 ? 23.247 -4.397 -8.646 1.00 96.06 354 ASP A O 1
ATOM 2762 N N . GLU A 1 355 ? 21.862 -4.302 -6.890 1.00 94.75 355 GLU A N 1
ATOM 2763 C CA . GLU A 1 355 ? 22.929 -4.383 -5.877 1.00 94.75 355 GLU A CA 1
ATOM 2764 C C . GLU A 1 355 ? 23.718 -5.700 -5.917 1.00 94.75 355 GLU A C 1
ATOM 2766 O O . GLU A 1 355 ? 24.882 -5.741 -5.523 1.00 94.75 355 GLU A O 1
ATOM 2771 N N . ASN A 1 356 ? 23.133 -6.766 -6.470 1.00 93.75 356 ASN A N 1
ATOM 2772 C CA . ASN A 1 356 ? 23.809 -8.046 -6.687 1.00 93.75 356 ASN A CA 1
ATOM 2773 C C . ASN A 1 356 ? 24.517 -8.106 -8.048 1.00 93.75 356 ASN A C 1
ATOM 2775 O O . ASN A 1 356 ? 24.995 -9.161 -8.465 1.00 93.75 356 ASN A O 1
ATOM 2779 N N . GLY A 1 357 ? 24.577 -6.994 -8.783 1.00 95.25 357 GLY A N 1
ATOM 2780 C CA . GLY A 1 357 ? 25.152 -6.943 -10.120 1.00 95.25 357 GLY A CA 1
ATOM 2781 C C . GLY A 1 357 ? 24.275 -7.592 -11.197 1.00 95.25 357 GLY A C 1
ATOM 2782 O O . GLY A 1 357 ? 24.745 -7.763 -12.324 1.00 95.25 357 GLY A O 1
ATOM 2783 N N . ARG A 1 358 ? 23.028 -7.968 -10.883 1.00 95.88 358 ARG A N 1
ATOM 2784 C CA . ARG A 1 358 ? 22.121 -8.667 -11.803 1.00 95.88 358 ARG A CA 1
ATOM 2785 C C . ARG A 1 358 ? 21.353 -7.672 -12.663 1.00 95.88 358 ARG A C 1
ATOM 2787 O O . ARG A 1 358 ? 20.906 -6.632 -12.186 1.00 95.88 358 ARG A O 1
ATOM 2794 N N . THR A 1 359 ? 21.185 -8.003 -13.939 1.00 96.94 359 THR A N 1
ATOM 2795 C CA . THR A 1 359 ? 20.389 -7.216 -14.895 1.00 96.94 359 THR A CA 1
ATOM 2796 C C . THR A 1 359 ? 18.960 -7.766 -14.992 1.00 96.94 359 THR A C 1
ATOM 2798 O O . THR A 1 359 ? 18.713 -8.898 -14.558 1.00 96.94 359 THR A O 1
ATOM 2801 N N . PRO A 1 360 ? 18.005 -7.042 -15.609 1.00 97.12 360 PRO A N 1
ATOM 2802 C CA . PRO A 1 360 ? 16.703 -7.610 -15.961 1.00 97.12 360 PRO A CA 1
ATOM 2803 C C . PRO A 1 360 ? 16.804 -8.942 -16.719 1.00 97.12 360 PRO A C 1
ATOM 2805 O O . PRO A 1 360 ? 16.032 -9.863 -16.458 1.00 97.12 360 PRO A O 1
ATOM 2808 N N . LEU A 1 361 ? 17.792 -9.080 -17.615 1.00 96.88 361 LEU A N 1
ATOM 2809 C CA . LEU A 1 361 ? 18.033 -10.326 -18.342 1.00 96.88 361 LEU A CA 1
ATOM 2810 C C . LEU A 1 361 ? 18.515 -11.448 -17.413 1.00 96.88 361 LEU A C 1
ATOM 2812 O O . LEU A 1 361 ? 18.058 -12.578 -17.559 1.00 96.88 361 LEU A O 1
ATOM 2816 N N . SER A 1 362 ? 19.393 -11.149 -16.449 1.00 96.06 362 SER A N 1
ATOM 2817 C CA . SER A 1 362 ? 19.819 -12.115 -15.429 1.00 96.06 362 SER A CA 1
ATOM 2818 C C . SER A 1 362 ? 18.625 -12.652 -14.635 1.00 96.06 362 SER A C 1
ATOM 2820 O O . SER A 1 362 ? 18.522 -13.862 -14.459 1.00 96.06 362 SER A O 1
ATOM 2822 N N . TRP A 1 363 ? 17.704 -11.776 -14.212 1.00 97.56 363 TRP A N 1
ATOM 2823 C CA . TRP A 1 363 ? 16.500 -12.166 -13.469 1.00 97.56 363 TRP A CA 1
ATOM 2824 C C . TRP A 1 363 ? 15.533 -13.007 -14.306 1.00 97.56 363 TRP A C 1
ATOM 2826 O O . TRP A 1 363 ? 15.093 -14.060 -13.851 1.00 97.56 363 TRP A O 1
ATOM 2836 N N . ALA A 1 364 ? 15.238 -12.594 -15.543 1.00 97.12 364 ALA A N 1
ATOM 2837 C CA . ALA A 1 364 ? 14.397 -13.384 -16.444 1.00 97.12 364 ALA A CA 1
ATOM 2838 C C . ALA A 1 364 ? 15.012 -14.761 -16.742 1.00 97.12 364 ALA A C 1
ATOM 2840 O O . ALA A 1 364 ? 14.291 -15.753 -16.842 1.00 97.12 364 ALA A O 1
ATOM 2841 N N . ALA A 1 365 ? 16.343 -14.827 -16.856 1.00 96.56 365 ALA A N 1
ATOM 2842 C CA . ALA A 1 365 ? 17.058 -16.058 -17.148 1.00 96.56 365 ALA A CA 1
ATOM 2843 C C . ALA A 1 365 ? 17.093 -17.027 -15.963 1.00 96.56 365 ALA A C 1
ATOM 2845 O O . ALA A 1 365 ? 16.806 -18.210 -16.132 1.00 96.56 365 ALA A O 1
ATOM 2846 N N . GLU A 1 366 ? 17.374 -16.518 -14.765 1.00 95.88 366 GLU A N 1
ATOM 2847 C CA . GLU A 1 366 ? 17.333 -17.290 -13.521 1.00 95.88 366 GLU A CA 1
ATOM 2848 C C . GLU A 1 366 ? 15.937 -17.844 -13.219 1.00 95.88 366 GLU A C 1
ATOM 2850 O O . GLU A 1 366 ? 15.833 -18.913 -12.634 1.00 95.88 366 GLU A O 1
ATOM 2855 N N . LYS A 1 367 ? 14.871 -17.128 -13.603 1.00 96.69 367 LYS A N 1
ATOM 2856 C CA . LYS A 1 367 ? 13.477 -17.548 -13.379 1.00 96.69 367 LYS A CA 1
ATOM 2857 C C . LYS A 1 367 ? 12.852 -18.317 -14.546 1.00 96.69 367 LYS A C 1
ATOM 2859 O O . LYS A 1 367 ? 11.713 -18.760 -14.428 1.00 96.69 367 LYS A O 1
ATOM 2864 N N . GLY A 1 368 ? 13.567 -18.467 -15.661 1.00 94.88 368 GLY A N 1
ATOM 2865 C CA . GLY A 1 368 ? 13.112 -19.258 -16.806 1.00 94.88 368 GLY A CA 1
ATOM 2866 C C . GLY A 1 368 ? 12.042 -18.591 -17.673 1.00 94.88 368 GLY A C 1
ATOM 2867 O O . GLY A 1 368 ? 11.367 -19.276 -18.439 1.00 94.88 368 GLY A O 1
ATOM 2868 N N . HIS A 1 369 ? 11.887 -17.267 -17.595 1.00 97.25 369 HIS A N 1
ATOM 2869 C CA . HIS A 1 369 ? 10.856 -16.522 -18.327 1.00 97.25 369 HIS A CA 1
ATOM 2870 C C . HIS A 1 369 ? 11.241 -16.328 -19.798 1.00 97.25 369 HIS A C 1
ATOM 2872 O O . HIS A 1 369 ? 11.717 -15.269 -20.213 1.00 97.25 369 HIS A O 1
ATOM 2878 N N . GLU A 1 370 ? 11.043 -17.373 -20.603 1.00 95.06 370 GLU A N 1
ATOM 2879 C CA . GLU A 1 370 ? 11.489 -17.451 -22.000 1.00 95.06 370 GLU A CA 1
ATOM 2880 C C . GLU A 1 370 ? 10.999 -16.283 -22.868 1.00 95.06 370 GLU A C 1
ATOM 2882 O O . GLU A 1 370 ? 11.769 -15.695 -23.632 1.00 95.06 370 GLU A O 1
ATOM 2887 N N . ALA A 1 371 ? 9.724 -15.915 -22.747 1.00 95.12 371 ALA A N 1
ATOM 2888 C CA . ALA A 1 371 ? 9.142 -14.829 -23.526 1.00 95.12 371 ALA A CA 1
ATOM 2889 C C . ALA A 1 371 ? 9.745 -13.464 -23.162 1.00 95.12 371 ALA A C 1
ATOM 2891 O O . ALA A 1 371 ? 10.074 -12.684 -24.058 1.00 95.12 371 ALA A O 1
ATOM 2892 N N . VAL A 1 372 ? 9.979 -13.200 -21.872 1.00 96.94 372 VAL A N 1
ATOM 2893 C CA . VAL A 1 372 ? 10.680 -11.992 -21.409 1.00 96.94 372 VAL A CA 1
ATOM 2894 C C . VAL A 1 372 ? 12.106 -11.957 -21.957 1.00 96.94 372 VAL A C 1
ATOM 2896 O O . VAL A 1 372 ? 12.531 -10.929 -22.483 1.00 96.94 372 VAL A O 1
ATOM 2899 N N . VAL A 1 373 ? 12.833 -13.079 -21.914 1.00 95.88 373 VAL A N 1
ATOM 2900 C CA . VAL A 1 373 ? 14.184 -13.183 -22.492 1.00 95.88 373 VAL A CA 1
ATOM 2901 C C . VAL A 1 373 ? 14.164 -12.850 -23.984 1.00 95.88 373 VAL A C 1
ATOM 2903 O O . VAL A 1 373 ? 14.948 -12.015 -24.434 1.00 95.88 373 VAL A O 1
ATOM 2906 N N . LYS A 1 374 ? 13.230 -13.422 -24.755 1.00 94.25 374 LYS A N 1
ATOM 2907 C CA . LYS A 1 374 ? 13.070 -13.099 -26.183 1.00 94.25 374 LYS A CA 1
ATOM 2908 C C . LYS A 1 374 ? 12.793 -11.613 -26.406 1.00 94.25 374 LYS A C 1
ATOM 2910 O O . LYS A 1 374 ? 13.396 -11.024 -27.300 1.00 94.25 374 LYS A O 1
ATOM 2915 N N . GLN A 1 375 ? 11.925 -10.995 -25.602 1.00 94.31 375 GLN A N 1
ATOM 2916 C CA . GLN A 1 375 ? 11.625 -9.565 -25.708 1.00 94.31 375 GLN A CA 1
ATOM 2917 C C . GLN A 1 375 ? 12.854 -8.691 -25.424 1.00 94.31 375 GLN A C 1
ATOM 2919 O O . GLN A 1 375 ? 13.138 -7.775 -26.196 1.00 94.31 375 GLN A O 1
ATOM 2924 N N . LEU A 1 376 ? 13.611 -8.991 -24.362 1.00 93.19 376 LEU A N 1
ATOM 2925 C CA . LEU A 1 376 ? 14.830 -8.260 -24.006 1.00 93.19 376 LEU A CA 1
ATOM 2926 C C . LEU A 1 376 ? 15.901 -8.393 -25.100 1.00 93.19 376 LEU A C 1
ATOM 2928 O O . LEU A 1 376 ? 16.482 -7.389 -25.514 1.00 93.19 376 LEU A O 1
ATOM 2932 N N . LEU A 1 377 ? 16.118 -9.603 -25.629 1.00 92.06 377 LEU A N 1
ATOM 2933 C CA . LEU A 1 377 ? 17.077 -9.859 -26.710 1.00 92.06 377 LEU A CA 1
ATOM 2934 C C . LEU A 1 377 ? 16.665 -9.198 -28.033 1.00 92.06 377 LEU A C 1
ATOM 2936 O O . LEU A 1 377 ? 17.519 -8.669 -28.745 1.00 92.06 377 LEU A O 1
ATOM 2940 N N . ALA A 1 378 ? 15.366 -9.162 -28.346 1.00 91.44 378 ALA A N 1
ATOM 2941 C CA . ALA A 1 378 ? 14.844 -8.548 -29.568 1.00 91.44 378 ALA A CA 1
ATOM 2942 C C . ALA A 1 378 ? 15.137 -7.040 -29.667 1.00 91.44 378 ALA A C 1
ATOM 2944 O O . ALA A 1 378 ? 15.126 -6.485 -30.766 1.00 91.44 378 ALA A O 1
ATOM 2945 N N . THR A 1 379 ? 15.446 -6.374 -28.549 1.00 88.44 379 THR A N 1
ATOM 2946 C CA . THR A 1 379 ? 15.879 -4.967 -28.553 1.00 88.44 379 THR A CA 1
ATOM 2947 C C . THR A 1 379 ? 17.263 -4.762 -29.173 1.00 88.44 379 THR A C 1
ATOM 2949 O O . THR A 1 379 ? 17.596 -3.644 -29.562 1.00 88.44 379 THR A O 1
ATOM 2952 N N . GLY A 1 380 ? 18.095 -5.811 -29.224 1.00 84.19 380 GLY A N 1
ATOM 2953 C CA . GLY A 1 380 ? 19.492 -5.752 -29.662 1.00 84.19 380 GLY A CA 1
ATOM 2954 C C . GLY A 1 380 ? 20.437 -4.991 -28.721 1.00 84.19 380 GLY A C 1
ATOM 2955 O O . GLY A 1 380 ? 21.626 -4.893 -29.020 1.00 84.19 380 GLY A O 1
ATOM 2956 N N . LYS A 1 381 ? 19.931 -4.455 -27.601 1.00 88.00 381 LYS A N 1
ATOM 2957 C CA . LYS A 1 381 ? 20.695 -3.653 -26.629 1.00 88.00 381 LYS A CA 1
ATOM 2958 C C . LYS A 1 381 ? 21.076 -4.429 -25.365 1.00 88.00 381 LYS A C 1
ATOM 2960 O O . LYS A 1 381 ? 21.981 -4.001 -24.654 1.00 88.00 381 LYS A O 1
ATOM 2965 N N . ALA A 1 382 ? 20.392 -5.539 -25.083 1.00 88.94 382 ALA A N 1
ATOM 2966 C CA . ALA A 1 382 ? 20.671 -6.376 -23.921 1.00 88.94 382 ALA A CA 1
ATOM 2967 C C . ALA A 1 382 ? 22.051 -7.043 -24.051 1.00 88.94 382 ALA A C 1
ATOM 2969 O O . ALA A 1 382 ? 22.322 -7.731 -25.039 1.00 88.94 382 ALA A O 1
ATOM 2970 N N . ASP A 1 383 ? 22.916 -6.845 -23.059 1.00 89.44 383 ASP A N 1
ATOM 2971 C CA . ASP A 1 383 ? 24.222 -7.495 -23.002 1.00 89.44 383 ASP A CA 1
ATOM 2972 C C . ASP A 1 383 ? 24.128 -8.822 -22.237 1.00 89.44 383 ASP A C 1
ATOM 2974 O O . ASP A 1 383 ? 23.951 -8.873 -21.018 1.00 89.44 383 ASP A O 1
ATOM 2978 N N . ILE A 1 384 ? 24.254 -9.917 -22.988 1.00 90.38 384 ILE A N 1
ATOM 2979 C CA . ILE A 1 384 ? 24.162 -11.291 -22.485 1.00 90.38 384 ILE A CA 1
ATOM 2980 C C . ILE A 1 384 ? 25.383 -11.726 -21.661 1.00 90.38 384 ILE A C 1
ATOM 2982 O O . ILE A 1 384 ? 25.328 -12.770 -21.015 1.00 90.38 384 ILE A O 1
ATOM 2986 N N . ASN A 1 385 ? 26.477 -10.957 -21.690 1.00 89.50 385 ASN A N 1
ATOM 2987 C CA . ASN A 1 385 ? 27.735 -11.291 -21.020 1.00 89.50 385 ASN A CA 1
ATOM 2988 C C . ASN A 1 385 ? 27.916 -10.560 -19.683 1.00 89.50 385 ASN A C 1
ATOM 2990 O O . ASN A 1 385 ? 28.917 -10.781 -19.002 1.00 89.50 385 ASN A O 1
ATOM 2994 N N . LEU A 1 386 ? 26.975 -9.695 -19.285 1.00 90.50 386 LEU A N 1
ATOM 2995 C CA . LEU A 1 386 ? 27.070 -8.991 -18.009 1.00 90.50 386 LEU A CA 1
ATOM 2996 C C . LEU A 1 386 ? 26.972 -9.972 -16.843 1.00 90.50 386 LEU A C 1
ATOM 2998 O O . LEU A 1 386 ? 25.952 -10.626 -16.640 1.00 90.50 386 LEU A O 1
ATOM 3002 N N . MET A 1 387 ? 28.048 -10.033 -16.065 1.00 92.69 387 MET A N 1
ATOM 3003 C CA . MET A 1 387 ? 28.139 -10.894 -14.893 1.00 92.69 387 MET A CA 1
ATOM 3004 C C . MET A 1 387 ? 27.570 -10.218 -13.644 1.00 92.69 387 MET A C 1
ATOM 3006 O O . MET A 1 387 ? 27.721 -9.000 -13.468 1.00 92.69 387 MET A O 1
ATOM 3010 N N . ASP A 1 388 ? 26.956 -11.027 -12.782 1.00 92.75 388 ASP A N 1
ATOM 3011 C CA . ASP A 1 388 ? 26.613 -10.646 -11.414 1.00 92.75 388 ASP A CA 1
ATOM 3012 C C . ASP A 1 388 ? 27.867 -10.568 -10.519 1.00 92.75 388 ASP A C 1
ATOM 3014 O O . ASP A 1 388 ? 28.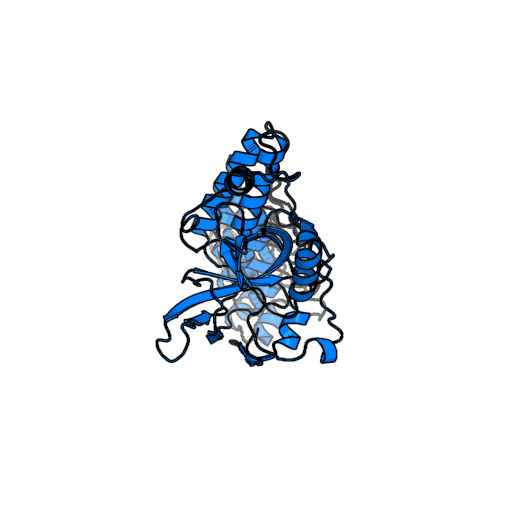987 -10.841 -10.963 1.00 92.75 388 ASP A O 1
ATOM 3018 N N . THR A 1 389 ? 27.707 -10.174 -9.254 1.00 94.19 389 THR A N 1
ATOM 3019 C CA . THR A 1 389 ? 28.831 -10.053 -8.302 1.00 94.19 389 THR A CA 1
ATOM 3020 C C . THR A 1 389 ? 29.541 -11.379 -8.015 1.00 94.19 389 THR A C 1
ATOM 3022 O O . THR A 1 389 ? 30.668 -11.371 -7.529 1.00 94.19 389 THR A O 1
ATOM 3025 N N . SER A 1 390 ? 28.920 -12.516 -8.343 1.00 92.94 390 SER A N 1
ATOM 3026 C CA . SER A 1 390 ? 29.495 -13.862 -8.225 1.00 92.94 390 SER A CA 1
ATOM 3027 C C . SER A 1 390 ? 30.127 -14.358 -9.534 1.00 92.94 390 SER A C 1
ATOM 3029 O O . SER A 1 390 ? 30.497 -15.525 -9.632 1.00 92.94 390 SER A O 1
ATOM 3031 N N . GLY A 1 391 ? 30.233 -13.507 -10.561 1.00 92.44 391 GLY A N 1
ATOM 3032 C CA . GLY A 1 391 ? 30.794 -13.881 -11.861 1.00 92.44 391 GLY A CA 1
ATOM 3033 C C . GLY A 1 391 ? 29.844 -14.702 -12.741 1.00 92.44 391 GLY A C 1
ATOM 3034 O O . GLY A 1 391 ? 30.273 -15.262 -13.749 1.00 92.44 391 GLY A O 1
ATOM 3035 N N . ARG A 1 392 ? 28.554 -14.798 -12.395 1.00 93.00 392 ARG A N 1
ATOM 3036 C CA . ARG A 1 392 ? 27.575 -15.578 -13.163 1.00 93.00 392 ARG A CA 1
ATOM 3037 C C . ARG A 1 392 ? 26.955 -14.730 -14.262 1.00 93.00 392 ARG A C 1
ATOM 3039 O O . ARG A 1 392 ? 26.499 -13.613 -14.035 1.00 93.00 392 ARG A O 1
ATOM 3046 N N . THR A 1 393 ? 26.887 -15.299 -15.458 1.00 94.25 393 THR A N 1
ATOM 3047 C CA . THR A 1 393 ? 26.168 -14.735 -16.609 1.00 94.25 393 THR A CA 1
ATOM 3048 C C . THR A 1 393 ? 24.681 -15.114 -16.558 1.00 94.25 393 THR A C 1
ATOM 3050 O O . THR A 1 393 ? 24.332 -16.124 -15.941 1.00 94.25 393 THR A O 1
ATOM 3053 N N . PRO A 1 394 ? 23.783 -14.393 -17.259 1.00 93.94 394 PRO A N 1
ATOM 3054 C CA . PRO A 1 394 ? 22.393 -14.819 -17.440 1.00 93.94 394 PRO A CA 1
ATOM 3055 C C . PRO A 1 394 ? 22.274 -16.276 -17.912 1.00 93.94 394 PRO A C 1
ATOM 3057 O O . PRO A 1 394 ? 21.440 -17.029 -17.418 1.00 93.94 394 PRO A O 1
ATOM 3060 N N . ARG A 1 395 ? 23.165 -16.711 -18.815 1.00 94.00 395 ARG A N 1
ATOM 3061 C CA . ARG A 1 395 ? 23.196 -18.092 -19.314 1.00 94.00 395 ARG A CA 1
ATOM 3062 C C . ARG A 1 395 ? 23.551 -19.095 -18.219 1.00 94.00 395 ARG A C 1
ATOM 3064 O O . ARG A 1 395 ? 22.911 -20.139 -18.137 1.00 94.00 395 ARG A O 1
ATOM 3071 N N . SER A 1 396 ? 24.568 -18.808 -17.403 1.00 93.00 396 SER A N 1
ATOM 3072 C CA . SER A 1 396 ? 24.937 -19.713 -16.310 1.00 93.00 396 SER A CA 1
ATOM 3073 C C . SER A 1 396 ? 23.843 -19.777 -15.248 1.00 93.00 396 SER A C 1
ATOM 3075 O O . SER A 1 396 ? 23.566 -20.867 -14.775 1.00 93.00 396 SER A O 1
ATOM 3077 N N . LEU A 1 397 ? 23.165 -18.660 -14.949 1.00 93.25 397 LEU A N 1
ATOM 3078 C CA . LEU A 1 397 ? 22.010 -18.643 -14.043 1.00 93.25 397 LEU A CA 1
ATOM 3079 C C . LEU A 1 397 ? 20.853 -19.508 -14.568 1.00 93.25 397 LEU A C 1
ATOM 3081 O O . LEU A 1 397 ? 20.291 -20.295 -13.810 1.00 93.25 397 LEU A O 1
ATOM 3085 N N . ALA A 1 398 ? 20.522 -19.409 -15.860 1.00 94.88 398 ALA A N 1
ATOM 3086 C CA . ALA A 1 398 ? 19.504 -20.260 -16.478 1.00 94.88 398 ALA A CA 1
ATOM 3087 C C . ALA A 1 398 ? 19.887 -21.747 -16.432 1.00 94.88 398 ALA A C 1
ATOM 3089 O O . ALA A 1 398 ? 19.050 -22.586 -16.114 1.00 94.88 398 ALA A O 1
ATOM 3090 N N . ALA A 1 399 ? 21.149 -22.077 -16.722 1.00 93.56 399 ALA A N 1
ATOM 3091 C CA . ALA A 1 399 ? 21.637 -23.454 -16.680 1.00 93.56 399 ALA A CA 1
ATOM 3092 C C . ALA A 1 399 ? 21.642 -24.029 -15.251 1.00 93.56 399 ALA A C 1
ATOM 3094 O O . ALA A 1 399 ? 21.202 -25.157 -15.053 1.00 93.56 399 ALA A O 1
ATOM 3095 N N . GLU A 1 400 ? 22.084 -23.245 -14.263 1.00 93.06 400 GLU A N 1
ATOM 3096 C CA . GLU A 1 400 ? 22.113 -23.617 -12.840 1.00 93.06 400 GLU A CA 1
ATOM 3097 C C . GLU A 1 400 ? 20.707 -23.916 -12.296 1.00 93.06 400 GLU A C 1
ATOM 3099 O O . GLU A 1 400 ? 20.535 -24.841 -11.509 1.00 93.06 400 GLU A O 1
ATOM 3104 N N . ASN A 1 401 ? 19.689 -23.191 -12.773 1.00 92.88 401 ASN A N 1
ATOM 3105 C CA . ASN A 1 401 ? 18.289 -23.378 -12.377 1.00 92.88 401 ASN A CA 1
ATOM 3106 C C . ASN A 1 401 ? 17.506 -24.345 -13.295 1.00 92.88 401 ASN A C 1
ATOM 3108 O O . ASN A 1 401 ? 16.293 -24.482 -13.157 1.00 92.88 401 ASN A O 1
ATOM 3112 N N . GLY A 1 402 ? 18.170 -25.028 -14.237 1.00 92.94 402 GLY A N 1
ATOM 3113 C CA . GLY A 1 402 ? 17.540 -26.033 -15.106 1.00 92.94 402 GLY A CA 1
ATOM 3114 C C . GLY A 1 402 ? 16.668 -25.472 -16.239 1.00 92.94 402 GLY A C 1
ATOM 3115 O O . GLY A 1 402 ? 15.907 -26.208 -16.866 1.00 92.94 402 GLY A O 1
ATOM 3116 N N . HIS A 1 403 ? 16.773 -24.180 -16.551 1.00 95.50 403 HIS A N 1
ATOM 3117 C CA . HIS A 1 403 ? 16.016 -23.518 -17.615 1.00 95.50 403 HIS A CA 1
ATOM 3118 C C . HIS A 1 403 ? 16.694 -23.685 -18.981 1.00 95.50 403 HIS A C 1
ATOM 3120 O O . HIS A 1 403 ? 17.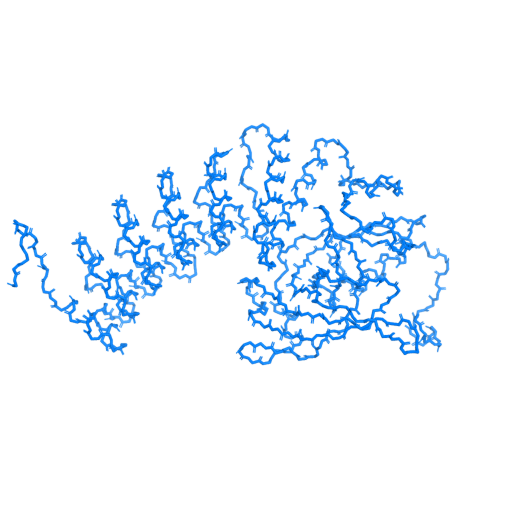212 -22.737 -19.578 1.00 95.50 403 HIS A O 1
ATOM 3126 N N . GLU A 1 404 ? 16.684 -24.917 -19.494 1.00 91.94 404 GLU A N 1
ATOM 3127 C CA . GLU A 1 404 ? 17.403 -25.313 -20.711 1.00 91.94 404 GLU A CA 1
ATOM 3128 C C . GLU A 1 404 ? 17.017 -24.483 -21.947 1.00 91.94 404 GLU A C 1
ATOM 3130 O O . GLU A 1 404 ? 17.894 -24.044 -22.694 1.00 91.94 404 GLU A O 1
ATOM 3135 N N . ALA A 1 405 ? 15.722 -24.218 -22.155 1.00 91.94 405 ALA A N 1
ATOM 3136 C CA . ALA A 1 405 ? 15.242 -23.417 -23.284 1.00 91.94 405 ALA A CA 1
ATOM 3137 C C . ALA A 1 405 ? 15.835 -21.999 -23.271 1.00 91.94 405 ALA A C 1
ATOM 3139 O O . ALA A 1 405 ? 16.309 -21.499 -24.292 1.00 91.94 405 ALA A O 1
ATOM 3140 N N . VAL A 1 406 ? 15.896 -21.378 -22.092 1.00 93.62 406 VAL A N 1
ATOM 3141 C CA . VAL A 1 406 ? 16.481 -20.047 -21.919 1.00 93.62 406 VAL A CA 1
ATOM 3142 C C . VAL A 1 406 ? 18.000 -20.071 -22.083 1.00 93.62 406 VAL A C 1
ATOM 3144 O O . VAL A 1 406 ? 18.555 -19.214 -22.771 1.00 93.62 406 VAL A O 1
ATOM 3147 N N . ALA A 1 407 ? 18.680 -21.073 -21.522 1.00 92.38 407 ALA A N 1
ATOM 3148 C CA . ALA A 1 407 ? 20.119 -21.237 -21.702 1.00 92.38 407 ALA A CA 1
ATOM 3149 C C . ALA A 1 407 ? 20.494 -21.407 -23.186 1.00 92.38 407 ALA A C 1
ATOM 3151 O O . ALA A 1 407 ? 21.487 -20.832 -23.633 1.00 92.38 407 ALA A O 1
ATOM 3152 N N . LYS A 1 408 ? 19.672 -22.134 -23.959 1.00 90.69 408 LYS A N 1
ATOM 3153 C CA . LYS A 1 408 ? 19.808 -22.280 -25.417 1.00 90.69 408 LYS A CA 1
ATOM 3154 C C . LYS A 1 408 ? 19.589 -20.960 -26.157 1.00 90.69 408 LYS A C 1
ATOM 3156 O O . LYS A 1 408 ? 20.382 -20.633 -27.036 1.00 90.69 408 LYS A O 1
ATOM 3161 N N . LEU A 1 409 ? 18.574 -20.173 -25.789 1.00 89.94 409 LEU A N 1
ATOM 3162 C CA . LEU A 1 409 ? 18.343 -18.849 -26.388 1.00 89.94 409 LEU A CA 1
ATOM 3163 C C . LEU A 1 409 ? 19.530 -17.900 -26.187 1.00 89.94 409 LEU A C 1
ATOM 3165 O O . LEU A 1 409 ? 19.865 -17.136 -27.088 1.00 89.94 409 LEU A O 1
ATOM 3169 N N . LEU A 1 410 ? 20.184 -17.975 -25.028 1.00 87.56 410 LEU A N 1
ATOM 3170 C CA . LEU A 1 410 ? 21.353 -17.161 -24.682 1.00 87.56 410 LEU A CA 1
ATOM 3171 C C . LEU A 1 410 ? 22.672 -17.687 -25.274 1.00 87.56 410 LEU A C 1
ATOM 3173 O O . LEU A 1 410 ? 23.719 -17.075 -25.069 1.00 87.56 410 LEU A O 1
ATOM 3177 N N . LEU A 1 411 ? 22.637 -18.816 -25.987 1.00 82.94 411 LEU A N 1
ATOM 3178 C CA . LEU A 1 411 ? 23.796 -19.424 -26.641 1.00 82.94 411 LEU A CA 1
ATOM 3179 C C . LEU A 1 411 ? 23.979 -18.923 -28.083 1.00 82.94 411 LEU A C 1
ATOM 3181 O O . LEU A 1 411 ? 25.082 -18.991 -28.621 1.00 82.94 411 LEU A O 1
ATOM 3185 N N . LEU A 1 412 ? 22.913 -18.414 -28.711 1.00 62.94 412 LEU A N 1
ATOM 3186 C CA . LEU A 1 412 ? 22.946 -17.988 -30.108 1.00 62.94 412 LEU A CA 1
ATOM 3187 C C . LEU A 1 412 ? 23.754 -16.682 -30.280 1.00 62.94 412 LEU A C 1
ATOM 3189 O O . LEU A 1 412 ? 23.471 -15.693 -29.594 1.00 62.94 412 LEU A O 1
ATOM 3193 N N . PRO A 1 413 ? 24.731 -16.625 -31.211 1.00 52.56 413 PRO A N 1
ATOM 3194 C CA . PRO A 1 413 ? 25.402 -15.381 -31.573 1.00 52.56 413 PRO A CA 1
ATOM 3195 C C . PRO A 1 413 ? 24.373 -14.387 -32.121 1.00 52.56 413 PRO A C 1
ATOM 3197 O O . PRO A 1 413 ? 23.469 -14.781 -32.853 1.00 52.56 413 PRO A O 1
ATOM 3200 N N . ARG A 1 414 ? 24.517 -13.102 -31.761 1.00 53.22 414 ARG A N 1
ATOM 3201 C CA . ARG A 1 414 ? 23.645 -11.975 -32.155 1.00 53.22 414 ARG A CA 1
ATOM 3202 C C . ARG A 1 414 ? 22.938 -12.208 -33.497 1.00 53.22 414 ARG A C 1
ATOM 3204 O O . ARG A 1 414 ? 23.550 -12.030 -34.550 1.00 53.22 414 ARG A O 1
ATOM 3211 N N . LEU A 1 415 ? 21.637 -12.501 -33.464 1.00 45.41 415 LEU A N 1
ATOM 3212 C CA . LEU A 1 415 ? 20.809 -12.475 -34.663 1.00 45.41 415 LEU A CA 1
ATOM 3213 C C . LEU A 1 415 ? 20.784 -11.036 -35.207 1.00 45.41 415 LEU A C 1
ATOM 3215 O O . LEU A 1 415 ? 20.060 -10.170 -34.710 1.00 45.41 415 LEU A O 1
ATOM 3219 N N . ARG A 1 416 ? 21.606 -10.746 -36.219 1.00 44.97 416 ARG A N 1
ATOM 3220 C CA . ARG A 1 416 ? 21.523 -9.488 -36.966 1.00 44.97 416 ARG A CA 1
ATOM 3221 C C . ARG A 1 416 ? 20.308 -9.560 -37.880 1.00 44.97 416 ARG A C 1
ATOM 3223 O O . ARG A 1 416 ? 20.269 -10.348 -38.819 1.00 44.97 416 ARG A O 1
ATOM 3230 N N . ARG A 1 417 ? 19.327 -8.692 -37.638 1.00 40.38 417 ARG A N 1
ATOM 3231 C CA . ARG A 1 417 ? 18.189 -8.501 -38.539 1.00 40.38 417 ARG A CA 1
ATOM 3232 C C . ARG A 1 417 ? 18.663 -7.784 -39.811 1.00 40.38 417 ARG A C 1
ATOM 3234 O O . ARG A 1 417 ? 18.725 -6.559 -39.829 1.00 40.38 417 ARG A O 1
ATOM 3241 N N . ILE A 1 418 ? 18.982 -8.529 -40.870 1.00 42.84 418 ILE A N 1
ATOM 3242 C CA . ILE A 1 418 ? 19.206 -7.979 -42.217 1.00 42.84 418 ILE A CA 1
ATOM 3243 C C . ILE A 1 418 ? 17.979 -8.332 -43.069 1.00 42.84 418 ILE A C 1
ATOM 3245 O O . ILE A 1 418 ? 17.681 -9.500 -43.282 1.00 42.84 418 ILE A O 1
ATOM 3249 N N . GLY A 1 419 ? 17.222 -7.327 -43.522 1.00 43.94 419 GLY A N 1
ATOM 3250 C CA . GLY A 1 419 ? 16.191 -7.519 -44.555 1.00 43.94 419 GLY A CA 1
ATOM 3251 C C . GLY A 1 419 ? 14.962 -8.369 -44.184 1.00 43.94 419 GLY A C 1
ATOM 3252 O O . GLY A 1 419 ? 14.367 -8.976 -45.064 1.00 43.94 419 GLY A O 1
ATOM 3253 N N . GLY A 1 420 ? 14.556 -8.436 -42.910 1.00 42.25 420 GLY A N 1
ATOM 3254 C CA . GLY A 1 420 ? 13.270 -9.046 -42.522 1.00 42.25 420 GLY A CA 1
ATOM 3255 C C . GLY A 1 420 ? 13.220 -10.581 -42.495 1.00 42.25 420 GLY A C 1
ATOM 3256 O O . GLY A 1 420 ? 12.148 -11.135 -42.261 1.00 42.25 420 GLY A O 1
ATOM 3257 N N . ARG A 1 421 ? 14.351 -11.278 -42.660 1.00 36.22 421 ARG A N 1
ATOM 3258 C CA . ARG A 1 421 ? 14.471 -12.717 -42.372 1.00 36.22 421 ARG A CA 1
ATOM 3259 C C . ARG A 1 421 ? 15.527 -12.979 -41.309 1.00 36.22 421 ARG A C 1
ATOM 3261 O O . ARG A 1 421 ? 16.597 -12.378 -41.321 1.00 36.22 421 ARG A O 1
ATOM 3268 N N . TRP A 1 422 ? 15.207 -13.902 -40.410 1.00 41.97 422 TRP A N 1
ATOM 3269 C CA . TRP A 1 422 ? 16.176 -14.529 -39.522 1.00 41.97 422 TRP A CA 1
ATOM 3270 C C . TRP A 1 422 ? 16.893 -15.619 -40.322 1.00 41.97 422 TRP A C 1
ATOM 3272 O O . TRP A 1 422 ? 16.236 -16.502 -40.872 1.00 41.97 422 TRP A O 1
ATOM 3282 N N . LEU A 1 423 ? 18.213 -15.525 -40.439 1.00 38.47 423 LEU A N 1
ATOM 3283 C CA . LEU A 1 423 ? 19.056 -16.594 -40.970 1.00 38.47 423 LEU A CA 1
ATOM 3284 C C . LEU A 1 423 ? 19.977 -17.061 -39.843 1.00 38.47 423 LEU A C 1
ATOM 3286 O O . LEU A 1 423 ? 20.435 -16.228 -39.056 1.00 38.47 423 LEU A O 1
ATOM 3290 N N . ASN A 1 424 ? 20.152 -18.383 -39.763 1.00 40.44 424 ASN A N 1
ATOM 3291 C CA . ASN A 1 424 ? 21.010 -19.062 -38.790 1.00 40.44 424 ASN A CA 1
ATOM 3292 C C . ASN A 1 424 ? 22.484 -18.714 -38.973 1.00 40.44 424 ASN A C 1
ATOM 3294 O O . ASN A 1 424 ? 22.905 -18.565 -40.145 1.00 40.44 424 ASN A O 1
#